Protein AF-A0A921LKV0-F1 (afdb_monomer)

Mean predicted aligned error: 13.17 Å

InterPro domains:
  IPR026001 Abortive infection protein-like, C-terminal domain [PF14355] (17-137)

Solvent-accessible surface area (backbone atoms only — not comparable to full-atom values): 28717 Å² total; per-residue (Å²): 115,84,58,76,59,75,82,60,55,67,68,88,62,35,45,71,36,48,51,31,45,50,53,22,44,54,26,50,74,70,68,36,24,57,58,22,40,48,26,29,49,46,30,38,51,36,43,24,48,43,58,29,36,68,75,43,75,94,60,87,87,80,71,57,68,70,56,36,50,54,48,25,35,54,66,65,71,51,62,56,92,83,30,71,60,57,47,46,54,52,51,35,52,49,44,54,56,52,48,45,65,72,34,75,92,62,47,86,93,65,83,66,95,57,64,57,28,68,67,55,26,31,49,55,27,33,54,31,50,49,49,36,28,46,51,52,54,57,50,42,72,73,54,90,66,53,72,24,45,73,20,40,31,85,58,94,85,44,62,62,49,81,45,75,52,97,84,30,48,31,40,34,33,52,51,92,46,20,22,49,32,38,38,34,50,41,77,57,80,66,55,71,72,54,46,59,59,71,43,42,66,58,50,47,61,34,43,42,90,78,39,53,70,87,70,46,42,72,40,94,92,42,97,48,34,32,35,37,63,24,76,67,38,54,40,62,32,43,38,37,59,41,84,48,100,58,17,35,38,39,40,38,37,58,82,61,74,80,60,74,80,56,55,61,56,79,44,42,81,80,58,46,55,67,66,66,45,57,72,62,96,71,20,64,62,56,35,50,54,53,56,50,45,55,53,32,49,77,68,67,39,60,70,60,44,37,56,49,49,53,48,45,50,46,51,50,54,46,48,56,21,62,76,68,76,43,79,75,71,70,78,56,63,63,52,30,50,51,63,53,56,67,72,41,60,92,67,45,45,52,62,68,56,51,44,59,31,53,49,45,52,43,51,60,58,64,42,93,80,65,78,68,88,50,76,62,47,45,50,49,53,52,48,56,52,48,48,54,47,45,47,55,53,50,52,52,54,51,45,58,50,60,52,66,53,77,49,66,66,16,63,70,9,40,59,51,67,88,85,36,80,72,51,41,81,64,58,98,46,26,33,37,28,75,58,93,52,39,37,42,39,41,33,43,55,98,56,21,22,48,32,41,38,39,38,34,68,44,89,60,55,99,82,36,65,69,55,55,54,60,55,54,72,36,47,56,97,46,70,45,85,42,95,52,96,46,92,52,39,45,35,30,38,32,65,69,73,75,42,37,34,38,41,36,58,49,75,56,96,79,24,33,31,41,34,42,35,64,45,133

Foldseek 3Di:
DFDPCLLLAQDLQAVQLLVLLVQLLVCLVVQVLLSNLVSLLSNLLVLLVLQLCLQPPPDDSDDDSLVSLVSNCVSLVNDPPPAPLSVLLSQLSVLSVVVSCLGPVNDPDDDPDFHFFSLNSLLSSLLSRLSSSLSLVSSLVVDDDAAAASHFADPPPDQWDWDQDPNWIKIFGDDSRGGFKMKIDDQAADDLVVVLVVCQVVNCVHYDVQWHSVPWDDDPVDPFWIWIADPSRRAIWIWGWDADPRHTMIMIGRDDPVSRPPRCCSSDPSPDLCVLQCLDPVSPVLSVLLVVLVVVLVVVPLVVNLVSLQVSLLVLLVSLCVVVVHDQDDDGSLRSLLVLLVVLPVNGRCSPSSNSSLNSLVCQSNPPDNDDPDSSSSVSNVSSSSSSSSSSSVSSVVVVVVLQDFDEQAAFGFDDVVVVVQWDDPDPQKIWHDDQFKIWMFGHDPRTTFKIKIKGNDQDDPPDPVVVVVNVVRAPPDWDWDDDPDPQWTKIQRSSNRWIWIWGWDDDPSIIMIMIGTDD

Organism: NCBI:txid1624

Structure (mmCIF, N/CA/C/O backbone):
data_AF-A0A921LKV0-F1
#
_entry.id   AF-A0A921LKV0-F1
#
loop_
_atom_site.group_PDB
_atom_site.id
_atom_site.type_symbol
_atom_site.label_atom_id
_atom_site.label_alt_id
_atom_site.label_comp_id
_atom_site.label_asym_id
_atom_site.label_entity_id
_atom_site.label_seq_id
_atom_site.pdbx_PDB_ins_code
_atom_site.Cartn_x
_atom_site.Cartn_y
_atom_site.Cartn_z
_atom_site.occupancy
_atom_site.B_iso_or_equiv
_atom_site.auth_seq_id
_atom_site.auth_comp_id
_atom_site.auth_asym_id
_atom_site.auth_atom_id
_atom_site.pdbx_PDB_model_num
ATOM 1 N N . MET A 1 1 ? -6.559 -19.997 0.067 1.00 54.72 1 MET A N 1
ATOM 2 C CA . MET A 1 1 ? -6.038 -19.486 1.352 1.00 54.72 1 MET A CA 1
ATOM 3 C C . MET A 1 1 ? -6.190 -17.983 1.302 1.00 54.72 1 MET A C 1
ATOM 5 O O . MET A 1 1 ? -5.661 -17.395 0.365 1.00 54.72 1 MET A O 1
ATOM 9 N N . ILE A 1 2 ? -6.971 -17.430 2.227 1.00 54.72 2 ILE A N 1
ATOM 10 C CA . ILE A 1 2 ? -7.200 -15.988 2.371 1.00 54.72 2 ILE A CA 1
ATOM 11 C C . ILE A 1 2 ? -5.865 -15.300 2.695 1.00 54.72 2 ILE A C 1
ATOM 13 O O . ILE A 1 2 ? -5.027 -15.878 3.398 1.00 54.72 2 ILE A O 1
ATOM 17 N N . ASP A 1 3 ? -5.622 -14.129 2.109 1.00 64.06 3 ASP A N 1
ATOM 18 C CA . ASP A 1 3 ? -4.431 -13.327 2.394 1.00 64.06 3 ASP A CA 1
ATOM 19 C C . ASP A 1 3 ? -4.519 -12.791 3.834 1.00 64.06 3 ASP A C 1
ATOM 21 O O . ASP A 1 3 ? -5.551 -12.252 4.226 1.00 64.06 3 ASP A O 1
ATOM 25 N N . PHE A 1 4 ? -3.456 -12.911 4.644 1.00 68.88 4 PHE A N 1
ATOM 26 C CA . PHE A 1 4 ? -3.480 -12.383 6.019 1.00 68.88 4 PHE A CA 1
ATOM 27 C C . PHE A 1 4 ? -3.744 -10.871 6.046 1.00 68.88 4 PHE A C 1
ATOM 29 O O . PHE A 1 4 ? -4.200 -10.350 7.066 1.00 68.88 4 PHE A O 1
ATOM 36 N N . ARG A 1 5 ? -3.456 -10.165 4.940 1.00 69.44 5 ARG A N 1
ATOM 37 C CA . ARG A 1 5 ? -3.709 -8.731 4.807 1.00 69.44 5 ARG A CA 1
ATOM 38 C C . ARG A 1 5 ? -5.192 -8.377 4.779 1.00 69.44 5 ARG A C 1
ATOM 40 O O . ARG A 1 5 ? -5.517 -7.242 5.114 1.00 69.44 5 ARG A O 1
ATOM 47 N N . GLU A 1 6 ? -6.088 -9.313 4.451 1.00 65.50 6 GLU A N 1
ATOM 48 C CA . GLU A 1 6 ? -7.539 -9.074 4.531 1.00 65.50 6 GLU A CA 1
ATOM 49 C C . GLU A 1 6 ? -7.975 -8.746 5.965 1.00 65.50 6 GLU A C 1
ATOM 51 O O . GLU A 1 6 ? -8.837 -7.900 6.158 1.00 65.50 6 GLU A O 1
ATOM 56 N N . ASN A 1 7 ? -7.306 -9.314 6.973 1.00 59.88 7 ASN A N 1
ATOM 57 C CA . ASN A 1 7 ? -7.551 -9.016 8.388 1.00 59.88 7 ASN A CA 1
ATOM 58 C C . ASN A 1 7 ? -6.672 -7.868 8.918 1.00 59.88 7 ASN A C 1
ATOM 60 O O . ASN A 1 7 ? -6.678 -7.562 10.113 1.00 59.88 7 ASN A O 1
ATOM 64 N N . PHE A 1 8 ? -5.871 -7.241 8.056 1.00 69.50 8 PHE A N 1
ATOM 65 C CA . PHE A 1 8 ? -4.957 -6.144 8.372 1.00 69.50 8 PHE A CA 1
ATOM 66 C C . PHE A 1 8 ? -5.330 -4.900 7.564 1.00 69.50 8 PHE A C 1
ATOM 68 O O . PHE A 1 8 ? -4.500 -4.315 6.874 1.00 69.50 8 PHE A O 1
ATOM 75 N N . GLN A 1 9 ? -6.600 -4.510 7.617 1.00 71.06 9 GLN A N 1
ATOM 76 C CA . GLN A 1 9 ? -7.114 -3.324 6.935 1.00 71.06 9 GLN A CA 1
ATOM 77 C C . GLN A 1 9 ? -7.021 -2.083 7.821 1.00 71.06 9 GLN A C 1
ATOM 79 O O . GLN A 1 9 ? -7.023 -2.191 9.048 1.00 71.06 9 GLN A O 1
ATOM 84 N N . LEU A 1 10 ? -6.909 -0.919 7.178 1.00 73.50 10 LEU A N 1
ATOM 85 C CA . LEU A 1 10 ? -6.907 0.367 7.861 1.00 73.50 10 LEU A CA 1
ATOM 86 C C . LEU A 1 10 ? -8.340 0.650 8.351 1.00 73.50 10 LEU A C 1
ATOM 88 O O . LEU A 1 10 ? -9.236 0.751 7.515 1.00 73.50 10 LEU A O 1
ATOM 92 N N . PRO A 1 11 ? -8.584 0.728 9.670 1.00 71.31 11 PRO A N 1
ATOM 93 C CA . PRO A 1 11 ? -9.923 0.960 10.193 1.00 71.31 11 PRO A CA 1
ATOM 94 C C . PRO A 1 11 ? -10.328 2.430 10.007 1.00 71.31 11 PRO A C 1
ATOM 96 O O . PRO A 1 11 ? -9.516 3.332 10.230 1.00 71.31 11 PRO A O 1
ATOM 99 N N . SER A 1 12 ? -11.595 2.669 9.661 1.00 75.25 12 SER A N 1
ATOM 100 C CA . SER A 1 12 ? -12.179 4.017 9.603 1.00 75.25 12 SER A CA 1
ATOM 101 C C . SER A 1 12 ? -12.479 4.512 11.022 1.00 75.25 12 SER A C 1
ATOM 103 O O . SER A 1 12 ? -13.564 4.311 11.571 1.00 75.25 12 SER A O 1
ATOM 105 N N . LEU A 1 13 ? -11.474 5.128 11.644 1.00 72.75 13 LEU A N 1
ATOM 106 C CA . LEU A 1 13 ? -11.558 5.643 13.016 1.00 72.75 13 LEU A CA 1
ATOM 107 C C . LEU A 1 13 ? -11.620 7.166 13.085 1.00 72.75 13 LEU A C 1
ATOM 109 O O . LEU A 1 13 ? -12.122 7.694 14.066 1.00 72.75 13 LEU A O 1
ATOM 113 N N . ASN A 1 14 ? -11.082 7.878 12.099 1.00 80.12 14 ASN A N 1
ATOM 114 C CA . ASN A 1 14 ? -10.868 9.318 12.183 1.00 80.12 14 ASN A CA 1
ATOM 115 C C . ASN A 1 14 ? -11.090 9.968 10.817 1.00 80.12 14 ASN A C 1
ATOM 117 O O . ASN A 1 14 ? -10.513 9.506 9.831 1.00 80.12 14 ASN A O 1
ATOM 121 N N . ASN A 1 15 ? -11.869 11.054 10.766 1.00 80.44 15 ASN A N 1
ATOM 122 C CA . ASN A 1 15 ? -12.210 11.700 9.494 1.00 80.44 15 ASN A CA 1
ATOM 123 C C . ASN A 1 15 ? -10.973 12.223 8.761 1.00 80.44 15 ASN A C 1
ATOM 125 O O . ASN A 1 15 ? -10.861 12.027 7.559 1.00 80.44 15 ASN A O 1
ATOM 129 N N . ALA A 1 16 ? -9.987 12.779 9.469 1.00 84.25 16 ALA A N 1
ATOM 130 C CA . ALA A 1 16 ? -8.751 13.240 8.838 1.00 84.25 16 ALA A CA 1
ATOM 131 C C . ALA A 1 16 ? -7.893 12.106 8.235 1.00 84.25 16 ALA A C 1
ATOM 133 O O . ALA A 1 16 ? -7.055 12.369 7.375 1.00 84.25 16 ALA A O 1
ATOM 134 N N . ILE A 1 17 ? -8.054 10.849 8.664 1.00 86.50 17 ILE A N 1
ATOM 135 C CA . ILE A 1 17 ? -7.431 9.692 7.995 1.00 86.50 17 ILE A CA 1
ATOM 136 C C . ILE A 1 17 ? -8.269 9.280 6.780 1.00 86.50 17 ILE A C 1
ATOM 138 O O . ILE A 1 17 ? -7.714 9.063 5.701 1.00 86.50 17 ILE A O 1
ATOM 142 N N . ASP A 1 18 ? -9.589 9.207 6.943 1.00 82.75 18 ASP A N 1
ATOM 143 C CA . ASP A 1 18 ? -10.517 8.771 5.896 1.00 82.75 18 ASP A CA 1
ATOM 144 C C . ASP A 1 18 ? -10.561 9.737 4.709 1.00 82.75 18 ASP A C 1
ATOM 146 O O . ASP A 1 18 ? -10.567 9.306 3.557 1.00 82.75 18 ASP A O 1
ATOM 150 N N . GLU A 1 19 ? -10.524 11.044 4.963 1.00 84.88 19 GLU A N 1
ATOM 151 C CA . GLU A 1 19 ? -10.448 12.067 3.923 1.00 84.88 19 GLU A CA 1
ATOM 152 C C . GLU A 1 19 ? -9.173 11.944 3.091 1.00 84.88 19 GLU A C 1
ATOM 154 O O . GLU A 1 19 ? -9.215 12.055 1.864 1.00 84.88 19 GLU A O 1
ATOM 159 N N . GLU A 1 20 ? -8.027 11.721 3.737 1.00 88.31 20 GLU A N 1
ATOM 160 C CA . GLU A 1 20 ? -6.761 11.552 3.024 1.00 88.31 20 GLU A CA 1
ATOM 161 C C . GLU A 1 20 ? -6.778 10.267 2.197 1.00 88.31 20 GLU A C 1
ATOM 163 O O . GLU A 1 20 ? -6.318 10.270 1.056 1.00 88.31 20 GLU A O 1
ATOM 168 N N . LEU A 1 21 ? -7.394 9.202 2.712 1.00 85.06 21 LEU A N 1
ATOM 169 C CA . LEU A 1 21 ? -7.611 7.960 1.978 1.00 85.06 21 LEU A CA 1
ATOM 170 C C . LEU A 1 21 ? -8.562 8.147 0.780 1.00 85.06 21 LEU A C 1
ATOM 172 O O . LEU A 1 21 ? -8.277 7.632 -0.301 1.00 85.06 21 LEU A O 1
ATOM 176 N N . HIS A 1 22 ? -9.630 8.940 0.926 1.00 83.56 22 HIS A N 1
ATOM 177 C CA . HIS A 1 22 ? -10.532 9.308 -0.173 1.00 83.56 22 HIS A CA 1
ATOM 178 C C . HIS A 1 22 ? -9.789 10.031 -1.296 1.00 83.56 22 HIS A C 1
ATOM 180 O O . HIS A 1 22 ? -9.883 9.683 -2.475 1.00 83.56 22 HIS A O 1
ATOM 186 N N . LYS A 1 23 ? -9.037 11.071 -0.921 1.00 86.75 23 LYS A N 1
ATOM 187 C CA . LYS A 1 23 ? -8.262 11.890 -1.856 1.00 86.75 23 LYS A CA 1
ATOM 188 C C . LYS A 1 23 ? -7.217 11.032 -2.562 1.00 86.75 23 LYS A C 1
ATOM 190 O O . LYS A 1 23 ? -6.960 11.243 -3.749 1.00 86.75 23 LYS A O 1
ATOM 195 N N . LEU A 1 24 ? -6.611 10.088 -1.839 1.00 88.19 24 LEU A N 1
ATOM 196 C CA . LEU A 1 24 ? -5.598 9.179 -2.361 1.00 88.19 24 LEU A CA 1
ATOM 197 C C . LEU A 1 24 ? -6.195 8.291 -3.457 1.00 88.19 24 LEU A C 1
ATOM 199 O O . LEU A 1 24 ? -5.643 8.243 -4.554 1.00 88.19 24 LEU A O 1
ATOM 203 N N . ASP A 1 25 ? -7.348 7.667 -3.209 1.00 84.50 25 ASP A N 1
ATOM 204 C CA . ASP A 1 25 ? -8.045 6.832 -4.198 1.00 84.50 25 ASP A CA 1
ATOM 205 C C . ASP A 1 25 ? -8.488 7.626 -5.439 1.00 84.50 25 ASP A C 1
ATOM 207 O O . ASP A 1 25 ? -8.285 7.201 -6.583 1.00 84.50 25 ASP A O 1
ATOM 211 N N . LYS A 1 26 ? -9.000 8.845 -5.230 1.00 85.75 26 LYS A N 1
ATOM 212 C CA . LYS A 1 26 ? -9.338 9.765 -6.322 1.00 85.75 26 LYS A CA 1
ATOM 213 C C . LYS A 1 26 ? -8.116 10.102 -7.181 1.00 85.75 26 LYS A C 1
ATOM 215 O O . LYS A 1 26 ? -8.209 10.043 -8.405 1.00 85.75 26 LYS A O 1
ATOM 220 N N . SER A 1 27 ? -6.984 10.419 -6.548 1.00 85.62 27 SER A N 1
ATOM 221 C CA . SER A 1 27 ? -5.729 10.760 -7.238 1.00 85.6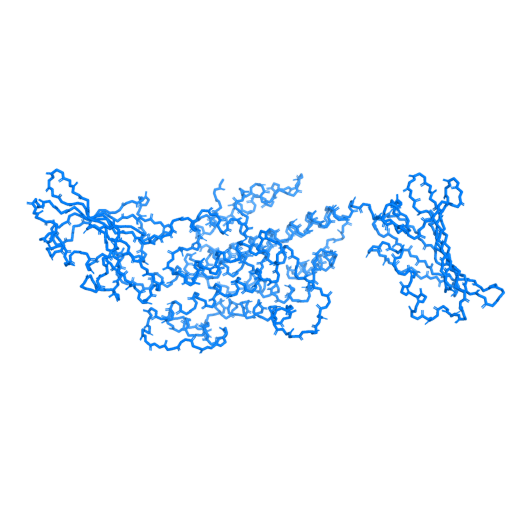2 27 SER A CA 1
ATOM 222 C C . SER A 1 27 ? -5.149 9.564 -7.991 1.00 85.62 27 SER A C 1
ATOM 224 O O . SER A 1 27 ? -4.656 9.708 -9.108 1.00 85.62 27 SER A O 1
ATOM 226 N N . TRP A 1 28 ? -5.257 8.368 -7.413 1.00 87.06 28 TRP A N 1
ATOM 227 C CA . TRP A 1 28 ? -4.855 7.122 -8.056 1.00 87.06 28 TRP A CA 1
ATOM 228 C C . TRP A 1 28 ? -5.682 6.833 -9.310 1.00 87.06 28 TRP A C 1
ATOM 230 O O . TRP A 1 28 ? -5.126 6.498 -10.356 1.00 87.06 28 TRP A O 1
ATOM 240 N N . THR A 1 29 ? -7.003 6.999 -9.219 1.00 84.62 29 THR A N 1
ATOM 241 C CA . THR A 1 29 ? -7.929 6.792 -10.342 1.00 84.62 29 THR A CA 1
ATOM 242 C C . THR A 1 29 ? -7.716 7.818 -11.455 1.00 84.62 29 THR A C 1
ATOM 244 O O . THR A 1 29 ? -7.859 7.483 -12.628 1.00 84.62 29 THR A O 1
ATOM 247 N N . SER A 1 30 ? -7.323 9.047 -11.112 1.00 83.44 30 SER A N 1
ATOM 248 C CA . SER A 1 30 ? -6.940 10.078 -12.084 1.00 83.44 30 SER A CA 1
ATOM 249 C C . SER A 1 30 ? -5.488 9.976 -12.570 1.00 83.44 30 SER A C 1
ATOM 251 O O . SER A 1 30 ? -5.025 10.887 -13.250 1.00 83.44 30 SER A O 1
ATOM 253 N N . GLU A 1 31 ? -4.766 8.912 -12.206 1.00 86.88 31 GLU A N 1
ATOM 254 C CA . GLU A 1 31 ? -3.362 8.664 -12.567 1.00 86.88 31 GLU A CA 1
ATOM 255 C C . GLU A 1 31 ? -2.365 9.746 -12.092 1.00 86.88 31 GLU A C 1
ATOM 257 O O . GLU A 1 31 ? -1.245 9.843 -12.599 1.00 86.88 31 GLU A O 1
ATOM 262 N N . ASP A 1 32 ? -2.727 10.528 -11.068 1.00 85.06 32 ASP A N 1
ATOM 263 C CA . ASP A 1 32 ? -1.826 11.480 -10.409 1.00 85.06 32 ASP A CA 1
ATOM 264 C C . ASP A 1 32 ? -1.030 10.768 -9.304 1.00 85.06 32 ASP A C 1
ATOM 266 O O . ASP A 1 32 ? -1.356 10.773 -8.109 1.00 85.06 32 ASP A O 1
ATOM 270 N N . TYR A 1 33 ? 0.028 10.083 -9.731 1.00 86.31 33 TYR A N 1
ATOM 271 C CA . TYR A 1 33 ? 0.866 9.258 -8.863 1.00 86.31 33 TYR A CA 1
ATOM 272 C C . TYR A 1 33 ? 1.750 10.075 -7.905 1.00 86.31 33 TYR A C 1
ATOM 274 O O . TYR A 1 33 ? 2.071 9.594 -6.815 1.00 86.31 33 TYR A O 1
ATOM 282 N N . ASP A 1 34 ? 2.091 11.319 -8.258 1.00 83.38 34 ASP A N 1
ATOM 283 C CA . ASP A 1 34 ? 2.808 12.238 -7.365 1.00 83.38 34 ASP A CA 1
ATOM 284 C C . ASP A 1 34 ? 1.891 12.697 -6.219 1.00 83.38 34 ASP A C 1
ATOM 286 O O . ASP A 1 34 ? 2.289 12.662 -5.047 1.00 83.38 34 ASP A O 1
ATOM 290 N N . ALA A 1 35 ? 0.644 13.079 -6.522 1.00 84.69 35 ALA A N 1
ATOM 291 C CA . ALA A 1 35 ? -0.355 13.387 -5.498 1.00 84.69 35 ALA A CA 1
ATOM 292 C C . ALA A 1 35 ? -0.684 12.157 -4.641 1.00 84.69 35 ALA A C 1
ATOM 294 O O . ALA A 1 35 ? -0.760 12.271 -3.417 1.00 84.69 35 ALA A O 1
ATOM 295 N N . THR A 1 36 ? -0.783 10.973 -5.252 1.00 88.94 36 THR A N 1
ATOM 296 C CA . THR A 1 36 ? -1.008 9.708 -4.532 1.00 88.94 36 THR A CA 1
ATOM 297 C C . THR A 1 36 ? 0.068 9.471 -3.465 1.00 88.94 36 THR A C 1
ATOM 299 O O . THR A 1 36 ? -0.258 9.216 -2.305 1.00 88.94 36 THR A O 1
ATOM 302 N N . LEU A 1 37 ? 1.354 9.622 -3.813 1.00 87.69 37 LEU A N 1
ATOM 303 C CA . LEU A 1 37 ? 2.461 9.500 -2.855 1.00 87.69 37 LEU A CA 1
ATOM 304 C C . LEU A 1 37 ? 2.360 10.532 -1.718 1.00 87.69 37 LEU A C 1
ATOM 306 O O . LEU A 1 37 ? 2.617 10.213 -0.554 1.00 87.69 37 LEU A O 1
ATOM 310 N N . ASN A 1 38 ? 1.978 11.769 -2.039 1.00 85.56 38 ASN A N 1
ATOM 311 C CA . ASN A 1 38 ? 1.800 12.821 -1.038 1.00 85.56 38 ASN A CA 1
ATOM 312 C C . ASN A 1 38 ? 0.703 12.472 -0.031 1.00 85.56 38 ASN A C 1
ATOM 314 O O . ASN A 1 38 ? 0.918 12.608 1.173 1.00 85.56 38 ASN A O 1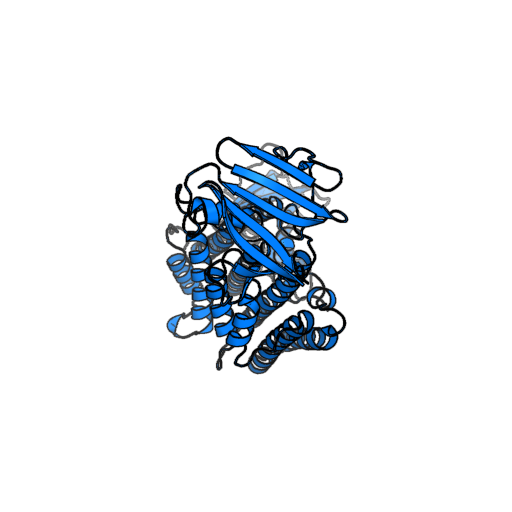
ATOM 318 N N . LEU A 1 39 ? -0.430 11.975 -0.515 1.00 89.06 39 LEU A N 1
ATOM 319 C CA . LEU A 1 39 ? -1.576 11.604 0.311 1.00 89.06 39 LEU A CA 1
ATOM 320 C C . LEU A 1 39 ? -1.286 10.349 1.144 1.00 89.06 39 LEU A C 1
ATOM 322 O O . LEU A 1 39 ? -1.651 10.293 2.316 1.00 89.06 39 LEU A O 1
ATOM 326 N N . ALA A 1 40 ? -0.522 9.388 0.611 1.00 89.31 40 ALA A N 1
ATOM 327 C CA . ALA A 1 40 ? -0.054 8.231 1.379 1.00 89.31 40 ALA A CA 1
ATOM 328 C C . ALA A 1 40 ? 0.757 8.654 2.616 1.00 89.31 40 ALA A C 1
ATOM 330 O O . ALA A 1 40 ? 0.593 8.105 3.707 1.00 89.31 40 ALA A O 1
ATOM 331 N N . LYS A 1 41 ? 1.605 9.678 2.470 1.00 88.31 41 LYS A N 1
ATOM 332 C CA . LYS A 1 41 ? 2.332 10.279 3.593 1.00 88.31 41 LYS A CA 1
ATOM 333 C C . LYS A 1 41 ? 1.391 11.027 4.541 1.00 88.31 41 LYS A C 1
ATOM 335 O O . LYS A 1 41 ? 1.550 10.885 5.753 1.00 88.31 41 LYS A O 1
ATOM 340 N N . SER A 1 42 ? 0.427 11.791 4.022 1.00 90.06 42 SER A N 1
ATOM 341 C CA . SER A 1 42 ? -0.573 12.481 4.849 1.00 90.06 42 SER A CA 1
ATOM 342 C C . SER A 1 42 ? -1.336 11.509 5.747 1.00 90.06 42 SER A C 1
ATOM 344 O O . SER A 1 42 ? -1.513 11.797 6.925 1.00 90.06 42 SER A O 1
ATOM 346 N N . ILE A 1 43 ? -1.683 10.313 5.257 1.00 90.81 43 ILE A N 1
ATOM 347 C CA . ILE A 1 43 ? -2.302 9.252 6.072 1.00 90.81 43 ILE A CA 1
ATOM 348 C C . ILE A 1 43 ? -1.408 8.872 7.262 1.00 90.81 43 ILE A C 1
ATOM 350 O O . ILE A 1 43 ? -1.898 8.730 8.387 1.00 90.81 43 ILE A O 1
ATOM 354 N N . VAL A 1 44 ? -0.092 8.741 7.057 1.00 92.75 44 VAL A N 1
ATOM 355 C CA . VAL A 1 44 ? 0.864 8.468 8.147 1.00 92.75 44 VAL A CA 1
ATOM 356 C C . VAL A 1 44 ? 0.922 9.632 9.136 1.00 92.75 44 VAL A C 1
ATOM 358 O O . VAL A 1 44 ? 0.922 9.409 10.349 1.00 92.75 44 VAL A O 1
ATOM 361 N N . GLU A 1 45 ? 0.946 10.872 8.644 1.00 90.94 45 GLU A N 1
ATOM 362 C CA . GLU A 1 45 ? 0.939 12.074 9.483 1.00 90.94 45 GLU A CA 1
ATOM 363 C C . GLU A 1 45 ? -0.345 12.160 10.325 1.00 90.94 45 GLU A C 1
ATOM 365 O O . GLU A 1 45 ? -0.251 12.303 11.547 1.00 90.94 45 GLU A O 1
ATOM 370 N N . SER A 1 46 ? -1.521 11.991 9.712 1.00 90.88 46 SER A N 1
ATOM 371 C CA . SER A 1 46 ? -2.825 11.945 10.389 1.00 90.88 46 SER A CA 1
ATOM 372 C C . SER A 1 46 ? -2.886 10.813 11.413 1.00 90.88 46 SER A C 1
ATOM 374 O O . SER A 1 46 ? -3.312 11.034 12.544 1.00 90.88 46 SER A O 1
ATOM 376 N N . THR A 1 47 ? -2.349 9.632 11.089 1.00 91.81 47 THR A N 1
ATOM 377 C CA . THR A 1 47 ? -2.256 8.506 12.037 1.00 91.81 47 THR A CA 1
ATOM 378 C C . THR A 1 47 ? -1.418 8.866 13.265 1.00 91.81 47 THR A C 1
ATOM 380 O O . THR A 1 47 ? -1.836 8.629 14.400 1.00 91.81 47 THR A O 1
ATOM 383 N N . CYS A 1 48 ? -0.243 9.474 13.063 1.00 91.62 48 CYS A N 1
ATOM 384 C CA . CYS A 1 48 ? 0.621 9.892 14.168 1.00 91.62 48 CYS A CA 1
ATOM 385 C C . CYS A 1 48 ? -0.064 10.939 15.053 1.00 91.62 48 CYS A C 1
ATOM 387 O O . CYS A 1 48 ? 0.021 10.854 16.282 1.00 91.62 48 CYS A O 1
ATOM 389 N N . LYS A 1 49 ? -0.740 11.914 14.431 1.00 89.06 49 LYS A N 1
ATOM 390 C CA . LYS A 1 49 ? -1.489 12.962 15.132 1.00 89.06 49 LYS A CA 1
ATOM 391 C C . LYS A 1 49 ? -2.623 12.366 15.958 1.00 89.06 49 LYS A C 1
ATOM 393 O O . LYS A 1 49 ? -2.688 12.635 17.152 1.00 89.06 49 LYS A O 1
ATOM 398 N N . PHE A 1 50 ? -3.438 11.502 15.357 1.00 87.88 50 PHE A N 1
ATOM 399 C CA . PHE A 1 50 ? -4.548 10.824 16.022 1.00 87.88 50 PHE A CA 1
ATOM 400 C C . PHE A 1 50 ? -4.086 10.050 17.266 1.00 87.88 50 PHE A C 1
ATOM 402 O O . PHE A 1 50 ? -4.566 10.299 18.373 1.00 87.88 50 PHE A O 1
ATOM 409 N N . VAL A 1 51 ? -3.092 9.166 17.121 1.00 88.12 51 VAL A N 1
ATOM 410 C CA . VAL A 1 51 ? -2.572 8.357 18.240 1.00 88.12 51 VAL A CA 1
ATOM 411 C C . VAL A 1 51 ? -2.007 9.236 19.359 1.00 88.12 51 VAL A C 1
ATOM 413 O O . VAL A 1 51 ? -2.210 8.947 20.541 1.00 88.12 51 VAL A O 1
ATOM 416 N N . TYR A 1 52 ? -1.292 10.306 19.005 1.00 86.81 52 TYR A N 1
ATOM 417 C CA . TYR A 1 52 ? -0.732 11.227 19.989 1.00 86.81 52 TYR A CA 1
ATOM 418 C C . TYR A 1 52 ? -1.815 12.016 20.728 1.00 86.81 52 TYR A C 1
ATOM 420 O O . TYR A 1 52 ? -1.779 12.082 21.960 1.00 86.81 52 TYR A O 1
ATOM 428 N N . TYR A 1 53 ? -2.780 12.575 19.991 1.00 84.00 53 TYR A N 1
ATOM 429 C CA . TYR A 1 53 ? -3.878 13.375 20.531 1.00 84.00 53 TYR A CA 1
ATOM 430 C C . TYR A 1 53 ? -4.706 12.575 21.537 1.00 84.00 53 TYR A C 1
ATOM 432 O O . TYR A 1 53 ? -4.979 13.041 22.639 1.00 84.00 53 TYR A O 1
ATOM 440 N N . GLN A 1 54 ? -5.004 11.316 21.219 1.00 80.62 54 GLN A N 1
ATOM 441 C CA . GLN A 1 54 ? -5.768 10.425 22.093 1.00 80.62 54 GLN A CA 1
ATOM 442 C C . GLN A 1 54 ? -5.100 10.131 23.448 1.00 80.62 54 GLN A C 1
ATOM 444 O O . GLN A 1 54 ? -5.769 9.701 24.388 1.00 80.62 54 GLN A O 1
ATOM 449 N N . LYS A 1 55 ? -3.778 10.308 23.565 1.00 77.81 55 LYS A N 1
ATOM 450 C CA . LYS A 1 55 ? -3.045 10.164 24.836 1.00 77.81 55 LYS A CA 1
ATOM 451 C C . LYS A 1 55 ? -2.719 11.510 25.492 1.00 77.81 55 LYS A C 1
ATOM 453 O O . LYS A 1 55 ? -2.391 11.520 26.673 1.00 77.81 55 LYS A O 1
ATOM 458 N N . ASN A 1 56 ? -2.787 12.615 24.747 1.00 78.25 56 ASN A N 1
ATOM 459 C CA . ASN A 1 56 ? -2.358 13.952 25.167 1.00 78.25 56 ASN A CA 1
ATOM 460 C C . ASN A 1 56 ? -3.344 15.013 24.639 1.00 78.25 56 ASN A C 1
ATOM 462 O O . ASN A 1 56 ? -2.980 15.868 23.830 1.00 78.25 56 ASN A O 1
ATOM 466 N N . SER A 1 57 ? -4.608 14.927 25.057 1.00 69.38 57 SER A N 1
ATOM 467 C CA . SER A 1 57 ? -5.678 15.827 24.609 1.00 69.38 57 SER A CA 1
ATOM 468 C C . SER A 1 57 ? -5.327 17.299 24.855 1.00 69.38 57 SER A C 1
ATOM 470 O O . SER A 1 57 ? -4.828 17.640 25.929 1.00 69.38 57 SER A O 1
ATOM 472 N N . GLY A 1 58 ? -5.618 18.171 23.884 1.00 64.56 58 GLY A N 1
ATOM 473 C CA . GLY A 1 58 ? -5.395 19.620 23.992 1.00 64.56 58 GLY A CA 1
ATOM 474 C C . GLY A 1 58 ? -3.990 20.113 23.616 1.00 64.56 58 GLY A C 1
ATOM 475 O O . GLY A 1 58 ? -3.700 21.294 23.790 1.00 64.56 58 GLY A O 1
ATOM 476 N N . VAL A 1 59 ? -3.113 19.246 23.095 1.00 71.88 59 VAL A N 1
ATOM 477 C CA . VAL A 1 59 ? -1.779 19.639 22.605 1.00 71.88 59 VAL A CA 1
ATOM 478 C C . VAL A 1 59 ? -1.818 19.936 21.104 1.00 71.88 59 VAL A C 1
ATOM 480 O O . VAL A 1 59 ? -2.257 19.095 20.321 1.00 71.88 59 VAL A O 1
ATOM 483 N N . ASP A 1 60 ? -1.300 21.102 20.698 1.00 65.94 60 ASP A N 1
ATOM 484 C CA . ASP A 1 60 ? -1.128 21.435 19.281 1.00 65.94 60 ASP A CA 1
ATOM 485 C C . ASP A 1 60 ? -0.085 20.520 18.618 1.00 65.94 60 ASP A C 1
ATOM 487 O O . ASP A 1 60 ? 1.046 20.342 19.088 1.00 65.94 60 ASP A O 1
ATOM 491 N N . LEU A 1 61 ? -0.482 19.926 17.499 1.00 68.31 61 LEU A N 1
ATOM 492 C CA . LEU A 1 61 ? 0.253 18.892 16.787 1.00 68.31 61 LEU A CA 1
ATOM 493 C C . LEU A 1 61 ? 0.905 19.455 15.525 1.00 68.31 61 LEU A C 1
ATOM 495 O O . LEU A 1 61 ? 0.673 18.998 14.403 1.00 68.31 61 LEU A O 1
ATOM 499 N N . THR A 1 62 ? 1.784 20.433 15.733 1.00 70.44 62 THR A N 1
ATOM 500 C CA . THR A 1 62 ? 2.622 21.023 14.688 1.00 70.44 62 THR A CA 1
ATOM 501 C C . THR A 1 62 ? 4.036 20.424 14.702 1.00 70.44 62 THR A C 1
ATOM 503 O O . THR A 1 62 ? 4.744 20.350 15.722 1.00 70.44 62 THR A O 1
ATOM 506 N N . GLY A 1 63 ? 4.477 19.933 13.542 1.00 72.75 63 GLY A N 1
ATOM 507 C CA . GLY A 1 63 ? 5.788 19.307 13.406 1.00 72.75 63 GLY A CA 1
ATOM 508 C C . GLY A 1 63 ? 6.008 18.593 12.081 1.00 72.75 63 GLY A C 1
ATOM 509 O O . GLY A 1 63 ? 5.063 18.219 11.395 1.00 72.75 63 GLY A O 1
ATOM 510 N N . ASN A 1 64 ? 7.280 18.375 11.746 1.00 83.81 64 ASN A N 1
ATOM 511 C CA . ASN A 1 64 ? 7.656 17.493 10.645 1.00 83.81 64 ASN A CA 1
ATOM 512 C C . ASN A 1 64 ? 7.389 16.014 11.000 1.00 83.81 64 ASN A C 1
ATOM 514 O O . ASN A 1 64 ? 7.212 15.656 12.168 1.00 83.81 64 ASN A O 1
ATOM 518 N N . LEU A 1 65 ? 7.400 15.146 9.985 1.00 86.50 65 LEU A N 1
ATOM 519 C CA . LEU A 1 65 ? 7.113 13.715 10.131 1.00 86.50 65 LEU A CA 1
ATOM 520 C C . LEU A 1 65 ? 8.004 13.017 11.179 1.00 86.50 65 LEU A C 1
ATOM 522 O O . LEU A 1 65 ? 7.506 12.206 11.953 1.00 86.50 65 LEU A O 1
ATOM 526 N N . ASP A 1 66 ? 9.293 13.365 11.277 1.00 87.06 66 ASP A N 1
ATOM 527 C CA . ASP A 1 66 ? 10.195 12.808 12.303 1.00 87.06 66 ASP A CA 1
ATOM 528 C C . ASP A 1 66 ? 9.713 13.115 13.731 1.00 87.06 66 ASP A C 1
ATOM 530 O O . ASP A 1 66 ? 9.691 12.225 14.588 1.00 87.06 66 ASP A O 1
ATOM 534 N N . LYS A 1 67 ? 9.287 14.358 13.987 1.00 87.19 67 LYS A N 1
ATOM 535 C CA . LYS A 1 67 ? 8.739 14.776 15.283 1.00 87.19 67 LYS A CA 1
ATOM 536 C C . LYS A 1 67 ? 7.419 14.062 15.582 1.00 87.19 67 LYS A C 1
ATOM 538 O O . LYS A 1 67 ? 7.250 13.565 16.694 1.00 87.19 67 LYS A O 1
ATOM 543 N N . LEU A 1 68 ? 6.521 13.957 14.599 1.00 90.50 68 LEU A N 1
ATOM 544 C CA . LEU A 1 68 ? 5.241 13.251 14.748 1.00 90.50 68 LEU A CA 1
ATOM 545 C C . LEU A 1 68 ? 5.445 11.765 15.084 1.00 90.50 68 LEU A C 1
ATOM 547 O O . LEU A 1 68 ? 4.842 11.264 16.031 1.00 90.50 68 LEU A O 1
ATOM 551 N N . LEU A 1 69 ? 6.361 11.087 14.386 1.00 90.31 69 LEU A N 1
ATOM 552 C CA . LEU A 1 69 ? 6.709 9.688 14.648 1.00 90.31 69 LEU A CA 1
ATOM 553 C C . LEU A 1 69 ? 7.268 9.490 16.062 1.00 90.31 69 LEU A C 1
ATOM 555 O O . LEU A 1 69 ? 6.835 8.583 16.773 1.00 90.31 69 LEU A O 1
ATOM 559 N N . LYS A 1 70 ? 8.198 10.351 16.501 1.00 88.00 70 LYS A N 1
ATOM 560 C CA . LYS A 1 70 ? 8.756 10.309 17.866 1.00 88.00 70 LYS A CA 1
ATOM 561 C C . LYS A 1 70 ? 7.666 10.480 18.925 1.00 88.00 70 LYS A C 1
ATOM 563 O O . LYS A 1 70 ? 7.636 9.734 19.902 1.00 88.00 70 LYS A O 1
ATOM 568 N N . ASN A 1 71 ? 6.768 11.438 18.717 1.00 88.75 71 ASN A N 1
ATOM 569 C CA . ASN A 1 71 ? 5.658 11.726 19.619 1.00 88.75 71 ASN A CA 1
ATOM 570 C C . ASN A 1 71 ? 4.679 10.546 19.717 1.00 88.75 71 ASN A C 1
ATOM 572 O O . ASN A 1 71 ? 4.325 10.128 20.825 1.00 88.75 71 ASN A O 1
ATOM 576 N N . MET A 1 72 ? 4.290 9.969 18.577 1.00 91.44 72 MET A N 1
ATOM 577 C CA . MET A 1 72 ? 3.439 8.778 18.520 1.00 91.44 72 MET A CA 1
ATOM 578 C C . MET A 1 72 ? 4.091 7.598 19.251 1.00 91.44 72 MET A C 1
ATOM 580 O O . MET A 1 72 ? 3.477 7.008 20.136 1.00 91.44 72 MET A O 1
ATOM 584 N N . MET A 1 73 ? 5.352 7.279 18.938 1.00 88.25 73 MET A N 1
ATOM 585 C CA . MET A 1 73 ? 6.073 6.163 19.564 1.00 88.25 73 MET A CA 1
ATOM 586 C C . MET A 1 73 ? 6.202 6.341 21.083 1.00 88.25 73 MET A C 1
ATOM 588 O O . MET A 1 73 ? 5.951 5.393 21.828 1.00 88.25 73 MET A O 1
ATOM 592 N N . LYS A 1 74 ? 6.493 7.563 21.554 1.00 86.38 74 LYS A N 1
ATOM 593 C CA . LYS A 1 74 ? 6.487 7.896 22.987 1.00 86.38 74 LYS A CA 1
ATOM 594 C C . LYS A 1 74 ? 5.120 7.631 23.627 1.00 86.38 74 LYS A C 1
ATOM 596 O O . LYS A 1 74 ? 5.061 7.030 24.692 1.00 86.38 74 LYS A O 1
ATOM 601 N N . SER A 1 75 ? 4.029 8.019 22.965 1.00 86.69 75 SER A N 1
ATOM 602 C CA . SER A 1 75 ? 2.655 7.807 23.463 1.00 86.69 75 SER A CA 1
ATOM 603 C C . SER A 1 75 ? 2.245 6.335 23.531 1.00 86.69 75 SER A C 1
ATOM 605 O O . SER A 1 75 ? 1.346 5.968 24.287 1.00 86.69 75 SER A O 1
ATOM 607 N N . LEU A 1 76 ? 2.917 5.484 22.759 1.00 86.31 76 LEU A N 1
ATOM 608 C CA . LEU A 1 76 ? 2.732 4.036 22.765 1.00 86.31 76 LEU A CA 1
ATOM 609 C C . LEU A 1 76 ? 3.687 3.309 23.718 1.00 86.31 76 LEU A C 1
ATOM 611 O O . LEU A 1 76 ? 3.690 2.079 23.738 1.00 86.31 76 LEU A O 1
ATOM 615 N N . ASN A 1 77 ? 4.487 4.045 24.500 1.00 84.06 77 ASN A N 1
ATOM 616 C CA . ASN A 1 77 ? 5.548 3.505 25.354 1.00 84.06 77 ASN A CA 1
ATOM 617 C C . ASN A 1 77 ? 6.532 2.608 24.580 1.00 84.06 77 ASN A C 1
ATOM 619 O O . ASN A 1 77 ? 7.023 1.607 25.101 1.00 84.06 77 ASN A O 1
ATOM 623 N N . ILE A 1 78 ? 6.802 2.948 23.317 1.00 83.19 78 ILE A N 1
ATOM 624 C CA . ILE A 1 78 ? 7.765 2.234 22.480 1.00 83.19 78 ILE A CA 1
ATOM 625 C C . ILE A 1 78 ? 9.147 2.842 22.707 1.00 83.19 78 ILE A C 1
ATOM 627 O O . ILE A 1 78 ? 9.400 3.994 22.347 1.00 83.19 78 ILE A O 1
ATOM 631 N N . ASP A 1 79 ? 10.058 2.049 23.268 1.00 73.00 79 ASP A N 1
ATOM 632 C CA . ASP A 1 79 ? 11.455 2.439 23.420 1.00 73.00 79 ASP A CA 1
ATOM 633 C C . ASP A 1 79 ? 12.232 2.218 22.115 1.00 73.00 79 ASP A C 1
ATOM 635 O O . ASP A 1 79 ? 12.669 1.114 21.777 1.00 73.00 79 ASP A O 1
ATOM 639 N N . ILE A 1 80 ? 12.405 3.310 21.374 1.00 68.69 80 ILE A N 1
ATOM 640 C CA . ILE A 1 80 ? 13.138 3.340 20.107 1.00 68.69 80 ILE A CA 1
ATOM 641 C C . ILE A 1 80 ? 14.624 3.004 20.318 1.00 68.69 80 ILE A C 1
ATOM 643 O O . ILE A 1 80 ? 15.233 2.383 19.450 1.00 68.69 80 ILE A O 1
ATOM 647 N N . GLY A 1 81 ? 15.220 3.389 21.453 1.00 66.25 81 GLY A N 1
ATOM 648 C CA . GLY A 1 81 ? 16.654 3.212 21.706 1.00 66.25 81 GLY A CA 1
ATOM 649 C C . GLY A 1 81 ? 17.067 1.747 21.850 1.00 66.25 81 GLY A C 1
ATOM 650 O O . GLY A 1 81 ? 18.201 1.393 21.538 1.00 66.25 81 GLY A O 1
ATOM 651 N N . ASN A 1 82 ? 16.127 0.892 22.257 1.00 66.94 82 ASN A N 1
ATOM 652 C CA . ASN A 1 82 ? 16.374 -0.516 22.559 1.00 66.94 82 ASN A CA 1
ATOM 653 C C . ASN A 1 82 ? 15.753 -1.495 21.550 1.00 66.94 82 ASN A C 1
ATOM 655 O O . ASN A 1 82 ? 15.973 -2.707 21.658 1.00 66.94 82 ASN A O 1
ATOM 659 N N . ASN A 1 83 ? 15.005 -1.005 20.554 1.00 71.88 83 ASN A N 1
ATOM 660 C CA . ASN A 1 83 ? 14.326 -1.857 19.583 1.00 71.88 83 ASN A CA 1
ATOM 661 C C . ASN A 1 83 ? 14.616 -1.460 18.122 1.00 71.88 83 ASN A C 1
ATOM 663 O O . ASN A 1 83 ? 14.004 -0.569 17.529 1.00 71.88 83 ASN A O 1
ATOM 667 N N . ASN A 1 84 ? 15.525 -2.227 17.514 1.00 75.81 84 ASN A N 1
ATOM 668 C CA . ASN A 1 84 ? 15.956 -2.078 16.124 1.00 75.81 84 ASN A CA 1
ATOM 669 C C . ASN A 1 84 ? 14.816 -2.171 15.092 1.00 75.81 84 ASN A C 1
ATOM 671 O O . ASN A 1 84 ? 14.944 -1.586 14.018 1.00 75.81 84 ASN A O 1
ATOM 675 N N . PHE A 1 85 ? 13.715 -2.875 15.390 1.00 80.94 85 PHE A N 1
ATOM 676 C CA . PHE A 1 85 ? 12.561 -2.961 14.488 1.00 80.94 85 PHE A CA 1
ATOM 677 C C . PHE A 1 85 ? 11.937 -1.576 14.289 1.00 80.94 85 PHE A C 1
ATOM 679 O O . PHE A 1 85 ? 11.832 -1.101 13.161 1.00 80.94 85 PHE A O 1
ATOM 686 N N . PHE A 1 86 ? 11.631 -0.869 15.381 1.00 80.81 86 PHE A N 1
ATOM 687 C CA . PHE A 1 86 ? 11.022 0.463 15.322 1.00 80.81 86 PHE A CA 1
ATOM 688 C C . PHE A 1 86 ? 11.957 1.526 14.741 1.00 80.81 86 PHE A C 1
ATOM 690 O O . PHE A 1 86 ? 11.499 2.394 13.997 1.00 80.81 86 PHE A O 1
ATOM 697 N N . LEU A 1 87 ? 13.265 1.435 15.012 1.00 83.06 87 LEU A N 1
ATOM 698 C CA . LEU A 1 87 ? 14.272 2.287 14.367 1.00 83.06 87 LEU A CA 1
ATOM 699 C C . LEU A 1 87 ? 14.233 2.154 12.841 1.00 83.06 87 LEU A C 1
ATOM 701 O O . LEU A 1 87 ? 14.244 3.160 12.128 1.00 83.06 87 LEU A O 1
ATOM 705 N N . LYS A 1 88 ? 14.145 0.920 12.336 1.00 86.50 88 LYS A N 1
ATOM 706 C CA . LYS A 1 88 ? 14.040 0.656 10.900 1.00 86.50 88 LYS A CA 1
ATOM 707 C C . LYS A 1 88 ? 12.695 1.085 10.323 1.00 86.50 88 LYS A C 1
ATOM 709 O O . LYS A 1 88 ? 12.696 1.738 9.285 1.00 86.50 88 LYS A O 1
ATOM 714 N N . LEU A 1 89 ? 11.575 0.829 11.006 1.00 86.75 89 LEU A N 1
ATOM 715 C CA . LEU A 1 89 ? 10.256 1.323 10.582 1.00 86.75 89 LEU A CA 1
ATOM 716 C C . LEU A 1 89 ? 10.248 2.844 10.412 1.00 86.75 89 LEU A C 1
ATOM 718 O O . LEU A 1 89 ? 9.807 3.363 9.389 1.00 86.75 89 LEU A O 1
ATOM 722 N N . LYS A 1 90 ? 10.799 3.559 11.394 1.00 89.06 90 LYS A N 1
ATOM 723 C CA . LYS A 1 90 ? 10.950 5.010 11.335 1.00 89.06 90 LYS A CA 1
ATOM 724 C C . LYS A 1 90 ? 11.799 5.441 10.135 1.00 89.06 90 LYS A C 1
ATOM 726 O O . LYS A 1 90 ? 11.424 6.376 9.434 1.00 89.06 90 LYS A O 1
ATOM 731 N N . SER A 1 91 ? 12.928 4.770 9.897 1.00 90.19 91 SER A N 1
ATOM 732 C CA . SER A 1 91 ? 13.815 5.083 8.771 1.00 90.19 91 SER A CA 1
ATOM 733 C C . SER A 1 91 ? 13.130 4.885 7.417 1.00 90.19 91 SER A C 1
ATOM 735 O O . SER A 1 91 ? 13.230 5.768 6.569 1.00 90.19 91 SER A O 1
ATOM 737 N N . ILE A 1 92 ? 12.381 3.790 7.240 1.00 91.44 92 ILE A N 1
ATOM 738 C CA . ILE A 1 92 ? 11.598 3.514 6.025 1.00 91.44 92 ILE A CA 1
ATOM 739 C C . ILE A 1 92 ? 10.639 4.677 5.741 1.00 91.44 92 ILE A C 1
ATOM 741 O O . ILE A 1 92 ? 10.670 5.251 4.656 1.00 91.44 92 ILE A O 1
ATOM 745 N N . ILE A 1 93 ? 9.838 5.076 6.733 1.00 91.44 93 ILE A N 1
ATOM 746 C CA . ILE A 1 93 ? 8.847 6.147 6.574 1.00 91.44 93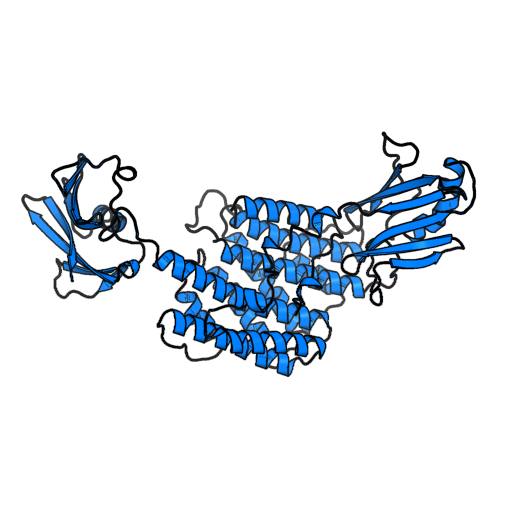 ILE A CA 1
ATOM 747 C C . ILE A 1 93 ? 9.492 7.512 6.316 1.00 91.44 93 ILE A C 1
ATOM 749 O O . ILE A 1 93 ? 8.989 8.276 5.492 1.00 91.44 93 ILE A O 1
ATOM 753 N N . ILE A 1 94 ? 10.615 7.825 6.968 1.00 88.94 94 ILE A N 1
ATOM 754 C CA . ILE A 1 94 ? 11.350 9.068 6.693 1.00 88.94 94 ILE A CA 1
ATOM 755 C C . ILE A 1 94 ? 11.829 9.097 5.241 1.00 88.94 94 ILE A C 1
ATOM 757 O O . ILE A 1 94 ? 11.620 10.105 4.572 1.00 88.94 94 ILE A O 1
ATOM 761 N N . LYS A 1 95 ? 12.380 7.994 4.724 1.00 89.12 95 LYS A N 1
ATOM 762 C CA . LYS A 1 95 ? 12.834 7.915 3.327 1.00 89.12 95 LYS A CA 1
ATOM 763 C C . LYS A 1 95 ? 11.694 8.016 2.315 1.00 89.12 95 LYS A C 1
ATOM 765 O O . LYS A 1 95 ? 11.856 8.666 1.287 1.00 89.12 95 LYS A O 1
ATOM 770 N N . ILE A 1 96 ? 10.523 7.447 2.613 1.00 87.25 96 ILE A N 1
ATOM 771 C CA . ILE A 1 96 ? 9.314 7.687 1.804 1.00 87.25 96 ILE A CA 1
ATOM 772 C C . ILE A 1 96 ? 8.941 9.181 1.853 1.00 87.25 96 ILE A C 1
ATOM 774 O O . ILE A 1 96 ? 8.630 9.791 0.831 1.00 87.25 96 ILE A O 1
ATOM 778 N N . GLY A 1 97 ? 9.046 9.808 3.028 1.00 79.44 97 GLY A N 1
ATOM 779 C CA . GLY A 1 97 ? 8.837 11.244 3.206 1.00 79.44 97 GLY A CA 1
ATOM 780 C C . GLY A 1 97 ? 9.826 12.127 2.433 1.00 79.44 97 GLY A C 1
ATOM 781 O O . GLY A 1 97 ? 9.437 13.206 1.987 1.00 79.44 97 GLY A O 1
ATOM 782 N N . GLU A 1 98 ? 11.071 11.682 2.254 1.00 77.62 98 GLU A N 1
ATOM 783 C CA . GLU A 1 98 ? 12.088 12.338 1.423 1.00 77.62 98 GLU A CA 1
ATOM 784 C C . GLU A 1 98 ? 11.782 12.191 -0.069 1.00 77.62 98 GLU A C 1
ATOM 786 O O . GLU A 1 98 ? 11.955 13.157 -0.813 1.00 77.62 98 GLU A O 1
ATOM 791 N N . ALA A 1 99 ? 11.266 11.037 -0.510 1.00 71.38 99 ALA A N 1
ATOM 792 C CA . ALA A 1 99 ? 10.846 10.839 -1.898 1.00 71.38 99 ALA A CA 1
ATOM 793 C C . ALA A 1 99 ? 9.787 11.874 -2.328 1.00 71.38 99 ALA A C 1
ATOM 795 O O . ALA A 1 99 ? 9.881 12.428 -3.423 1.00 71.38 99 ALA A O 1
ATOM 796 N N . ARG A 1 100 ? 8.864 12.245 -1.425 1.00 64.94 100 ARG A N 1
ATOM 797 C CA . ARG A 1 100 ? 7.913 13.356 -1.627 1.00 64.94 100 ARG A CA 1
ATOM 798 C C . ARG A 1 100 ? 8.595 14.697 -1.906 1.00 64.94 100 ARG A C 1
ATOM 800 O O . ARG A 1 100 ? 8.135 15.431 -2.776 1.00 64.94 100 ARG A O 1
ATOM 807 N N . ASN A 1 101 ? 9.644 15.055 -1.163 1.00 60.06 101 ASN A N 1
ATOM 808 C CA . ASN A 1 101 ? 10.272 16.380 -1.287 1.00 60.06 101 ASN A CA 1
ATOM 809 C C . ASN A 1 101 ? 10.885 16.607 -2.685 1.00 60.06 101 ASN A C 1
ATOM 811 O O . ASN A 1 101 ? 11.183 17.736 -3.051 1.00 60.06 101 ASN A O 1
ATOM 815 N N . HIS A 1 102 ? 11.024 15.540 -3.474 1.00 57.41 102 HIS A N 1
ATOM 816 C CA . HIS A 1 102 ? 11.519 15.549 -4.848 1.00 57.41 102 HIS A CA 1
ATOM 817 C C . HIS A 1 102 ? 10.393 15.469 -5.908 1.00 57.41 102 HIS A C 1
ATOM 819 O O . HIS A 1 102 ? 10.669 15.272 -7.098 1.00 57.41 102 HIS A O 1
ATOM 825 N N . THR A 1 103 ? 9.123 15.603 -5.496 1.00 57.94 103 THR A N 1
ATOM 826 C CA . THR A 1 103 ? 7.947 15.673 -6.387 1.00 57.94 103 THR A CA 1
ATOM 827 C C . THR A 1 103 ? 7.599 17.121 -6.748 1.00 57.94 103 THR A C 1
ATOM 829 O O . THR A 1 103 ? 7.910 18.058 -6.008 1.00 57.94 103 THR A O 1
ATOM 832 N N . ILE A 1 104 ? 6.932 17.315 -7.892 1.00 48.44 104 ILE A N 1
ATOM 833 C CA . ILE A 1 104 ? 6.613 18.635 -8.480 1.00 48.44 104 ILE A CA 1
ATOM 834 C C . ILE A 1 104 ? 5.797 19.521 -7.523 1.00 48.44 104 ILE A C 1
ATOM 836 O O . ILE A 1 104 ? 5.945 20.740 -7.521 1.00 48.44 104 ILE A O 1
ATOM 840 N N . LEU A 1 105 ? 4.977 18.912 -6.667 1.00 51.69 105 LEU A N 1
ATOM 841 C CA . LEU A 1 105 ? 4.112 19.610 -5.715 1.00 51.69 105 LEU A CA 1
ATOM 842 C C . LEU A 1 105 ? 4.871 20.210 -4.512 1.00 51.69 105 LEU A C 1
ATOM 844 O O . LEU A 1 105 ? 4.293 20.995 -3.764 1.00 51.69 105 LEU A O 1
ATOM 848 N N . ALA A 1 106 ? 6.149 19.864 -4.306 1.00 45.09 106 ALA A N 1
ATOM 849 C CA . ALA A 1 106 ? 6.939 20.316 -3.156 1.00 45.09 106 ALA A CA 1
ATOM 850 C C . ALA A 1 106 ? 7.773 21.588 -3.418 1.00 45.09 106 ALA A C 1
ATOM 852 O O . ALA A 1 106 ? 8.126 22.288 -2.466 1.00 45.09 106 ALA A O 1
ATOM 853 N N . HIS A 1 107 ? 8.072 21.923 -4.681 1.00 37.47 107 HIS A N 1
ATOM 854 C CA . HIS A 1 107 ? 8.931 23.057 -5.038 1.00 37.47 107 HIS A CA 1
ATOM 855 C C . HIS A 1 107 ? 8.429 23.787 -6.292 1.00 37.47 107 HIS A C 1
ATOM 857 O O . HIS A 1 107 ? 8.275 23.196 -7.357 1.00 37.47 107 HIS A O 1
ATOM 863 N N . GLY A 1 108 ? 8.210 25.102 -6.175 1.00 35.38 108 GLY A N 1
ATOM 864 C CA . GLY A 1 108 ? 7.777 25.954 -7.282 1.00 35.38 108 GLY A CA 1
ATOM 865 C C . GLY A 1 108 ? 8.698 25.878 -8.508 1.00 35.38 108 GLY A C 1
ATOM 866 O O . GLY A 1 108 ? 9.921 25.905 -8.384 1.00 35.38 108 GLY A O 1
ATOM 867 N N . HIS A 1 109 ? 8.074 25.800 -9.687 1.00 30.05 109 HIS A N 1
ATOM 868 C CA . HIS A 1 109 ? 8.577 26.005 -11.058 1.00 30.05 109 HIS A CA 1
ATOM 869 C C . HIS A 1 109 ? 9.876 25.322 -11.539 1.00 30.05 109 HIS A C 1
ATOM 871 O O . HIS A 1 109 ? 10.132 25.344 -12.745 1.00 30.05 109 HIS A O 1
ATOM 877 N N . ARG A 1 110 ? 10.675 24.649 -10.705 1.00 35.31 110 ARG A N 1
ATOM 878 C CA . ARG A 1 110 ? 11.822 23.848 -11.172 1.00 35.31 110 ARG A CA 1
ATOM 879 C C . ARG A 1 110 ? 11.409 22.394 -11.382 1.00 35.31 110 ARG A C 1
ATOM 881 O O . ARG A 1 110 ? 11.494 21.571 -10.478 1.00 35.31 110 ARG A O 1
ATOM 888 N N . LYS A 1 111 ? 10.984 22.087 -12.612 1.00 39.81 111 LYS A N 1
ATOM 889 C CA . LYS A 1 111 ? 10.781 20.720 -13.118 1.00 39.81 111 LYS A CA 1
ATOM 890 C C . LYS A 1 111 ? 12.046 19.878 -12.885 1.00 39.81 111 LYS A C 1
ATOM 892 O O . LYS A 1 111 ? 13.025 20.023 -13.608 1.00 39.81 111 LYS A O 1
ATOM 897 N N . GLN A 1 112 ? 12.028 18.978 -11.902 1.00 45.81 112 GLN A N 1
ATOM 898 C CA . GLN A 1 112 ? 12.939 17.830 -11.878 1.00 45.81 112 GLN A CA 1
ATOM 899 C C . GLN A 1 112 ? 12.321 16.687 -12.705 1.00 45.81 112 GLN A C 1
ATOM 901 O O . GLN A 1 112 ? 11.263 16.154 -12.379 1.00 45.81 112 GLN A O 1
ATOM 906 N N . ASN A 1 113 ? 13.022 16.305 -13.774 1.00 49.25 113 ASN A N 1
ATOM 907 C CA . ASN A 1 113 ? 12.548 15.731 -15.047 1.00 49.25 113 ASN A CA 1
ATOM 908 C C . ASN A 1 113 ? 11.870 14.333 -15.096 1.00 49.25 113 ASN A C 1
ATOM 910 O O . ASN A 1 113 ? 11.781 13.779 -16.188 1.00 49.25 113 ASN A O 1
ATOM 914 N N . ARG A 1 114 ? 11.377 13.719 -14.008 1.00 60.50 114 ARG A N 1
ATOM 915 C CA . ARG A 1 114 ? 10.689 12.399 -14.089 1.00 60.50 114 ARG A CA 1
ATOM 916 C C . ARG A 1 114 ? 9.579 12.246 -13.047 1.00 60.50 114 ARG A C 1
ATOM 918 O O . ARG A 1 114 ? 9.813 12.459 -11.867 1.00 60.50 114 ARG A O 1
ATOM 925 N N . LEU A 1 115 ? 8.387 11.879 -13.501 1.00 73.56 115 LEU A N 1
ATOM 926 C CA . LEU A 1 115 ? 7.217 11.635 -12.654 1.00 73.56 115 LEU A CA 1
ATOM 927 C C . LEU A 1 115 ? 7.319 10.263 -11.977 1.00 73.56 115 LEU A C 1
ATOM 929 O O . LEU A 1 115 ? 7.862 9.324 -12.576 1.00 73.56 115 LEU A O 1
ATOM 933 N N . ILE A 1 116 ? 6.769 10.140 -10.767 1.00 83.31 116 ILE A N 1
ATOM 934 C CA . ILE A 1 116 ? 6.571 8.841 -10.111 1.00 83.31 116 ILE A CA 1
ATOM 935 C C . ILE A 1 116 ? 5.652 7.975 -10.983 1.00 83.31 116 ILE A C 1
ATOM 937 O O . ILE A 1 116 ? 4.616 8.433 -11.461 1.00 83.31 116 ILE A O 1
ATOM 941 N N . GLN A 1 117 ? 6.034 6.718 -11.216 1.00 85.62 117 GLN A N 1
ATOM 942 C CA . GLN A 1 117 ? 5.232 5.776 -11.999 1.00 85.62 117 GLN A CA 1
ATOM 943 C C . GLN A 1 117 ? 4.226 5.025 -11.119 1.00 85.62 117 GLN A C 1
ATOM 945 O O . GLN A 1 117 ? 4.409 4.883 -9.909 1.00 85.62 117 GLN A O 1
ATOM 950 N N . LYS A 1 118 ? 3.189 4.465 -11.751 1.00 86.62 118 LYS A N 1
ATOM 951 C CA . LYS A 1 118 ? 2.101 3.725 -11.092 1.00 86.62 118 LYS A CA 1
ATOM 952 C C . LYS A 1 118 ? 2.577 2.708 -10.051 1.00 86.62 118 LYS A C 1
ATOM 954 O O . LYS A 1 118 ? 2.107 2.721 -8.918 1.00 86.62 118 LYS A O 1
ATOM 959 N N . GLU A 1 119 ? 3.513 1.829 -10.413 1.00 86.62 119 GLU A N 1
ATOM 960 C CA . GLU A 1 119 ? 3.981 0.777 -9.495 1.00 86.62 119 GLU A CA 1
ATOM 961 C C . GLU A 1 119 ? 4.859 1.317 -8.361 1.00 86.62 119 GLU A C 1
ATOM 963 O O . GLU A 1 119 ? 4.861 0.742 -7.275 1.00 86.62 119 GLU A O 1
ATOM 968 N N . GLU A 1 120 ? 5.569 2.430 -8.572 1.00 87.75 120 GLU A N 1
ATOM 969 C CA . GLU A 1 120 ? 6.306 3.109 -7.500 1.00 87.75 120 GLU A CA 1
ATOM 970 C C . GLU A 1 120 ? 5.326 3.717 -6.494 1.00 87.75 120 GLU A C 1
ATOM 972 O O . GLU A 1 120 ? 5.423 3.447 -5.296 1.00 87.75 120 GLU A O 1
ATOM 977 N N . ALA A 1 121 ? 4.333 4.475 -6.975 1.00 89.12 121 ALA A N 1
ATOM 978 C CA . ALA A 1 121 ? 3.287 5.039 -6.125 1.00 89.12 121 ALA A CA 1
ATOM 979 C C . ALA A 1 121 ? 2.524 3.950 -5.368 1.00 89.12 121 ALA A C 1
ATOM 981 O O . ALA A 1 121 ? 2.271 4.106 -4.172 1.00 89.12 121 ALA A O 1
ATOM 982 N N . ARG A 1 122 ? 2.220 2.822 -6.022 1.00 89.12 122 ARG A N 1
ATOM 983 C CA . ARG A 1 122 ? 1.595 1.665 -5.372 1.00 89.12 122 ARG A CA 1
ATOM 984 C C . ARG A 1 122 ? 2.451 1.117 -4.237 1.00 89.12 122 ARG A C 1
ATOM 986 O O . ARG A 1 122 ? 1.935 0.917 -3.142 1.00 89.12 122 ARG A O 1
ATOM 993 N N . PHE A 1 123 ? 3.741 0.898 -4.490 1.00 91.38 123 PHE A N 1
ATOM 994 C CA . PHE A 1 123 ? 4.684 0.368 -3.506 1.00 91.38 123 PHE A CA 1
ATOM 995 C C . PHE A 1 123 ? 4.801 1.279 -2.277 1.00 91.38 123 PHE A C 1
ATOM 997 O O . PHE A 1 123 ? 4.660 0.807 -1.148 1.00 91.38 123 PHE A O 1
ATOM 1004 N N . TYR A 1 124 ? 4.983 2.587 -2.481 1.00 91.44 124 TYR A N 1
ATOM 1005 C CA . TYR A 1 124 ? 5.039 3.543 -1.373 1.00 91.44 124 TYR A CA 1
ATOM 1006 C C . TYR A 1 124 ? 3.717 3.623 -0.605 1.00 91.44 124 TYR A C 1
ATOM 1008 O O . TYR A 1 124 ? 3.720 3.610 0.626 1.00 91.44 124 TYR A O 1
ATOM 1016 N N . SER A 1 125 ? 2.590 3.667 -1.321 1.00 90.94 125 SER A N 1
ATOM 1017 C CA . SER A 1 125 ? 1.263 3.762 -0.706 1.00 90.94 125 SER A CA 1
ATOM 1018 C C . SER A 1 125 ? 0.947 2.527 0.128 1.00 90.94 125 SER A C 1
ATOM 1020 O O . SER A 1 125 ? 0.507 2.661 1.267 1.00 90.94 125 SER A O 1
ATOM 1022 N N . ALA A 1 126 ? 1.244 1.329 -0.384 1.00 89.50 126 ALA A N 1
ATOM 1023 C CA . ALA A 1 126 ? 1.071 0.084 0.358 1.00 89.50 126 ALA A CA 1
ATOM 1024 C C . ALA A 1 126 ? 1.879 0.089 1.667 1.00 89.50 126 ALA A C 1
ATOM 1026 O O . ALA A 1 126 ? 1.307 -0.165 2.728 1.00 89.50 126 ALA A O 1
ATOM 1027 N N . ALA A 1 127 ? 3.155 0.490 1.616 1.00 91.56 127 ALA A N 1
ATOM 1028 C CA . ALA A 1 127 ? 4.009 0.572 2.800 1.00 91.56 127 ALA A CA 1
ATOM 1029 C C . ALA A 1 127 ? 3.496 1.591 3.839 1.00 91.56 127 ALA A C 1
ATOM 1031 O O . ALA A 1 127 ? 3.509 1.310 5.040 1.00 91.56 127 ALA A O 1
ATOM 1032 N N . CYS A 1 128 ? 3.012 2.757 3.397 1.00 92.12 128 CYS A N 1
ATOM 1033 C CA . CYS A 1 128 ? 2.406 3.769 4.268 1.00 92.12 128 CYS A CA 1
ATOM 1034 C C . CYS A 1 128 ? 1.116 3.271 4.933 1.00 92.12 128 CYS A C 1
ATOM 1036 O O . CYS A 1 128 ? 0.959 3.417 6.145 1.00 92.12 128 CYS A O 1
ATOM 1038 N N . ILE A 1 129 ? 0.215 2.639 4.175 1.00 88.88 129 ILE A N 1
ATOM 1039 C CA . ILE A 1 129 ? -1.042 2.101 4.715 1.00 88.88 129 ILE A CA 1
ATOM 1040 C C . ILE A 1 129 ? -0.746 0.940 5.681 1.00 88.88 129 ILE A C 1
ATOM 1042 O O . ILE A 1 129 ? -1.357 0.866 6.749 1.00 88.88 129 ILE A O 1
ATOM 1046 N N . ASP A 1 130 ? 0.212 0.057 5.364 1.00 88.69 130 ASP A N 1
ATOM 1047 C CA . ASP A 1 130 ? 0.677 -1.025 6.251 1.00 88.69 130 ASP A CA 1
ATOM 1048 C C . ASP A 1 130 ? 1.227 -0.484 7.570 1.00 88.69 130 ASP A C 1
ATOM 1050 O O . ASP A 1 130 ? 0.847 -0.961 8.644 1.00 88.69 130 ASP A O 1
ATOM 1054 N N . PHE A 1 131 ? 2.044 0.565 7.502 1.00 91.88 131 PHE A N 1
ATOM 1055 C CA . PHE A 1 131 ? 2.551 1.262 8.676 1.00 91.88 131 PHE A CA 1
ATOM 1056 C C . PHE A 1 131 ? 1.423 1.876 9.516 1.00 91.88 131 PHE A C 1
ATOM 1058 O O . PHE A 1 131 ? 1.361 1.644 10.725 1.00 91.88 131 PHE A O 1
ATOM 1065 N N . SER A 1 132 ? 0.505 2.625 8.901 1.00 90.75 132 SER A N 1
ATOM 1066 C CA . SER A 1 132 ? -0.610 3.254 9.619 1.00 90.75 132 SER A CA 1
ATOM 1067 C C . SER A 1 132 ? -1.526 2.222 10.270 1.00 90.75 132 SER A C 1
ATOM 1069 O O . SER A 1 132 ? -1.865 2.346 11.447 1.00 90.75 132 SER A O 1
ATOM 1071 N N . THR A 1 133 ? -1.847 1.149 9.546 1.00 86.50 133 THR A N 1
ATOM 1072 C CA . THR A 1 133 ? -2.658 0.040 10.067 1.00 86.50 133 THR A CA 1
ATOM 1073 C C . THR A 1 133 ? -1.996 -0.599 11.286 1.00 86.50 133 THR A C 1
ATOM 1075 O O . THR A 1 133 ? -2.652 -0.829 12.303 1.00 86.50 133 THR A O 1
ATOM 1078 N N . TYR A 1 134 ? -0.686 -0.856 11.210 1.00 88.38 134 TYR A N 1
ATOM 1079 C CA . TYR A 1 134 ? 0.081 -1.409 12.322 1.00 88.38 134 TYR A CA 1
ATOM 1080 C C . TYR A 1 134 ? -0.029 -0.535 13.577 1.00 88.38 134 TYR A C 1
ATOM 1082 O O . TYR A 1 134 ? -0.385 -1.031 14.647 1.00 88.38 134 TYR A O 1
ATOM 1090 N N . PHE A 1 135 ? 0.251 0.766 13.457 1.00 88.12 135 PHE A N 1
ATOM 1091 C CA . PHE A 1 135 ? 0.284 1.660 14.615 1.00 88.12 135 PHE A CA 1
ATOM 1092 C C . PHE A 1 135 ? -1.095 1.908 15.218 1.00 88.12 135 PHE A C 1
ATOM 1094 O O . PHE A 1 135 ? -1.193 1.975 16.445 1.00 88.12 135 PHE A O 1
ATOM 1101 N N . LEU A 1 136 ? -2.155 1.955 14.405 1.00 85.00 136 LEU A N 1
ATOM 1102 C CA . LEU A 1 136 ? -3.526 1.985 14.914 1.00 85.00 136 LEU A CA 1
ATOM 1103 C C . LEU A 1 136 ? -3.841 0.715 15.708 1.00 85.00 136 LEU A C 1
ATOM 1105 O O . LEU A 1 136 ? -4.279 0.819 16.849 1.00 85.00 136 LEU A O 1
ATOM 1109 N N . LYS A 1 137 ? -3.515 -0.479 15.197 1.00 81.50 137 LYS A N 1
ATOM 1110 C CA . LYS A 1 137 ? -3.733 -1.730 15.946 1.00 81.50 137 LYS A CA 1
ATOM 1111 C C . LYS A 1 137 ? -2.937 -1.790 17.249 1.00 81.50 137 LYS A C 1
ATOM 1113 O O . LYS A 1 137 ? -3.483 -2.167 18.288 1.00 81.50 137 LYS A O 1
ATOM 1118 N N . VAL A 1 138 ? -1.660 -1.397 17.225 1.00 83.69 138 VAL A N 1
ATOM 1119 C CA . VAL A 1 138 ? -0.826 -1.323 18.437 1.00 83.69 138 VAL A CA 1
ATOM 1120 C C . VAL A 1 138 ? -1.438 -0.358 19.446 1.00 83.69 138 VAL A C 1
ATOM 1122 O O . VAL A 1 138 ? -1.559 -0.710 20.619 1.00 83.69 138 VAL A O 1
ATOM 1125 N N . PHE A 1 139 ? -1.848 0.830 18.998 1.00 82.94 139 PHE A N 1
ATOM 1126 C CA . PHE A 1 139 ? -2.495 1.839 19.828 1.00 82.94 139 PHE A CA 1
ATOM 1127 C C . PHE A 1 139 ? -3.761 1.308 20.492 1.00 82.94 139 PHE A C 1
ATOM 1129 O O . PHE A 1 139 ? -3.914 1.424 21.710 1.00 82.94 139 PHE A O 1
ATOM 1136 N N . SER A 1 140 ? -4.635 0.674 19.723 1.00 76.50 140 SER A N 1
ATOM 1137 C CA . SER A 1 140 ? -5.917 0.168 20.202 1.00 76.50 140 SER A CA 1
ATOM 1138 C C . SER A 1 140 ? -5.751 -0.924 21.262 1.00 76.50 140 SER A C 1
ATOM 1140 O O . SER A 1 140 ? -6.474 -0.926 22.255 1.00 76.50 140 SER A O 1
ATOM 1142 N N . LYS A 1 141 ? -4.706 -1.757 21.165 1.00 75.38 141 LYS A N 1
ATOM 1143 C CA . LYS A 1 141 ? -4.344 -2.725 22.219 1.00 75.38 141 LYS A CA 1
ATOM 1144 C C . LYS A 1 141 ? -3.839 -2.092 23.521 1.00 75.38 141 LYS A C 1
ATOM 1146 O O . LYS A 1 141 ? -3.804 -2.771 24.543 1.00 75.38 141 LYS A O 1
ATOM 1151 N N . THR A 1 142 ? -3.455 -0.811 23.521 1.00 74.38 142 THR A N 1
ATOM 1152 C CA . THR A 1 142 ? -3.059 -0.098 24.754 1.00 74.38 142 THR A CA 1
ATOM 1153 C C . THR A 1 142 ? -4.244 0.423 25.570 1.00 74.38 142 THR A C 1
ATOM 1155 O O . THR A 1 142 ? -4.035 0.965 26.658 1.00 74.38 142 THR A O 1
ATOM 1158 N N . LYS A 1 143 ? -5.472 0.345 25.048 1.00 71.12 143 LYS A N 1
ATOM 1159 C CA . LYS A 1 143 ? -6.654 0.911 25.701 1.00 71.12 143 LYS A CA 1
ATOM 1160 C C . LYS A 1 143 ? -7.311 -0.103 26.645 1.00 71.12 143 LYS A C 1
ATOM 1162 O O . LYS A 1 143 ? -7.360 -1.298 26.372 1.00 71.12 143 LYS A O 1
ATOM 1167 N N . SER A 1 144 ? -7.787 0.390 27.791 1.00 61.94 144 SER A N 1
ATOM 1168 C CA . SER A 1 144 ? -8.362 -0.434 28.864 1.00 61.94 144 SER A CA 1
ATOM 1169 C C . SER A 1 144 ? -9.865 -0.700 28.722 1.00 61.94 144 SER A C 1
ATOM 1171 O O . SER A 1 144 ? -10.348 -1.681 29.278 1.00 61.94 144 SER A O 1
ATOM 1173 N N . ASN A 1 145 ? -10.601 0.125 27.968 1.00 63.69 145 ASN A N 1
ATOM 1174 C CA . ASN A 1 145 ? -12.036 -0.065 27.726 1.00 63.69 145 ASN A CA 1
ATOM 1175 C C . ASN A 1 145 ? -12.258 -0.637 26.327 1.00 63.69 145 ASN A C 1
ATOM 1177 O O . ASN A 1 145 ? -11.738 -0.082 25.368 1.00 63.69 145 ASN A O 1
ATOM 1181 N N . ARG A 1 146 ? -13.054 -1.708 26.220 1.00 66.56 146 ARG A N 1
ATOM 1182 C CA . ARG A 1 146 ? -13.236 -2.486 24.978 1.00 66.56 146 ARG A CA 1
ATOM 1183 C C . ARG A 1 146 ? -14.650 -2.427 24.379 1.00 66.56 146 ARG A C 1
ATOM 1185 O O . ARG A 1 146 ? -14.958 -3.179 23.468 1.00 66.56 146 ARG A O 1
ATOM 1192 N N . TYR A 1 147 ? -15.523 -1.575 24.921 1.00 76.50 147 TYR A N 1
ATOM 1193 C CA . TYR A 1 147 ? -16.971 -1.621 24.658 1.00 76.50 147 TYR A CA 1
ATOM 1194 C C . TYR A 1 147 ? -17.585 -0.247 24.354 1.00 76.50 147 TYR A C 1
ATOM 1196 O O . TYR A 1 147 ? -18.741 0.008 24.676 1.00 76.50 147 TYR A O 1
ATOM 1204 N N . ARG A 1 148 ? -16.790 0.662 23.784 1.00 85.69 148 ARG A N 1
ATOM 1205 C CA . ARG A 1 148 ? -17.243 1.975 23.306 1.00 85.69 148 ARG A CA 1
ATOM 1206 C C . ARG A 1 148 ? -17.015 2.073 21.814 1.00 85.69 148 ARG A C 1
ATOM 1208 O O . ARG A 1 148 ? -16.096 1.437 21.305 1.00 85.69 148 ARG A O 1
ATOM 1215 N N . ILE A 1 149 ? -17.800 2.892 21.134 1.00 83.19 149 ILE A N 1
ATOM 1216 C CA . ILE A 1 149 ? -17.600 3.148 19.709 1.00 83.19 149 ILE A CA 1
ATOM 1217 C C . ILE A 1 149 ? -16.197 3.735 19.483 1.00 83.19 149 ILE A C 1
ATOM 1219 O O . ILE A 1 149 ? -15.716 4.554 20.269 1.00 83.19 149 ILE A O 1
ATOM 1223 N N . GLY A 1 150 ? -15.513 3.243 18.447 1.00 76.31 150 GLY A N 1
ATOM 1224 C CA . GLY A 1 150 ? -14.122 3.570 18.120 1.00 76.31 150 GLY A CA 1
ATOM 1225 C C . GLY A 1 150 ? -13.072 2.764 18.898 1.00 76.31 150 GLY A C 1
ATOM 1226 O O . GLY A 1 150 ? -11.878 2.866 18.606 1.00 76.31 150 GLY A O 1
ATOM 1227 N N . GLU A 1 151 ? -13.481 1.942 19.869 1.00 78.50 151 GLU A N 1
ATOM 1228 C CA . GLU A 1 151 ? -12.572 1.114 20.668 1.00 78.50 151 GLU A CA 1
ATOM 1229 C C . GLU A 1 151 ? -12.367 -0.286 20.084 1.00 78.50 151 GLU A C 1
ATOM 1231 O O . GL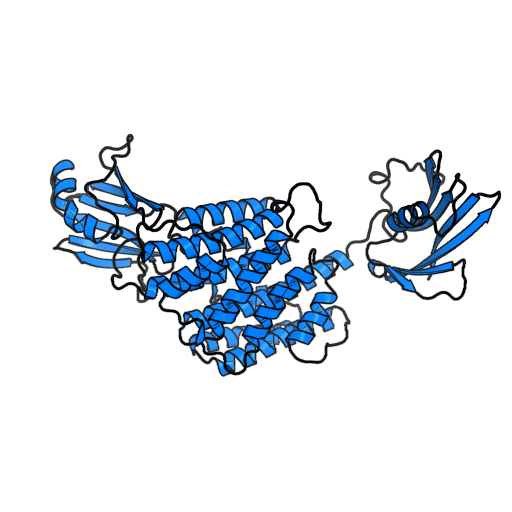U A 1 151 ? -13.235 -0.819 19.390 1.00 78.50 151 GLU A O 1
ATOM 1236 N N . LEU A 1 152 ? -11.205 -0.887 20.383 1.00 73.69 152 LEU A N 1
ATOM 1237 C CA . LEU A 1 152 ? -10.901 -2.251 19.949 1.00 73.69 152 LEU A CA 1
ATOM 1238 C C . LEU A 1 152 ? -11.864 -3.231 20.609 1.00 73.69 152 LEU A C 1
ATOM 1240 O O . LEU A 1 152 ? -11.967 -3.284 21.839 1.00 73.69 152 LEU A O 1
ATOM 1244 N N . ILE A 1 153 ? -12.463 -4.072 19.786 1.00 72.31 153 ILE A N 1
ATOM 1245 C CA . ILE A 1 153 ? -13.257 -5.204 20.212 1.00 72.31 153 ILE A CA 1
ATOM 1246 C C . ILE A 1 153 ? -12.756 -6.402 19.404 1.00 72.31 153 ILE A C 1
ATOM 1248 O O . ILE A 1 153 ? -12.765 -6.398 18.178 1.00 72.31 153 ILE A O 1
ATOM 1252 N N . GLU A 1 154 ? -12.198 -7.395 20.092 1.00 64.69 154 GLU A N 1
ATOM 1253 C CA . GLU A 1 154 ? -11.809 -8.667 19.477 1.00 64.69 154 GLU A CA 1
ATOM 1254 C C . GLU A 1 154 ? -12.940 -9.653 19.779 1.00 64.69 154 GLU A C 1
ATOM 1256 O O . GLU A 1 154 ? -12.877 -10.349 20.796 1.00 64.69 154 GLU A O 1
ATOM 1261 N N . PRO A 1 155 ? -14.030 -9.677 18.993 1.00 56.66 155 PRO A N 1
ATOM 1262 C CA . PRO A 1 155 ? -15.040 -10.686 19.204 1.00 56.66 155 PRO A CA 1
ATOM 1263 C C . PRO A 1 155 ? -14.436 -12.051 18.890 1.00 56.66 155 PRO A C 1
ATOM 1265 O O . PRO A 1 155 ? -13.677 -12.216 17.934 1.00 56.66 155 PRO A O 1
ATOM 1268 N N . GLU A 1 156 ? -14.801 -13.054 19.680 1.00 56.88 156 GLU A N 1
ATOM 1269 C CA . GLU A 1 156 ? -14.410 -14.450 19.475 1.00 56.88 156 GLU A CA 1
ATOM 1270 C C . GLU A 1 156 ? -15.135 -15.050 18.248 1.00 56.88 156 GLU A C 1
ATOM 1272 O O . GLU A 1 156 ? -15.921 -15.990 18.360 1.00 56.88 156 GLU A O 1
ATOM 1277 N N . GLY A 1 157 ? -14.922 -14.470 17.061 1.00 58.22 157 GLY A N 1
ATOM 1278 C CA . GLY A 1 157 ? -15.524 -14.894 15.795 1.00 58.22 157 GLY A CA 1
ATOM 1279 C C . GLY A 1 157 ? -16.993 -14.499 15.608 1.00 58.22 157 GLY A C 1
ATOM 1280 O O . GLY A 1 157 ? -17.717 -15.212 14.916 1.00 58.22 157 GLY A O 1
ATOM 1281 N N . ARG A 1 158 ? -17.458 -13.405 16.229 1.00 66.56 158 ARG A N 1
ATOM 1282 C CA . ARG A 1 158 ? -18.844 -12.912 16.109 1.00 66.56 158 ARG A CA 1
ATOM 1283 C C . ARG A 1 158 ? -18.875 -11.445 15.704 1.00 66.56 158 ARG A C 1
ATOM 1285 O O . ARG A 1 158 ? -18.237 -10.630 16.341 1.00 66.56 158 ARG A O 1
ATOM 1292 N N . GLU A 1 159 ? -19.693 -11.086 14.729 1.00 77.00 159 GLU A N 1
ATOM 1293 C CA . GLU A 1 159 ? -19.867 -9.679 14.339 1.00 77.00 159 GLU A CA 1
ATOM 1294 C C . GLU A 1 159 ? -20.494 -8.823 15.461 1.00 77.00 159 GLU A C 1
ATOM 1296 O O . GLU A 1 159 ? -20.280 -7.617 15.525 1.00 77.00 159 GLU A O 1
ATOM 1301 N N . TYR A 1 160 ? -21.228 -9.451 16.389 1.00 82.25 160 TYR A N 1
ATOM 1302 C CA . TYR A 1 160 ? -21.972 -8.763 17.442 1.00 82.25 160 TYR A CA 1
ATOM 1303 C C . TYR A 1 160 ? -21.589 -9.220 18.852 1.00 82.25 160 TYR A C 1
ATOM 1305 O O . TYR A 1 160 ? -21.411 -10.417 19.113 1.00 82.25 160 TYR A O 1
ATOM 1313 N N . ILE A 1 161 ? -21.546 -8.264 19.784 1.00 85.50 161 ILE A N 1
ATOM 1314 C CA . ILE A 1 161 ? -21.360 -8.492 21.222 1.00 85.50 161 ILE A CA 1
ATOM 1315 C C . ILE A 1 161 ? -22.537 -7.899 21.990 1.00 85.50 161 ILE A C 1
ATOM 1317 O O . ILE A 1 161 ? -22.818 -6.711 21.887 1.00 85.50 161 ILE A O 1
ATOM 1321 N N . ASN A 1 162 ? -23.192 -8.729 22.802 1.00 88.94 162 ASN A N 1
ATOM 1322 C CA . ASN A 1 162 ? -24.280 -8.303 23.677 1.00 88.94 162 ASN A CA 1
ATOM 1323 C C . ASN A 1 162 ? -23.743 -8.027 25.085 1.00 88.94 162 ASN A C 1
ATOM 1325 O O . ASN A 1 162 ? -23.033 -8.852 25.664 1.00 88.94 162 ASN A O 1
ATOM 1329 N N . LEU A 1 163 ? -24.119 -6.885 25.641 1.00 89.38 163 LEU A N 1
ATOM 1330 C CA . LEU A 1 163 ? -23.739 -6.385 26.953 1.00 89.38 163 LEU A CA 1
ATOM 1331 C C . LEU A 1 163 ? -24.995 -6.005 27.742 1.00 89.38 163 LEU A C 1
ATOM 1333 O O . LEU A 1 163 ? -26.050 -5.731 27.174 1.00 89.38 163 LEU A O 1
ATOM 1337 N N . SER A 1 164 ? -24.858 -5.953 29.064 1.00 88.94 164 SER A N 1
ATOM 1338 C CA . SER A 1 164 ? -25.853 -5.358 29.954 1.00 88.94 164 SER A CA 1
ATOM 1339 C C . SER A 1 164 ? -25.216 -4.162 30.646 1.00 88.94 164 SER A C 1
ATOM 1341 O O . SER A 1 164 ? -24.326 -4.333 31.482 1.00 88.94 164 SER A O 1
ATOM 1343 N N . ILE A 1 165 ? -25.655 -2.957 30.293 1.00 87.50 165 ILE A N 1
ATOM 1344 C CA . ILE A 1 165 ? -25.135 -1.701 30.837 1.00 87.50 165 ILE A CA 1
ATOM 1345 C C . ILE A 1 165 ? -26.254 -1.032 31.627 1.00 87.50 165 ILE A C 1
ATOM 1347 O O . ILE A 1 165 ? -27.258 -0.620 31.060 1.00 87.50 165 ILE A O 1
ATOM 1351 N N . GLN A 1 166 ? -26.088 -0.949 32.951 1.00 83.62 166 GLN A N 1
ATOM 1352 C CA . GLN A 1 166 ? -27.079 -0.350 33.860 1.00 83.62 166 GLN A CA 1
ATOM 1353 C C . GLN A 1 166 ? -28.501 -0.929 33.714 1.00 83.62 166 GLN A C 1
ATOM 1355 O O . GLN A 1 166 ? -29.484 -0.226 33.895 1.00 83.62 166 GLN A O 1
ATOM 1360 N N . GLY A 1 167 ? -28.611 -2.220 33.390 1.00 84.19 167 GLY A N 1
ATOM 1361 C CA . GLY A 1 167 ? -29.897 -2.897 33.187 1.00 84.19 167 GLY A CA 1
ATOM 1362 C C . GLY A 1 167 ? -30.449 -2.806 31.761 1.00 84.19 167 GLY A C 1
ATOM 1363 O O . GLY A 1 167 ? -31.373 -3.546 31.437 1.00 84.19 167 GLY A O 1
ATOM 1364 N N . HIS A 1 168 ? -29.852 -1.989 30.888 1.00 88.06 168 HIS A N 1
ATOM 1365 C CA . HIS A 1 168 ? -30.179 -1.950 29.464 1.00 88.06 168 HIS A CA 1
ATOM 1366 C C . HIS A 1 168 ? -29.391 -3.004 28.693 1.00 88.06 168 HIS A C 1
ATOM 1368 O O . HIS A 1 168 ? -28.189 -3.190 28.921 1.00 88.06 168 HIS A O 1
ATOM 1374 N N . LYS A 1 169 ? -30.048 -3.666 27.739 1.00 91.12 169 LYS A N 1
ATOM 1375 C CA . LYS A 1 169 ? -29.359 -4.535 26.783 1.00 91.12 169 LYS A CA 1
ATOM 1376 C C . LYS A 1 169 ? -28.719 -3.662 25.712 1.00 91.12 169 LYS A C 1
ATOM 1378 O O . LYS A 1 169 ? -29.388 -2.839 25.095 1.00 91.12 169 LYS A O 1
ATOM 1383 N N . VAL A 1 170 ? -27.424 -3.852 25.507 1.00 91.38 170 VAL A N 1
ATOM 1384 C CA . VAL A 1 170 ? -26.636 -3.118 24.519 1.00 91.38 170 VAL A CA 1
ATOM 1385 C C . VAL A 1 170 ? -25.986 -4.119 23.583 1.00 91.38 170 VAL A C 1
ATOM 1387 O O . VAL A 1 170 ? -25.232 -4.979 24.027 1.00 91.38 170 VAL A O 1
ATOM 1390 N N . GLN A 1 171 ? -26.254 -4.009 22.292 1.00 91.19 171 GLN A N 1
ATOM 1391 C CA . GLN A 1 171 ? -25.588 -4.778 21.255 1.00 91.19 171 GLN A CA 1
ATOM 1392 C C . GLN A 1 171 ? -24.571 -3.890 20.541 1.00 91.19 171 GLN A C 1
ATOM 1394 O O . GLN A 1 171 ? -24.909 -2.833 20.025 1.00 91.19 171 GLN A O 1
ATOM 1399 N N . LEU A 1 172 ? -23.318 -4.324 20.500 1.00 88.31 172 LEU A N 1
ATOM 1400 C CA . LEU A 1 172 ? -22.241 -3.674 19.764 1.00 88.31 172 LEU A CA 1
ATOM 1401 C C . LEU A 1 172 ? -21.958 -4.461 18.488 1.00 88.31 172 LEU A C 1
ATOM 1403 O O . LEU A 1 172 ? -21.924 -5.691 18.539 1.00 88.31 172 LEU A O 1
ATOM 1407 N N . ARG A 1 173 ? -21.711 -3.765 17.377 1.00 85.12 173 ARG A N 1
ATOM 1408 C CA . ARG A 1 173 ? -21.214 -4.358 16.130 1.00 85.12 173 ARG A CA 1
ATOM 1409 C C . ARG A 1 173 ? -19.724 -4.079 15.977 1.00 85.12 173 ARG A C 1
ATOM 1411 O O . ARG A 1 173 ? -19.265 -2.956 16.203 1.00 85.12 173 ARG A O 1
ATOM 1418 N N . GLU A 1 174 ? -18.987 -5.104 15.581 1.00 78.00 174 GLU A N 1
ATOM 1419 C CA . GLU A 1 174 ? -17.574 -5.041 15.242 1.00 78.00 174 GLU A CA 1
ATOM 1420 C C . GLU A 1 174 ? -17.361 -4.851 13.734 1.00 78.00 174 GLU A C 1
ATOM 1422 O O . GLU A 1 174 ? -18.053 -5.441 12.910 1.00 78.00 174 GLU A O 1
ATOM 1427 N N . CYS A 1 175 ? -16.372 -4.036 13.378 1.00 71.62 175 CYS A N 1
ATOM 1428 C CA . CYS A 1 175 ? -15.829 -3.933 12.032 1.00 71.62 175 CYS A CA 1
ATOM 1429 C C . CYS A 1 175 ? -14.307 -3.737 12.095 1.00 71.62 175 CYS A C 1
ATOM 1431 O O . CYS A 1 175 ? -13.813 -2.795 12.722 1.00 71.62 175 CYS A O 1
ATOM 1433 N N . LEU A 1 176 ? -13.556 -4.630 11.443 1.00 67.06 176 LEU A N 1
ATOM 1434 C CA . LEU A 1 176 ? -12.086 -4.626 11.366 1.00 67.06 176 LEU A CA 1
ATOM 1435 C C . LEU A 1 176 ? -11.360 -4.594 12.730 1.00 67.06 176 LEU A C 1
ATOM 1437 O O . LEU A 1 176 ? -10.223 -4.125 12.839 1.00 67.06 176 LEU A O 1
ATOM 1441 N N . GLY A 1 177 ? -11.996 -5.131 13.764 1.00 68.44 177 GLY A N 1
ATOM 1442 C CA . GLY A 1 177 ? -11.543 -5.196 15.149 1.00 68.44 177 GLY A CA 1
ATOM 1443 C C . GLY A 1 177 ? -12.010 -4.028 16.015 1.00 68.44 177 GLY A C 1
ATOM 1444 O O . GLY A 1 177 ? -11.485 -3.863 17.113 1.00 68.44 177 GLY A O 1
ATOM 1445 N N . TYR A 1 178 ? -12.947 -3.200 15.548 1.00 76.25 178 TYR A N 1
ATOM 1446 C CA . TYR A 1 178 ? -13.394 -1.988 16.239 1.00 76.25 178 TYR A CA 1
ATOM 1447 C C . TYR A 1 178 ? -14.908 -1.926 16.377 1.00 76.25 178 TYR A C 1
ATOM 1449 O O . TYR A 1 178 ? -15.631 -2.340 15.477 1.00 76.25 178 TYR A O 1
ATOM 1457 N N . VAL A 1 179 ? -15.401 -1.357 17.478 1.00 80.81 179 VAL A N 1
ATOM 1458 C CA . VAL A 1 179 ? -16.831 -1.057 17.614 1.00 80.81 179 VAL A CA 1
ATOM 1459 C C . VAL A 1 179 ? -17.176 0.084 16.664 1.00 80.81 179 VAL A C 1
ATOM 1461 O O . VAL A 1 179 ? -16.721 1.213 16.865 1.00 80.81 179 VAL A O 1
ATOM 1464 N N . ASN A 1 180 ? -17.979 -0.187 15.640 1.00 81.31 180 ASN A N 1
ATOM 1465 C CA . ASN A 1 180 ? -18.426 0.846 14.701 1.00 81.31 180 ASN A CA 1
ATOM 1466 C C . ASN A 1 180 ? -19.879 1.268 14.920 1.00 81.31 180 ASN A C 1
ATOM 1468 O O . ASN A 1 180 ? -20.271 2.326 14.449 1.00 81.31 180 ASN A O 1
ATOM 1472 N N . PHE A 1 181 ? -20.659 0.458 15.629 1.00 87.38 181 PHE A N 1
ATOM 1473 C CA . PHE A 1 181 ? -22.075 0.697 15.847 1.00 87.38 181 PHE A CA 1
ATOM 1474 C C . PHE A 1 181 ? -22.513 0.106 17.182 1.00 87.38 181 PHE A C 1
ATOM 1476 O O . PHE A 1 181 ? -21.971 -0.908 17.641 1.00 87.38 181 PHE A O 1
ATOM 1483 N N . ALA A 1 182 ? -23.509 0.735 17.790 1.00 90.88 182 ALA A N 1
ATOM 1484 C CA . ALA A 1 182 ? -24.151 0.245 18.991 1.00 90.88 182 ALA A CA 1
ATOM 1485 C C . ALA A 1 182 ? -25.667 0.412 18.917 1.00 90.88 182 ALA A C 1
ATOM 1487 O O . ALA A 1 182 ? -26.177 1.403 18.405 1.00 90.88 182 ALA A O 1
ATOM 1488 N N . CYS A 1 183 ? -26.377 -0.546 19.489 1.00 93.31 183 CYS A N 1
ATOM 1489 C CA . CYS A 1 183 ? -27.821 -0.563 19.599 1.00 93.31 183 CYS A CA 1
ATOM 1490 C C . CYS A 1 183 ? -28.202 -0.795 21.061 1.00 93.31 183 CYS A C 1
ATOM 1492 O O . CYS A 1 183 ? -27.682 -1.712 21.696 1.00 93.31 183 CYS A O 1
ATOM 1494 N N . ILE A 1 184 ? -29.069 0.045 21.615 1.00 93.38 184 ILE A N 1
ATOM 1495 C CA . ILE A 1 184 ? -29.492 -0.007 23.016 1.00 93.38 184 ILE A CA 1
ATOM 1496 C C . ILE A 1 184 ? -31.000 -0.258 23.044 1.00 93.38 184 ILE A C 1
ATOM 1498 O O . ILE A 1 184 ? -31.772 0.550 22.527 1.00 93.38 184 ILE A O 1
ATOM 1502 N N . GLU A 1 185 ? -31.420 -1.357 23.669 1.00 90.94 185 GLU A N 1
ATOM 1503 C CA . GLU A 1 185 ? -32.835 -1.625 23.938 1.00 90.94 185 GLU A CA 1
ATOM 1504 C C . GLU A 1 185 ? -33.265 -0.863 25.199 1.00 90.94 185 GLU A C 1
ATOM 1506 O O . GLU A 1 185 ? -32.822 -1.152 26.320 1.00 90.94 185 GLU A O 1
ATOM 1511 N N . PHE A 1 186 ? -34.157 0.106 25.018 1.00 87.50 186 PHE A N 1
ATOM 1512 C CA . PHE A 1 186 ? -34.779 0.877 26.085 1.00 87.50 186 PHE A CA 1
ATOM 1513 C C . PHE A 1 186 ? -36.253 0.462 26.215 1.00 87.50 186 PHE A C 1
ATOM 1515 O O . PHE A 1 186 ? -37.142 1.034 25.590 1.00 87.50 186 PHE A O 1
ATOM 1522 N N . GLY A 1 187 ? -36.506 -0.577 27.017 1.00 79.94 187 GLY A N 1
ATOM 1523 C CA . GLY A 1 187 ? -37.815 -1.234 27.166 1.00 79.94 187 GLY A CA 1
ATOM 1524 C C . GLY A 1 187 ? -38.854 -0.479 28.006 1.00 79.94 187 GLY A C 1
ATOM 1525 O O . GLY A 1 187 ? -39.653 -1.113 28.692 1.00 79.94 187 GLY A O 1
ATOM 1526 N N . GLU A 1 188 ? -38.823 0.855 28.012 1.00 81.62 188 GLU A N 1
ATOM 1527 C CA . GLU A 1 188 ? -39.843 1.679 28.664 1.00 81.62 188 GLU A CA 1
ATOM 1528 C C . GLU A 1 188 ? -40.589 2.517 27.623 1.00 81.62 188 GLU A C 1
ATOM 1530 O O . GLU A 1 188 ? -40.003 3.326 26.896 1.00 81.62 188 GLU A O 1
ATOM 1535 N N . LYS A 1 189 ? -41.915 2.355 27.573 1.00 86.88 189 LYS A N 1
ATOM 1536 C CA . LYS A 1 189 ? -42.781 3.123 26.677 1.00 86.88 189 LYS A CA 1
ATOM 1537 C C . LYS A 1 189 ? -43.081 4.500 27.264 1.00 86.88 189 LYS A C 1
ATOM 1539 O O . LYS A 1 189 ? -44.057 4.693 27.986 1.00 86.88 189 LYS A O 1
ATOM 1544 N N . VAL A 1 190 ? -42.213 5.452 26.945 1.00 90.88 190 VAL A N 1
ATOM 1545 C CA . VAL A 1 190 ? -42.277 6.854 27.385 1.00 90.88 190 VAL A CA 1
ATOM 1546 C C . VAL A 1 190 ? -42.228 7.804 26.187 1.00 90.88 190 VAL A C 1
ATOM 1548 O O . VAL A 1 190 ? -41.958 7.379 25.065 1.00 90.88 190 VAL A O 1
ATOM 1551 N N . SER A 1 191 ? -42.477 9.098 26.415 1.00 92.62 191 SER A N 1
ATOM 1552 C CA . SER A 1 191 ? -42.293 10.119 25.374 1.00 92.62 191 SER A CA 1
ATOM 1553 C C . SER A 1 191 ? -40.836 10.175 24.890 1.00 92.62 191 SER A C 1
ATOM 1555 O O . SER A 1 191 ? -39.924 9.844 25.649 1.00 92.62 191 SER A O 1
ATOM 1557 N N . LEU A 1 192 ? -40.600 10.640 23.658 1.00 90.94 192 LEU A N 1
ATOM 1558 C CA . LEU A 1 192 ? -39.246 10.794 23.107 1.00 90.94 192 LEU A CA 1
ATOM 1559 C C . LEU A 1 192 ? -38.354 11.672 24.000 1.00 90.94 192 LEU A C 1
ATOM 1561 O O . LEU A 1 192 ? -37.200 11.336 24.245 1.00 90.94 192 LEU A O 1
ATOM 1565 N N . GLU A 1 193 ? -38.894 12.770 24.532 1.00 90.88 193 GLU A N 1
ATOM 1566 C CA . GLU A 1 193 ? -38.170 13.667 25.439 1.00 90.88 193 GLU A CA 1
ATOM 1567 C C . GLU A 1 193 ? -37.714 12.936 26.711 1.00 90.88 193 GLU A C 1
ATOM 1569 O O . GLU A 1 193 ? -36.548 13.017 27.102 1.00 90.88 193 GLU A O 1
ATOM 1574 N N . SER A 1 194 ? -38.608 12.141 27.305 1.00 91.62 194 SER A N 1
ATOM 1575 C CA . SER A 1 194 ? -38.285 11.307 28.466 1.00 91.62 194 SER A CA 1
ATOM 1576 C C . SER A 1 194 ? -37.265 10.218 28.127 1.00 91.62 194 SER A C 1
ATOM 1578 O O . SER A 1 194 ? -36.349 9.984 28.912 1.00 91.62 194 SER A O 1
ATOM 1580 N N . ALA A 1 195 ? -37.376 9.577 26.959 1.00 91.44 195 ALA A N 1
ATOM 1581 C CA . ALA A 1 195 ? -36.422 8.564 26.508 1.00 91.44 195 ALA A CA 1
ATOM 1582 C C . ALA A 1 195 ? -35.014 9.154 26.340 1.00 91.44 195 ALA A C 1
ATOM 1584 O O . ALA A 1 195 ? -34.040 8.577 26.821 1.00 91.44 195 ALA A O 1
ATOM 1585 N N . ILE A 1 196 ? -34.905 10.340 25.731 1.00 91.06 196 ILE A N 1
ATOM 1586 C CA . ILE A 1 196 ? -33.640 11.071 25.564 1.00 91.06 196 ILE A CA 1
ATOM 1587 C C . ILE A 1 196 ? -32.995 11.374 26.917 1.00 91.06 196 ILE A C 1
ATOM 1589 O O . ILE A 1 196 ? -31.781 11.215 27.071 1.00 91.06 196 ILE A O 1
ATOM 1593 N N . GLN A 1 197 ? -33.791 11.813 27.894 1.00 89.75 197 GLN A N 1
ATOM 1594 C CA . GLN A 1 197 ? -33.295 12.141 29.226 1.00 89.75 197 GLN A CA 1
ATOM 1595 C C . GLN A 1 197 ? -32.846 10.881 29.978 1.00 89.75 197 GLN A C 1
ATOM 1597 O O . GLN A 1 197 ? -31.712 10.832 30.463 1.00 89.75 197 GLN A O 1
ATOM 1602 N N . ASN A 1 198 ? -33.686 9.845 30.006 1.00 89.81 198 ASN A N 1
ATOM 1603 C CA . ASN A 1 198 ? -33.442 8.610 30.753 1.00 89.81 198 ASN A CA 1
ATOM 1604 C C . ASN A 1 198 ? -32.283 7.787 30.171 1.00 89.81 198 ASN A C 1
ATOM 1606 O O . ASN A 1 198 ? -31.522 7.179 30.922 1.00 89.81 198 ASN A O 1
ATOM 1610 N N . ALA A 1 199 ? -32.085 7.810 28.851 1.00 90.56 199 ALA A N 1
ATOM 1611 C CA . ALA A 1 199 ? -31.010 7.069 28.195 1.00 90.56 199 ALA A CA 1
ATOM 1612 C C . ALA A 1 199 ? -29.628 7.746 28.284 1.00 90.56 199 ALA A C 1
ATOM 1614 O O . ALA A 1 199 ? -28.629 7.152 27.874 1.00 90.56 199 ALA A O 1
ATOM 1615 N N . THR A 1 200 ? -29.529 8.962 28.838 1.00 90.94 200 THR A N 1
ATOM 1616 C CA . THR A 1 200 ? -28.282 9.752 28.874 1.00 90.94 200 THR A CA 1
ATOM 1617 C C . THR A 1 200 ? -27.093 8.954 29.406 1.00 90.94 200 THR A C 1
ATOM 1619 O O . THR A 1 200 ? -26.013 8.958 28.815 1.00 90.94 200 THR A O 1
ATOM 1622 N N . THR A 1 201 ? -27.272 8.248 30.525 1.00 89.50 201 THR A N 1
ATOM 1623 C CA . THR A 1 201 ? -26.159 7.553 31.178 1.00 89.50 201 THR A CA 1
ATOM 1624 C C . THR A 1 201 ? -25.681 6.346 30.374 1.00 89.50 201 THR A C 1
ATOM 1626 O O . THR A 1 201 ? -24.470 6.156 30.257 1.00 89.50 201 THR A O 1
ATOM 1629 N N . VAL A 1 202 ? -26.590 5.567 29.775 1.00 91.56 202 VAL A N 1
ATOM 1630 C CA . VAL A 1 202 ? -26.211 4.419 28.935 1.00 91.56 202 VAL A CA 1
ATOM 1631 C C . VAL A 1 202 ? -25.583 4.875 27.614 1.00 91.56 202 VAL A C 1
ATOM 1633 O O . VAL A 1 202 ? -24.550 4.330 27.228 1.00 91.56 202 VAL A O 1
ATOM 1636 N N . ILE A 1 203 ? -26.099 5.937 26.983 1.00 93.12 203 ILE A N 1
ATOM 1637 C CA . ILE A 1 203 ? -25.511 6.529 25.769 1.00 93.12 203 ILE A CA 1
ATOM 1638 C C . ILE A 1 203 ? -24.071 7.001 26.040 1.00 93.12 203 ILE A C 1
ATOM 1640 O O . ILE A 1 203 ? -23.150 6.614 25.320 1.00 93.12 203 ILE A O 1
ATOM 1644 N N . ASN A 1 204 ? -23.832 7.736 27.133 1.00 92.12 204 ASN A N 1
ATOM 1645 C CA . ASN A 1 204 ? -22.490 8.208 27.516 1.00 92.12 204 ASN A CA 1
ATOM 1646 C C . ASN A 1 204 ? -21.498 7.074 27.855 1.00 92.12 204 ASN A C 1
ATOM 1648 O O . ASN A 1 204 ? -20.275 7.268 27.827 1.00 92.12 204 ASN A O 1
ATOM 1652 N N . GLN A 1 205 ? -21.989 5.878 28.191 1.00 90.00 205 GLN A N 1
ATOM 1653 C CA . GLN A 1 205 ? -21.133 4.709 28.403 1.00 90.00 205 GLN A CA 1
ATOM 1654 C C . GLN A 1 205 ? -20.704 4.023 27.107 1.00 90.00 205 GLN A C 1
ATOM 1656 O O . GLN A 1 205 ? -19.675 3.343 27.125 1.00 90.00 205 GLN A O 1
ATOM 1661 N N . VAL A 1 206 ? -21.450 4.230 26.023 1.00 90.88 206 VAL A N 1
ATOM 1662 C CA . VAL A 1 206 ? -21.224 3.630 24.703 1.00 90.88 206 VAL A CA 1
ATOM 1663 C C . VAL A 1 206 ? -20.477 4.582 23.767 1.00 90.88 206 VAL A C 1
ATOM 1665 O O . VAL A 1 206 ? -19.607 4.139 23.016 1.00 90.88 206 VAL A O 1
ATOM 1668 N N . LEU A 1 207 ? -20.756 5.884 23.837 1.00 90.75 207 LEU A N 1
ATOM 1669 C CA . LEU A 1 207 ? -20.058 6.906 23.059 1.00 90.75 207 LEU A CA 1
ATOM 1670 C C . LEU A 1 207 ? -18.548 7.000 23.402 1.00 90.75 207 LEU A C 1
ATOM 1672 O O . LEU A 1 207 ? -18.104 6.523 24.466 1.00 90.75 207 LEU A O 1
ATOM 1676 N N . PRO A 1 208 ? -17.731 7.628 22.527 1.00 87.38 208 PRO A N 1
ATOM 1677 C CA . PRO A 1 208 ? -16.331 7.926 22.822 1.00 87.38 208 PRO A CA 1
ATOM 1678 C C . PRO A 1 208 ? -16.140 8.638 24.168 1.00 87.38 208 PRO A C 1
ATOM 1680 O O . PRO A 1 208 ? -17.011 9.337 24.679 1.00 87.38 208 PRO A O 1
ATOM 1683 N N . ARG A 1 209 ? -14.979 8.443 24.800 1.00 84.88 209 ARG A N 1
ATOM 1684 C CA . ARG A 1 209 ? -14.738 8.961 26.163 1.00 84.88 209 ARG A CA 1
ATOM 1685 C C . ARG A 1 209 ? -14.736 10.486 26.260 1.00 84.88 209 ARG A C 1
ATOM 1687 O O . ARG A 1 209 ? -14.978 11.009 27.338 1.00 84.88 209 ARG A O 1
ATOM 1694 N N . ASP A 1 210 ? -14.392 11.158 25.176 1.00 84.00 210 ASP A N 1
ATOM 1695 C CA . ASP A 1 210 ? -14.267 12.610 25.066 1.00 84.00 210 ASP A CA 1
ATOM 1696 C C . ASP A 1 210 ? -15.569 13.296 24.625 1.00 84.00 210 ASP A C 1
ATOM 1698 O O . ASP A 1 210 ? -15.591 14.512 24.467 1.00 84.00 210 ASP A O 1
ATOM 1702 N N . THR A 1 211 ? -16.644 12.530 24.432 1.00 89.06 211 THR A N 1
ATOM 1703 C CA . THR A 1 211 ? -17.969 13.060 24.094 1.00 89.06 211 THR A CA 1
ATOM 1704 C C . THR A 1 211 ? -18.875 13.151 25.315 1.00 89.06 211 THR A C 1
ATOM 1706 O O . THR A 1 211 ? -18.725 12.384 26.269 1.00 89.06 211 THR A O 1
ATOM 1709 N N . ASP A 1 212 ? -19.864 14.040 25.239 1.00 89.44 212 ASP A N 1
ATOM 1710 C CA . ASP A 1 212 ? -20.967 14.117 26.193 1.00 89.44 212 ASP A CA 1
ATOM 1711 C C . ASP A 1 212 ? -22.294 14.287 25.444 1.00 89.44 212 ASP A C 1
ATOM 1713 O O . ASP A 1 212 ? -22.477 15.253 24.701 1.00 89.44 212 ASP A O 1
ATOM 1717 N N . TRP A 1 213 ? -23.231 13.362 25.659 1.00 92.19 213 TRP A N 1
ATOM 1718 C CA . TRP A 1 213 ? -24.593 13.382 25.115 1.00 92.19 213 TRP A CA 1
ATOM 1719 C C . TRP A 1 213 ? -25.364 14.667 25.443 1.00 92.19 213 TRP A C 1
ATOM 1721 O O . TRP A 1 213 ? -26.294 15.052 24.725 1.00 92.19 213 TRP A O 1
ATOM 1731 N N . GLN A 1 214 ? -24.995 15.363 26.519 1.00 88.94 214 GLN A N 1
ATOM 1732 C CA . GLN A 1 214 ? -25.597 16.656 26.835 1.00 88.94 214 GLN A CA 1
ATOM 1733 C C . GLN A 1 214 ? -25.276 17.727 25.786 1.00 88.94 214 GLN A C 1
ATOM 1735 O O . GLN A 1 214 ? -26.118 18.588 25.546 1.00 88.94 214 GLN A O 1
ATOM 1740 N N . ASN A 1 215 ? -24.135 17.616 25.102 1.00 89.94 215 ASN A N 1
ATOM 1741 C CA . ASN A 1 215 ? -23.696 18.533 24.047 1.00 89.94 215 ASN A CA 1
ATOM 1742 C C . ASN A 1 215 ? -24.194 18.124 22.651 1.00 89.94 215 ASN A C 1
ATOM 1744 O O . ASN A 1 215 ? -23.625 18.541 21.647 1.00 89.94 215 ASN A O 1
ATOM 1748 N N . ARG A 1 216 ? -25.218 17.268 22.573 1.00 91.62 216 ARG A N 1
ATOM 1749 C CA . ARG A 1 216 ? -25.781 16.828 21.296 1.00 91.62 216 ARG A CA 1
ATOM 1750 C C . ARG A 1 216 ? -26.412 17.982 20.521 1.00 91.62 216 ARG A C 1
ATOM 1752 O O . ARG A 1 216 ? -27.074 18.849 21.093 1.00 91.62 216 ARG A O 1
ATOM 1759 N N . GLU A 1 217 ? -26.325 17.897 19.207 1.00 90.25 217 GLU A N 1
ATOM 1760 C CA . GLU A 1 217 ? -27.010 18.785 18.277 1.00 90.25 217 GLU A CA 1
ATOM 1761 C C . GLU A 1 217 ? -28.169 18.037 17.619 1.00 90.25 217 GLU A C 1
ATOM 1763 O O . GLU A 1 217 ? -28.047 16.871 17.243 1.00 90.25 217 GLU A O 1
ATOM 1768 N N . LYS A 1 218 ? -29.329 18.684 17.496 1.00 87.50 218 LYS A N 1
ATOM 1769 C CA . LYS A 1 218 ? -30.476 18.099 16.794 1.00 87.50 218 LYS A CA 1
ATOM 1770 C C . LYS A 1 218 ? -30.263 18.238 15.287 1.00 87.50 218 LYS A C 1
ATOM 1772 O O . LYS A 1 218 ? -29.934 19.323 14.816 1.00 87.50 218 LYS A O 1
ATOM 1777 N N . ILE A 1 219 ? -30.492 17.171 14.523 1.00 82.00 219 ILE A N 1
ATOM 1778 C CA . ILE A 1 219 ? -30.432 17.247 13.058 1.00 82.00 219 ILE A CA 1
ATOM 1779 C C . ILE A 1 219 ? -31.712 17.930 12.563 1.00 82.00 219 ILE A C 1
ATOM 1781 O O . ILE A 1 219 ? -32.800 17.408 12.786 1.00 82.00 219 ILE A O 1
ATOM 1785 N N . GLU A 1 220 ? -31.590 19.074 11.878 1.00 72.12 220 GLU A N 1
ATOM 1786 C CA . GLU A 1 220 ? -32.716 19.962 11.514 1.00 72.12 220 GLU A CA 1
ATOM 1787 C C . GLU A 1 220 ? -33.896 19.256 10.819 1.00 72.12 220 GLU A C 1
ATOM 1789 O O . GLU A 1 220 ? -35.040 19.679 10.957 1.00 72.12 220 GLU A O 1
ATOM 1794 N N . ALA A 1 221 ? -33.638 18.157 10.107 1.00 75.25 221 ALA A N 1
ATOM 1795 C CA . ALA A 1 221 ? -34.644 17.395 9.370 1.00 75.25 221 ALA A CA 1
ATOM 1796 C C . ALA A 1 221 ? -35.356 16.285 10.179 1.00 75.25 221 ALA A C 1
ATOM 1798 O O . ALA A 1 221 ? -36.156 15.553 9.596 1.00 75.25 221 ALA A O 1
ATOM 1799 N N . SER A 1 222 ? -35.063 16.096 11.475 1.00 78.12 222 SER A N 1
ATOM 1800 C CA . SER A 1 222 ? -35.586 14.959 12.253 1.00 78.12 222 SER A CA 1
ATOM 1801 C C . SER A 1 222 ? -35.810 15.287 13.729 1.00 78.12 222 SER A C 1
ATOM 1803 O O . SER A 1 222 ? -34.944 15.849 14.396 1.00 78.12 222 SER A O 1
ATOM 1805 N N . ASP A 1 223 ? -36.933 14.837 14.290 1.00 83.56 223 ASP A N 1
ATOM 1806 C CA . ASP A 1 223 ? -37.211 15.000 15.725 1.00 83.56 223 ASP A CA 1
ATOM 1807 C C . ASP A 1 223 ? -36.464 14.002 16.618 1.00 83.56 223 ASP A C 1
ATOM 1809 O O . ASP A 1 223 ? -36.206 14.285 17.785 1.00 83.56 223 ASP A O 1
ATOM 1813 N N . ASN A 1 224 ? -36.066 12.865 16.053 1.00 89.56 224 ASN A N 1
ATOM 1814 C CA . ASN A 1 224 ? -35.500 11.709 16.746 1.00 89.56 224 ASN A CA 1
ATOM 1815 C C . ASN A 1 224 ? -34.032 11.411 16.386 1.00 89.56 224 ASN A C 1
ATOM 1817 O O . ASN A 1 224 ? -33.541 10.330 16.718 1.00 89.56 224 ASN A O 1
ATOM 1821 N N . LYS A 1 225 ? -33.342 12.325 15.688 1.00 91.69 225 LYS A N 1
ATOM 1822 C CA . LYS A 1 225 ? -31.932 12.163 15.301 1.00 91.69 225 LYS A CA 1
ATOM 1823 C C . LYS A 1 225 ? -31.073 13.288 15.848 1.00 91.69 225 LYS A C 1
ATOM 1825 O O . LYS A 1 225 ? -31.417 14.467 15.740 1.00 91.69 225 LYS A O 1
ATOM 1830 N N . PHE A 1 226 ? -29.927 12.901 16.380 1.00 92.75 226 PHE A N 1
ATOM 1831 C CA . PHE A 1 226 ? -28.991 13.791 17.041 1.00 92.75 226 PHE A CA 1
ATOM 1832 C C . PHE A 1 226 ? -27.571 13.486 16.592 1.00 92.75 226 PHE A C 1
ATOM 1834 O O . PHE A 1 226 ? -27.268 12.357 16.216 1.00 92.75 226 PHE A O 1
ATOM 1841 N N . LYS A 1 227 ? -26.704 14.486 16.689 1.00 91.94 227 LYS A N 1
ATOM 1842 C CA . LYS A 1 227 ? -25.268 14.370 16.465 1.00 91.94 227 LYS A CA 1
ATOM 1843 C C . LYS A 1 227 ? -24.508 14.666 17.735 1.00 91.94 227 LYS A C 1
ATOM 1845 O O . LYS A 1 227 ? -24.887 15.557 18.491 1.00 91.94 227 LYS A O 1
ATOM 1850 N N . VAL A 1 228 ? -23.421 13.941 17.951 1.00 92.06 228 VAL A N 1
ATOM 1851 C CA . VAL A 1 228 ? -22.439 14.259 18.987 1.00 92.06 228 VAL A CA 1
ATOM 1852 C C . VAL A 1 228 ? -21.055 14.243 18.367 1.00 92.06 228 VAL A C 1
ATOM 1854 O O . VAL A 1 228 ? -20.647 13.234 17.797 1.00 92.06 228 VAL A O 1
ATOM 1857 N N . TYR A 1 229 ? -20.322 15.341 18.510 1.00 90.06 229 TYR A N 1
ATOM 1858 C CA . TYR A 1 229 ? -18.967 15.456 17.989 1.00 90.06 229 TYR A CA 1
ATOM 1859 C C . TYR A 1 229 ? -17.929 14.952 18.999 1.00 90.06 229 TYR A C 1
ATOM 1861 O O . TYR A 1 229 ? -17.918 15.363 20.163 1.00 90.06 229 TYR A O 1
ATOM 1869 N N . SER A 1 230 ? -17.024 14.086 18.546 1.00 87.25 230 SER A N 1
ATOM 1870 C CA . SER A 1 230 ? -15.817 13.689 19.272 1.00 87.25 230 SER A CA 1
ATOM 1871 C C . SER A 1 230 ? -14.617 14.457 18.747 1.00 87.25 230 SER A C 1
ATOM 1873 O O . SER A 1 230 ? -14.196 14.266 17.607 1.00 87.25 230 SER A O 1
ATOM 1875 N N . GLN A 1 231 ? -13.986 15.246 19.612 1.00 84.94 231 GLN A N 1
ATOM 1876 C CA . GLN A 1 231 ? -12.746 15.939 19.273 1.00 84.94 231 GLN A CA 1
ATOM 1877 C C . GLN A 1 231 ? -11.565 14.969 19.121 1.00 84.94 231 GLN A C 1
ATOM 1879 O O . GLN A 1 231 ? -10.666 15.190 18.315 1.00 84.94 231 GLN A O 1
ATOM 1884 N N . GLY A 1 232 ? -11.549 13.888 19.900 1.00 79.44 232 GLY A N 1
ATOM 1885 C CA . GLY A 1 232 ? -10.525 12.850 19.858 1.00 79.44 232 GLY A CA 1
ATOM 1886 C C . GLY A 1 232 ? -10.507 12.073 18.554 1.00 79.44 232 GLY A C 1
ATOM 1887 O O . GLY A 1 232 ? -9.428 11.714 18.073 1.00 79.44 232 GLY A O 1
ATOM 1888 N N . TYR A 1 233 ? -11.685 11.783 18.015 1.00 81.38 233 TYR A N 1
ATOM 1889 C CA . TYR A 1 233 ? -11.839 11.072 16.753 1.00 81.38 233 TYR A CA 1
ATOM 1890 C C . TYR A 1 233 ? -12.080 12.016 15.569 1.00 81.38 233 TYR A C 1
ATOM 1892 O O . TYR A 1 233 ? -12.056 11.539 14.437 1.00 81.38 233 TYR A O 1
ATOM 1900 N N . ASP A 1 234 ? -12.207 13.328 15.811 1.00 83.88 234 ASP A N 1
ATOM 1901 C CA . ASP A 1 234 ? -12.520 14.362 14.812 1.00 83.88 234 ASP A CA 1
ATOM 1902 C C . ASP A 1 234 ? -13.714 13.934 13.954 1.00 83.88 234 ASP A C 1
ATOM 1904 O O . ASP A 1 234 ? -13.613 13.789 12.737 1.00 83.88 234 ASP A O 1
ATOM 1908 N N . ARG A 1 235 ? -14.808 13.549 14.621 1.00 84.88 235 ARG A N 1
ATOM 1909 C CA . ARG A 1 235 ? -15.932 12.879 13.966 1.00 84.88 235 ARG A CA 1
ATOM 1910 C C . ARG A 1 235 ? -17.251 13.057 14.708 1.00 84.88 235 ARG A C 1
ATOM 1912 O O . ARG A 1 235 ? -17.288 12.994 15.937 1.00 84.88 235 ARG A O 1
ATOM 1919 N N . ASP A 1 236 ? -18.319 13.193 13.927 1.00 87.00 236 ASP A N 1
ATOM 1920 C CA . ASP A 1 236 ? -19.704 13.147 14.389 1.00 87.00 236 ASP A CA 1
ATOM 1921 C C . ASP A 1 236 ? -20.223 11.712 14.523 1.00 87.00 236 ASP A C 1
ATOM 1923 O O . ASP A 1 236 ? -20.008 10.866 13.655 1.00 87.00 236 ASP A O 1
ATOM 1927 N N . TYR A 1 237 ? -20.971 11.473 15.592 1.00 88.00 237 TYR A N 1
ATOM 1928 C CA . TYR A 1 237 ? -21.694 10.234 15.844 1.00 88.00 237 TYR A CA 1
ATOM 1929 C C . TYR A 1 237 ? -23.186 10.517 15.757 1.00 88.00 237 TYR A C 1
ATOM 1931 O O . TYR A 1 237 ? -23.697 11.374 16.486 1.00 88.00 237 TYR A O 1
ATOM 1939 N N . ASP A 1 238 ? -23.874 9.786 14.887 1.00 90.12 238 ASP A N 1
ATOM 1940 C CA . ASP A 1 238 ? -25.319 9.893 14.729 1.00 90.12 238 ASP A CA 1
ATOM 1941 C C . ASP A 1 238 ? -26.004 9.006 15.773 1.00 90.12 238 ASP A C 1
ATOM 1943 O O . ASP A 1 238 ? -25.720 7.812 15.880 1.00 90.12 238 ASP A O 1
ATOM 1947 N N . VAL A 1 239 ? -26.926 9.587 16.539 1.00 92.81 239 VAL A N 1
ATOM 1948 C CA . VAL A 1 239 ? -27.764 8.895 17.522 1.00 92.81 239 VAL A 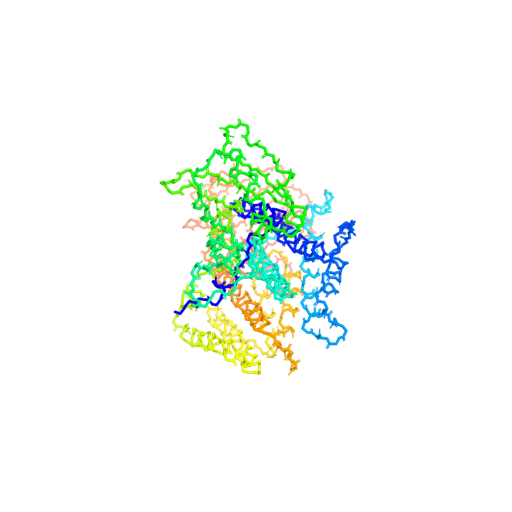CA 1
ATOM 1949 C C . VAL A 1 239 ? -29.219 8.999 17.084 1.00 92.81 239 VAL A C 1
ATOM 1951 O O . VAL A 1 239 ? -29.772 10.097 16.990 1.00 92.81 239 VAL A O 1
ATOM 1954 N N . VAL A 1 240 ? -29.847 7.856 16.832 1.00 93.38 240 VAL A N 1
ATOM 1955 C CA . VAL A 1 240 ? -31.216 7.743 16.322 1.00 93.38 240 VAL A CA 1
ATOM 1956 C C . VAL A 1 240 ? -32.084 7.004 17.331 1.00 93.38 240 VAL A C 1
ATOM 1958 O O . VAL A 1 240 ? -31.725 5.922 17.786 1.00 93.38 240 VAL A O 1
ATOM 1961 N N . PHE A 1 241 ? -33.237 7.583 17.659 1.00 93.94 241 PHE A N 1
ATOM 1962 C CA . PHE A 1 241 ? -34.267 6.957 18.485 1.00 93.94 241 PHE A CA 1
ATOM 1963 C C . PHE A 1 241 ? -35.369 6.395 17.586 1.00 93.94 241 PHE A C 1
ATOM 1965 O O . PHE A 1 241 ? -36.080 7.145 16.914 1.00 93.94 241 PHE A O 1
ATOM 1972 N N . GLU A 1 242 ? -35.530 5.079 17.581 1.00 93.31 242 GLU A N 1
ATOM 1973 C CA . GLU A 1 242 ? -36.570 4.376 16.833 1.00 93.31 242 GLU A CA 1
ATOM 1974 C C . GLU A 1 242 ? -37.617 3.836 17.808 1.00 93.31 242 GLU A C 1
ATOM 1976 O O . GLU A 1 242 ? -37.293 3.113 18.749 1.00 93.31 242 GLU A O 1
ATOM 1981 N N . GLU A 1 243 ? -38.882 4.211 17.619 1.00 91.19 243 GLU A N 1
ATOM 1982 C CA . GLU A 1 243 ? -39.967 3.688 18.447 1.00 91.19 243 GLU A CA 1
ATOM 1983 C C . GLU A 1 243 ? -40.233 2.222 18.080 1.00 91.19 243 GLU A C 1
ATOM 1985 O O . GLU A 1 243 ? -40.400 1.874 16.909 1.00 91.19 243 GLU A O 1
ATOM 1990 N N . VAL A 1 244 ? -40.290 1.357 19.090 1.00 91.00 244 VAL A N 1
ATOM 1991 C CA . VAL A 1 244 ? -40.603 -0.070 18.957 1.00 91.00 244 VAL A CA 1
ATOM 1992 C C . VAL A 1 244 ? -41.740 -0.443 19.909 1.00 91.00 244 VAL A C 1
ATOM 1994 O O . VAL A 1 244 ? -42.071 0.299 20.830 1.00 91.00 244 VAL A O 1
ATOM 1997 N N . ASN A 1 245 ? -42.358 -1.613 19.714 1.00 83.12 245 ASN A N 1
ATOM 1998 C CA . ASN A 1 245 ? -43.568 -2.014 20.451 1.00 83.12 245 ASN A CA 1
ATOM 1999 C C . ASN A 1 245 ? -43.454 -1.872 21.983 1.00 83.12 245 ASN A C 1
ATOM 2001 O O . ASN A 1 245 ? -44.428 -1.486 22.634 1.00 83.12 245 ASN A O 1
ATOM 2005 N N . GLU A 1 246 ? -42.275 -2.163 22.538 1.00 83.19 246 GLU A N 1
ATOM 2006 C CA . GLU A 1 246 ? -41.999 -2.175 23.980 1.00 83.19 246 GLU A CA 1
ATOM 2007 C C . GLU A 1 246 ? -41.221 -0.939 24.480 1.00 83.19 246 GLU A C 1
ATOM 2009 O O . GLU A 1 246 ? -40.820 -0.909 25.640 1.00 83.19 246 GLU A O 1
ATOM 2014 N N . GLY A 1 247 ? -41.017 0.096 23.654 1.00 90.94 247 GLY A N 1
ATOM 2015 C CA . GLY A 1 247 ? -40.285 1.303 24.052 1.00 90.94 247 GLY A CA 1
ATOM 2016 C C . GLY A 1 247 ? -39.478 1.914 22.912 1.00 90.94 247 GLY A C 1
ATOM 2017 O O . GLY A 1 247 ? -40.022 2.226 21.856 1.00 90.94 247 GLY A O 1
ATOM 2018 N N . TRP A 1 248 ? -38.177 2.086 23.129 1.00 92.62 248 TRP A N 1
ATOM 2019 C CA . TRP A 1 248 ? -37.271 2.730 22.182 1.00 92.62 248 TRP A CA 1
ATOM 2020 C C . TRP A 1 248 ? -36.063 1.848 21.876 1.00 92.62 248 TRP A C 1
ATOM 2022 O O . TRP A 1 248 ? -35.494 1.203 22.758 1.00 92.62 248 TRP A O 1
ATOM 2032 N N . LEU A 1 249 ? -35.645 1.860 20.618 1.00 93.50 249 LEU A N 1
ATOM 2033 C CA . LEU A 1 249 ? -34.370 1.338 20.163 1.00 93.50 249 LEU A CA 1
ATOM 2034 C C . LEU A 1 249 ? -33.462 2.527 19.854 1.00 93.50 249 LEU A C 1
ATOM 2036 O O . LEU A 1 249 ? -33.823 3.398 19.065 1.00 93.50 249 LEU A O 1
ATOM 2040 N N . ILE A 1 250 ? -32.304 2.594 20.503 1.00 94.38 250 ILE A N 1
ATOM 2041 C CA . ILE A 1 250 ? -31.366 3.705 20.323 1.00 94.38 250 ILE A CA 1
ATOM 2042 C C . ILE A 1 250 ? -30.174 3.189 19.534 1.00 94.38 250 ILE A C 1
ATOM 2044 O O . ILE A 1 250 ? -29.397 2.372 20.028 1.00 94.38 250 ILE A O 1
ATOM 2048 N N . CYS A 1 251 ? -30.040 3.671 18.308 1.00 93.06 251 CYS A N 1
ATOM 2049 C CA . CYS A 1 251 ? -28.981 3.300 17.385 1.00 93.06 251 CYS A CA 1
ATOM 2050 C C . CYS A 1 251 ? -27.927 4.404 17.369 1.00 93.06 251 CYS A C 1
ATOM 2052 O O . CYS A 1 251 ? -28.250 5.565 17.134 1.00 93.06 251 CYS A O 1
ATOM 2054 N N . ILE A 1 252 ? -26.675 4.043 17.623 1.00 91.69 252 ILE A N 1
ATOM 2055 C CA . ILE A 1 252 ? -25.534 4.949 17.559 1.00 91.69 252 ILE A CA 1
ATOM 2056 C C . ILE A 1 252 ? -24.603 4.444 16.466 1.00 91.69 252 ILE A C 1
ATOM 2058 O O . ILE A 1 252 ? -24.059 3.340 16.575 1.00 91.69 252 ILE A O 1
ATOM 2062 N N . ASP A 1 253 ? -24.415 5.252 15.431 1.00 84.19 253 ASP A N 1
ATOM 2063 C CA . ASP A 1 253 ? -23.547 4.937 14.303 1.00 84.19 253 ASP A CA 1
ATOM 2064 C C . ASP A 1 253 ? -22.419 5.961 14.173 1.00 84.19 253 ASP A C 1
ATOM 2066 O O . ASP A 1 253 ? -22.532 7.132 14.537 1.00 84.19 253 ASP A O 1
ATOM 2070 N N . ASN A 1 254 ? -21.304 5.485 13.646 1.00 71.94 254 ASN A N 1
ATOM 2071 C CA . ASN A 1 254 ? -20.057 6.208 13.475 1.00 71.94 254 ASN A CA 1
ATOM 2072 C C . ASN A 1 254 ? -19.862 6.647 12.009 1.00 71.94 254 ASN A C 1
ATOM 2074 O O . ASN A 1 254 ? -18.740 6.593 11.506 1.00 71.94 254 ASN A O 1
ATOM 2078 N N . VAL A 1 255 ? -20.970 6.944 11.310 1.00 58.06 255 VAL A N 1
ATOM 2079 C CA . VAL A 1 255 ? -21.152 6.891 9.845 1.00 58.06 255 VAL A CA 1
ATOM 2080 C C . VAL A 1 255 ? -19.883 7.201 9.043 1.00 58.06 255 VAL A C 1
ATOM 2082 O O . VAL A 1 255 ? -19.526 8.359 8.845 1.00 58.06 255 VAL A O 1
ATOM 2085 N N . ASN A 1 256 ? -19.253 6.134 8.525 1.00 53.84 256 ASN A N 1
ATOM 2086 C CA . ASN A 1 256 ? -18.714 6.063 7.162 1.00 53.84 256 ASN A CA 1
ATOM 2087 C C . ASN A 1 256 ? -18.306 4.623 6.777 1.00 53.84 256 ASN A C 1
ATOM 2089 O O . ASN A 1 256 ? -17.131 4.276 6.655 1.00 53.84 256 ASN A O 1
ATOM 2093 N N . THR A 1 257 ? -19.282 3.732 6.587 1.00 46.81 257 THR A N 1
ATOM 2094 C CA . THR A 1 257 ? -19.009 2.350 6.141 1.00 46.81 257 THR A CA 1
ATOM 2095 C C . THR A 1 257 ? -18.558 2.269 4.679 1.00 46.81 257 THR A C 1
ATOM 2097 O O . THR A 1 257 ? -17.904 1.295 4.307 1.00 46.81 257 THR A O 1
ATOM 2100 N N . GLU A 1 258 ? -18.817 3.302 3.866 1.00 45.94 258 GLU A N 1
ATOM 2101 C CA . GLU A 1 258 ? -18.405 3.377 2.451 1.00 45.94 258 GLU A CA 1
ATOM 2102 C C . GLU A 1 258 ? -16.877 3.301 2.258 1.00 45.94 258 GLU A C 1
ATOM 2104 O O . GLU A 1 258 ? -16.391 2.887 1.205 1.00 45.94 258 GLU A O 1
ATOM 2109 N N . PHE A 1 259 ? -16.100 3.621 3.297 1.00 49.34 259 PHE A N 1
ATOM 2110 C CA . PHE A 1 259 ? -14.638 3.679 3.244 1.00 49.34 259 PHE A CA 1
ATOM 2111 C C . PHE A 1 259 ? -13.939 2.328 3.381 1.00 49.34 259 PHE A C 1
ATOM 2113 O O . PHE A 1 259 ? -12.787 2.192 2.955 1.00 49.34 259 PHE A O 1
ATOM 2120 N N . THR A 1 260 ? -14.621 1.335 3.956 1.00 48.69 260 THR A N 1
ATOM 2121 C CA . THR A 1 260 ? -14.001 0.054 4.328 1.00 48.69 260 THR A CA 1
ATOM 2122 C C . THR A 1 260 ? -13.765 -0.879 3.143 1.00 48.69 260 THR A C 1
ATOM 2124 O O . THR A 1 260 ? -12.784 -1.619 3.145 1.00 48.69 260 THR A O 1
ATOM 2127 N N . ASP A 1 261 ? -14.585 -0.808 2.090 1.00 44.81 261 ASP A N 1
ATOM 2128 C CA . ASP A 1 261 ? -14.588 -1.861 1.069 1.00 44.81 261 ASP A CA 1
ATOM 2129 C C . ASP A 1 261 ? -13.853 -1.537 -0.243 1.00 44.81 261 ASP A C 1
ATOM 2131 O O . ASP A 1 261 ? -13.486 -2.465 -0.969 1.00 44.81 261 ASP A O 1
ATOM 2135 N N . TYR A 1 262 ? -13.579 -0.267 -0.560 1.00 44.09 262 TYR A N 1
ATOM 2136 C CA . TYR A 1 262 ? -13.039 0.111 -1.881 1.00 44.09 262 TYR A CA 1
ATOM 2137 C C . TYR A 1 262 ? -11.630 0.725 -1.853 1.00 44.09 262 TYR A C 1
ATOM 2139 O O . TYR A 1 262 ? -10.801 0.389 -2.698 1.00 44.09 262 TYR A O 1
ATOM 2147 N N . SER A 1 263 ? -11.306 1.540 -0.849 1.00 52.44 263 SER A N 1
ATOM 2148 C CA . SER A 1 263 ? -10.154 2.454 -0.902 1.00 52.44 263 SER A CA 1
ATOM 2149 C C . SER A 1 263 ? -8.774 1.791 -0.748 1.00 52.44 263 SER A C 1
ATOM 2151 O O . SER A 1 263 ? -7.801 2.219 -1.358 1.00 52.44 263 SER A O 1
ATOM 2153 N N . VAL A 1 264 ? -8.645 0.703 0.021 1.00 55.97 264 VAL A N 1
ATOM 2154 C CA . VAL A 1 264 ? -7.340 0.043 0.251 1.00 55.97 264 VAL A CA 1
ATOM 2155 C C . VAL A 1 264 ? -7.020 -1.016 -0.820 1.00 55.97 264 VAL A C 1
ATOM 2157 O O . VAL A 1 264 ? -5.850 -1.371 -1.017 1.00 55.97 264 VAL A O 1
ATOM 2160 N N . LYS A 1 265 ? -8.035 -1.509 -1.552 1.00 59.53 265 LYS A N 1
ATOM 2161 C CA . LYS A 1 265 ? -7.893 -2.601 -2.538 1.00 59.53 265 LYS A CA 1
ATOM 2162 C C . LYS A 1 265 ? -7.091 -2.213 -3.781 1.00 59.53 265 LYS A C 1
ATOM 2164 O O . LYS A 1 265 ? -6.477 -3.081 -4.400 1.00 59.53 265 LYS A O 1
ATOM 2169 N N . GLY A 1 266 ? -7.032 -0.925 -4.121 1.00 61.62 266 GLY A N 1
ATOM 2170 C CA . GLY A 1 266 ? -6.183 -0.432 -5.211 1.00 61.62 266 GLY A CA 1
ATOM 2171 C C . GLY A 1 266 ? -4.685 -0.564 -4.907 1.00 61.62 266 GLY A C 1
ATOM 2172 O O . GLY A 1 266 ? -3.894 -0.969 -5.763 1.00 61.62 266 GLY A O 1
ATOM 2173 N N . PHE A 1 267 ? -4.294 -0.295 -3.660 1.00 70.62 267 PHE A N 1
ATOM 2174 C CA . PHE A 1 267 ? -2.887 -0.201 -3.254 1.00 70.62 267 PHE A CA 1
ATOM 2175 C C . PHE A 1 267 ? -2.329 -1.544 -2.802 1.00 70.62 267 PHE A C 1
ATOM 2177 O O . PHE A 1 267 ? -1.226 -1.922 -3.199 1.00 70.62 267 PHE A O 1
ATOM 2184 N N . ARG A 1 268 ? -3.125 -2.314 -2.058 1.00 70.94 268 ARG A N 1
ATOM 2185 C CA . ARG A 1 268 ? -2.794 -3.682 -1.659 1.00 70.94 268 ARG A CA 1
ATOM 2186 C C . ARG A 1 268 ? -3.460 -4.647 -2.627 1.00 70.94 268 ARG A C 1
ATOM 2188 O O . ARG A 1 268 ? -4.677 -4.692 -2.725 1.00 70.94 268 ARG A O 1
ATOM 2195 N N . ASP A 1 269 ? -2.672 -5.423 -3.365 1.00 67.00 269 ASP A N 1
ATOM 2196 C CA . ASP A 1 269 ? -3.233 -6.487 -4.200 1.00 67.00 269 ASP A CA 1
ATOM 2197 C C . ASP A 1 269 ? -3.894 -7.543 -3.296 1.00 67.00 269 ASP A C 1
ATOM 2199 O O . ASP A 1 269 ? -3.189 -8.290 -2.625 1.00 67.00 269 ASP A O 1
ATOM 2203 N N . PHE A 1 270 ? -5.225 -7.604 -3.242 1.00 68.69 270 PHE A N 1
ATOM 2204 C CA . PHE A 1 270 ? -5.965 -8.633 -2.491 1.00 68.69 270 PHE A CA 1
ATOM 2205 C C . PHE A 1 270 ? -6.315 -9.855 -3.345 1.00 68.69 270 PHE A C 1
ATOM 2207 O O . PHE A 1 270 ? -7.142 -10.686 -2.970 1.00 68.69 270 PHE A O 1
ATOM 2214 N N . SER A 1 271 ? -5.686 -10.004 -4.512 1.00 73.00 271 SER A N 1
ATOM 2215 C CA . SER A 1 271 ? -5.778 -11.246 -5.265 1.00 73.00 271 SER A CA 1
ATOM 2216 C C . SER A 1 271 ? -5.293 -12.416 -4.410 1.00 73.00 271 SER A C 1
ATOM 2218 O O . SER A 1 271 ? -4.309 -12.311 -3.677 1.00 73.00 271 SER A O 1
ATOM 2220 N N . SER A 1 272 ? -5.942 -13.575 -4.564 1.00 75.62 272 SER A N 1
ATOM 2221 C CA . SER A 1 272 ? -5.494 -14.822 -3.934 1.00 75.62 272 SER A CA 1
ATOM 2222 C C . SER A 1 272 ? -3.994 -15.040 -4.156 1.00 75.62 272 SER A C 1
ATOM 2224 O O . SER A 1 272 ? -3.504 -14.745 -5.249 1.00 75.62 272 SER A O 1
ATOM 2226 N N . VAL A 1 273 ? -3.298 -15.641 -3.183 1.00 79.25 273 VAL A N 1
ATOM 2227 C CA . VAL A 1 273 ? -1.856 -15.951 -3.275 1.00 79.25 273 VAL A CA 1
ATOM 2228 C C . VAL A 1 273 ? -1.482 -16.574 -4.625 1.00 79.25 273 VAL A C 1
ATOM 2230 O O . VAL A 1 273 ? -0.481 -16.188 -5.218 1.00 79.25 273 VAL A O 1
ATOM 2233 N N . ASP A 1 274 ? -2.307 -17.491 -5.135 1.00 79.94 274 ASP A N 1
ATOM 2234 C CA . ASP A 1 274 ? -2.083 -18.160 -6.419 1.00 79.94 274 ASP A CA 1
ATOM 2235 C C . ASP A 1 274 ? -2.074 -17.183 -7.612 1.00 79.94 274 ASP A C 1
ATOM 2237 O O . ASP A 1 274 ? -1.215 -17.289 -8.480 1.00 79.94 274 ASP A O 1
ATOM 2241 N N . LYS A 1 275 ? -2.978 -16.196 -7.629 1.00 80.31 275 LYS A N 1
ATOM 2242 C CA . LYS A 1 275 ? -3.042 -15.143 -8.660 1.00 80.31 275 LYS A CA 1
ATOM 2243 C C . LYS A 1 275 ? -1.884 -14.151 -8.528 1.00 80.31 275 LYS A C 1
ATOM 2245 O O . LYS A 1 275 ? -1.185 -13.905 -9.505 1.00 80.31 275 LYS A O 1
ATOM 2250 N N . LYS A 1 276 ? -1.659 -13.634 -7.316 1.00 76.56 276 LYS A N 1
ATOM 2251 C CA . LYS A 1 276 ? -0.631 -12.627 -6.995 1.00 76.56 276 LYS A CA 1
ATOM 2252 C C . LYS A 1 276 ? 0.785 -13.100 -7.345 1.00 76.56 276 LYS A C 1
ATOM 2254 O O . LYS A 1 276 ? 1.607 -12.332 -7.829 1.00 76.56 276 LYS A O 1
ATOM 2259 N N . TYR A 1 277 ? 1.058 -14.383 -7.113 1.00 81.38 277 TYR A N 1
ATOM 2260 C CA . TYR A 1 277 ? 2.369 -14.998 -7.327 1.00 81.38 277 TYR A CA 1
ATOM 2261 C C . TYR A 1 277 ? 2.444 -15.855 -8.601 1.00 81.38 277 TYR A C 1
ATOM 2263 O O . TYR A 1 277 ? 3.373 -16.653 -8.758 1.00 81.38 277 TYR A O 1
ATOM 2271 N N . SER A 1 278 ? 1.487 -15.697 -9.520 1.00 78.44 278 SER A N 1
ATOM 2272 C CA . SER A 1 278 ? 1.500 -16.378 -10.814 1.00 78.44 278 SER A CA 1
ATOM 2273 C C . SER A 1 278 ? 2.503 -15.719 -11.767 1.00 78.44 278 SER A C 1
ATOM 2275 O O . SER A 1 278 ? 2.200 -14.768 -12.480 1.00 78.44 278 SER A O 1
ATOM 2277 N N . LEU A 1 279 ? 3.700 -16.291 -11.826 1.00 71.19 279 LEU A N 1
ATOM 2278 C CA . LEU A 1 279 ? 4.789 -16.014 -12.764 1.00 71.19 279 LEU A CA 1
ATOM 2279 C C . LEU A 1 279 ? 4.844 -17.053 -13.914 1.00 71.19 279 LEU A C 1
ATOM 2281 O O . LEU A 1 279 ? 5.903 -17.323 -14.473 1.00 71.19 279 LEU A O 1
ATOM 2285 N N . GLY A 1 280 ? 3.723 -17.685 -14.279 1.00 66.06 280 GLY A N 1
ATOM 2286 C CA . GLY A 1 280 ? 3.682 -18.737 -15.309 1.00 66.06 280 GLY A CA 1
ATOM 2287 C C . GLY A 1 280 ? 4.141 -20.116 -14.804 1.00 66.06 280 GLY A C 1
ATOM 2288 O O . GLY A 1 280 ? 3.913 -20.468 -13.646 1.00 66.06 280 GLY A O 1
ATOM 2289 N N . ASN A 1 281 ? 4.777 -20.927 -15.657 1.00 56.16 281 ASN A N 1
ATOM 2290 C CA . ASN A 1 281 ? 5.003 -22.365 -15.402 1.00 56.16 281 ASN A CA 1
ATOM 2291 C C . ASN A 1 281 ? 5.894 -22.694 -14.180 1.00 56.16 281 ASN A C 1
ATOM 2293 O O . ASN A 1 281 ? 5.845 -23.815 -13.679 1.00 56.16 281 ASN A O 1
ATOM 2297 N N . SER A 1 282 ? 6.670 -21.738 -13.656 1.00 60.34 282 SER A N 1
ATOM 2298 C CA . SER A 1 282 ? 7.551 -21.940 -12.489 1.00 60.34 282 SER A CA 1
ATOM 2299 C C . SER A 1 282 ? 6.930 -21.548 -11.139 1.00 60.34 282 SER A C 1
ATOM 2301 O O . SER A 1 282 ? 7.597 -21.631 -10.106 1.00 60.34 282 SER A O 1
ATOM 2303 N N . SER A 1 283 ? 5.672 -21.097 -11.116 1.00 74.12 283 SER A N 1
ATOM 2304 C CA . SER A 1 283 ? 5.070 -20.411 -9.954 1.00 74.12 283 SER A CA 1
ATOM 2305 C C . SER A 1 283 ? 4.822 -21.303 -8.738 1.00 74.12 283 SER A C 1
ATOM 2307 O O . SER A 1 283 ? 4.681 -20.807 -7.622 1.00 74.12 283 SER A O 1
ATOM 2309 N N . LEU A 1 284 ? 4.781 -22.625 -8.922 1.00 80.31 284 LEU A N 1
ATOM 2310 C CA . LEU A 1 284 ? 4.358 -23.567 -7.881 1.00 80.31 284 LEU A CA 1
ATOM 2311 C C . LEU A 1 284 ? 5.246 -23.518 -6.628 1.00 80.31 284 LEU A C 1
ATOM 2313 O O . LEU A 1 284 ? 4.740 -23.601 -5.509 1.00 80.31 284 LEU A O 1
ATOM 2317 N N . SER A 1 285 ? 6.563 -23.356 -6.789 1.00 82.50 285 SER A N 1
ATOM 2318 C CA . SER A 1 285 ? 7.499 -23.305 -5.656 1.00 82.50 285 SER A CA 1
ATOM 2319 C C . SER A 1 285 ? 7.394 -21.990 -4.874 1.00 82.50 285 SER A C 1
ATOM 2321 O O . SER A 1 285 ? 7.404 -22.009 -3.641 1.00 82.50 285 SER A O 1
ATOM 2323 N N . VAL A 1 286 ? 7.228 -20.867 -5.578 1.00 87.38 286 VAL A N 1
ATOM 2324 C CA . VAL A 1 286 ? 7.030 -19.525 -5.009 1.00 87.38 286 VAL A CA 1
ATOM 2325 C C . VAL A 1 286 ? 5.710 -19.473 -4.240 1.00 87.38 286 VAL A C 1
ATOM 2327 O O . VAL A 1 286 ? 5.697 -19.121 -3.061 1.00 87.38 286 VAL A O 1
ATOM 2330 N N . ILE A 1 287 ? 4.622 -19.937 -4.860 1.00 87.25 287 ILE A N 1
ATOM 2331 C CA . ILE A 1 287 ? 3.295 -20.050 -4.242 1.00 87.25 287 ILE A CA 1
ATOM 2332 C C . ILE A 1 287 ? 3.350 -20.940 -2.993 1.00 87.25 287 ILE A C 1
ATOM 2334 O O . ILE A 1 287 ? 2.805 -20.575 -1.949 1.00 87.25 287 ILE A O 1
ATOM 2338 N N . LYS A 1 288 ? 4.036 -22.090 -3.058 1.00 88.06 288 LYS A N 1
ATOM 2339 C CA . LYS A 1 288 ? 4.205 -22.988 -1.906 1.00 88.06 288 LYS A CA 1
ATOM 2340 C C . LYS A 1 288 ? 4.957 -22.308 -0.760 1.00 88.06 288 LYS A C 1
ATOM 2342 O O . LYS A 1 288 ? 4.484 -22.348 0.373 1.00 88.06 288 LYS A O 1
ATOM 2347 N N . ASN A 1 289 ? 6.096 -21.670 -1.043 1.00 88.75 289 ASN A N 1
ATOM 2348 C CA . ASN A 1 289 ? 6.857 -20.922 -0.038 1.00 88.75 289 ASN A CA 1
ATOM 2349 C C . ASN A 1 289 ? 5.994 -19.809 0.584 1.00 88.75 289 ASN A C 1
ATOM 2351 O O . ASN A 1 289 ? 6.037 -19.597 1.792 1.00 88.75 289 ASN A O 1
ATOM 2355 N N . ARG A 1 290 ? 5.173 -19.120 -0.215 1.00 88.62 290 ARG A N 1
ATOM 2356 C CA . ARG A 1 290 ? 4.301 -18.052 0.278 1.00 88.62 290 ARG A CA 1
ATOM 2357 C C . ARG A 1 290 ? 3.166 -18.566 1.169 1.00 88.62 290 ARG A C 1
ATOM 2359 O O . ARG A 1 290 ? 2.885 -17.947 2.196 1.00 88.62 290 ARG A O 1
ATOM 2366 N N . LYS A 1 291 ? 2.541 -19.693 0.817 1.00 88.81 291 LYS A N 1
ATOM 2367 C CA . LYS A 1 291 ? 1.529 -20.367 1.654 1.00 88.81 291 LYS A CA 1
ATOM 2368 C C . LYS A 1 291 ? 2.126 -20.845 2.983 1.00 88.81 291 LYS A C 1
ATOM 2370 O O . LYS A 1 291 ? 1.492 -20.695 4.021 1.00 88.81 291 LYS A O 1
ATOM 2375 N N . GLU A 1 292 ? 3.361 -21.341 2.971 1.00 89.50 292 GLU A N 1
ATOM 2376 C CA . GLU A 1 292 ? 4.079 -21.699 4.202 1.00 89.50 292 GLU A CA 1
ATOM 2377 C C . GLU A 1 292 ? 4.403 -20.468 5.066 1.00 89.50 292 GLU A C 1
ATOM 2379 O O . GLU A 1 292 ? 4.324 -20.538 6.290 1.00 89.50 292 GLU A O 1
ATOM 2384 N N . LEU A 1 293 ? 4.691 -19.313 4.455 1.00 88.44 293 LEU A N 1
ATOM 2385 C CA . LEU A 1 293 ? 4.893 -18.064 5.196 1.00 88.44 293 LEU A CA 1
ATOM 2386 C C . LEU A 1 293 ? 3.637 -17.662 5.988 1.00 88.44 293 LEU A C 1
ATOM 2388 O O . LEU A 1 293 ? 3.773 -17.292 7.149 1.00 88.44 293 LEU A O 1
ATOM 2392 N N . ASN A 1 294 ? 2.431 -17.816 5.417 1.00 85.38 294 ASN A N 1
ATOM 2393 C CA . ASN A 1 294 ? 1.166 -17.601 6.144 1.00 85.38 294 ASN A CA 1
ATOM 2394 C C . ASN A 1 294 ? 1.074 -18.472 7.397 1.00 85.38 294 ASN A C 1
ATOM 2396 O O . ASN A 1 294 ? 0.766 -17.970 8.474 1.00 85.38 294 ASN A O 1
ATOM 2400 N N . ARG A 1 295 ? 1.394 -19.762 7.261 1.00 86.38 295 ARG A N 1
ATOM 2401 C CA . ARG A 1 295 ? 1.381 -20.711 8.378 1.00 86.38 295 ARG A CA 1
ATOM 2402 C C . ARG A 1 295 ? 2.354 -20.287 9.482 1.00 86.38 295 ARG A C 1
ATOM 2404 O O . ARG A 1 295 ? 1.991 -20.248 10.650 1.00 86.38 295 ARG A O 1
ATOM 2411 N N . LEU A 1 296 ? 3.577 -19.905 9.109 1.00 86.69 296 LEU A N 1
ATOM 2412 C CA . LEU A 1 296 ? 4.603 -19.500 10.072 1.00 86.69 296 LEU A CA 1
ATOM 2413 C C . LEU A 1 296 ? 4.280 -18.190 10.804 1.00 86.69 296 LEU A C 1
ATOM 2415 O O . LEU A 1 296 ? 4.684 -18.045 11.958 1.00 86.69 296 LEU A O 1
ATOM 2419 N N . ILE A 1 297 ? 3.578 -17.252 10.155 1.00 84.19 297 ILE A N 1
ATOM 2420 C CA . ILE A 1 297 ? 3.085 -16.015 10.786 1.00 84.19 297 ILE A CA 1
ATOM 2421 C C . ILE A 1 297 ? 2.110 -16.358 11.913 1.00 84.19 297 ILE A C 1
ATOM 2423 O O . ILE A 1 297 ? 2.250 -15.828 13.015 1.00 84.19 297 ILE A O 1
ATOM 2427 N N . SER A 1 298 ? 1.177 -17.284 11.671 1.00 81.62 298 SER A N 1
ATOM 2428 C CA . SER A 1 298 ? 0.257 -17.785 12.700 1.00 81.62 298 SER A CA 1
ATOM 2429 C C . SER A 1 298 ? 1.000 -18.461 13.858 1.00 81.62 298 SER A C 1
ATOM 2431 O O . SER A 1 298 ? 0.668 -18.222 15.017 1.00 81.62 298 SER A O 1
ATOM 2433 N N . ASP A 1 299 ? 2.059 -19.217 13.554 1.00 82.69 299 ASP A N 1
ATOM 2434 C CA . ASP A 1 299 ? 2.908 -19.898 14.544 1.00 82.69 299 ASP A CA 1
ATOM 2435 C C . ASP A 1 299 ? 3.892 -18.956 15.280 1.00 82.69 299 ASP A C 1
ATOM 2437 O O . ASP A 1 299 ? 4.626 -19.402 16.164 1.00 82.69 299 ASP A O 1
ATOM 2441 N N . LYS A 1 300 ? 3.959 -17.664 14.914 1.00 82.06 300 LYS A N 1
ATOM 2442 C CA . LYS A 1 300 ? 4.849 -16.640 15.507 1.00 82.06 300 LYS A CA 1
ATOM 2443 C C . LYS A 1 300 ? 6.334 -17.051 15.550 1.00 82.06 300 LYS A C 1
ATOM 2445 O O . LYS A 1 300 ? 7.054 -16.765 16.506 1.00 82.06 300 LYS A O 1
ATOM 2450 N N . ASN A 1 301 ? 6.834 -17.711 14.500 1.00 81.19 301 ASN A N 1
ATOM 2451 C CA . ASN A 1 301 ? 8.223 -18.191 14.438 1.00 81.19 301 ASN A CA 1
ATOM 2452 C C . ASN A 1 301 ? 9.145 -17.248 13.639 1.00 81.19 301 ASN A C 1
ATOM 2454 O O . ASN A 1 301 ? 9.403 -17.461 12.450 1.00 81.19 301 ASN A O 1
ATOM 2458 N N . ALA A 1 302 ? 9.696 -16.223 14.299 1.00 80.31 302 ALA A N 1
ATOM 2459 C CA . ALA A 1 302 ? 10.474 -15.156 13.648 1.00 80.31 302 ALA A CA 1
ATOM 2460 C C . ALA A 1 302 ? 11.675 -15.657 12.821 1.00 80.31 302 ALA A C 1
ATOM 2462 O O . ALA A 1 302 ? 11.932 -15.162 11.721 1.00 80.31 302 ALA A O 1
ATOM 2463 N N . THR A 1 303 ? 12.408 -16.662 13.312 1.00 84.12 303 THR A N 1
ATOM 2464 C CA . THR A 1 303 ? 13.598 -17.181 12.611 1.00 84.12 303 THR A CA 1
ATOM 2465 C C . THR A 1 303 ? 13.222 -17.867 11.300 1.00 84.12 303 THR A C 1
ATOM 2467 O O . THR A 1 303 ? 13.880 -17.649 10.276 1.00 84.12 303 THR A O 1
ATOM 2470 N N . ASN A 1 304 ? 12.169 -18.687 11.314 1.00 86.31 304 ASN A N 1
ATOM 2471 C CA . ASN A 1 304 ? 11.713 -19.393 10.120 1.00 86.31 304 ASN A CA 1
ATOM 2472 C C . ASN A 1 304 ? 11.053 -18.435 9.125 1.00 86.31 304 ASN A C 1
ATOM 2474 O O . ASN A 1 304 ? 11.352 -18.520 7.933 1.00 86.31 304 ASN A O 1
ATOM 2478 N N . ILE A 1 305 ? 10.264 -17.471 9.611 1.00 88.44 305 ILE A N 1
ATOM 2479 C CA . ILE A 1 305 ? 9.682 -16.391 8.799 1.00 88.44 305 ILE A CA 1
ATOM 2480 C C . ILE A 1 305 ? 10.778 -15.640 8.050 1.00 88.44 305 ILE A C 1
ATOM 2482 O O . ILE A 1 305 ? 10.695 -15.493 6.830 1.00 88.44 305 ILE A O 1
ATOM 2486 N N . ARG A 1 306 ? 11.855 -15.245 8.739 1.00 91.06 306 ARG A N 1
ATOM 2487 C CA . ARG A 1 306 ? 12.979 -14.550 8.103 1.00 91.06 306 ARG A CA 1
ATOM 2488 C C . ARG A 1 306 ? 13.639 -15.389 7.014 1.00 91.06 306 ARG A C 1
ATOM 2490 O O . ARG A 1 306 ? 13.827 -14.922 5.891 1.00 91.06 306 ARG A O 1
ATOM 2497 N N . LYS A 1 307 ? 14.016 -16.631 7.341 1.00 91.25 307 LYS A N 1
ATOM 2498 C CA . LYS A 1 307 ? 14.677 -17.542 6.389 1.00 91.25 307 LYS A CA 1
ATOM 2499 C C . LYS A 1 307 ? 13.818 -17.751 5.143 1.00 91.25 307 LYS A C 1
ATOM 2501 O O . LYS A 1 307 ? 14.340 -17.694 4.028 1.00 91.25 307 LYS A O 1
ATOM 2506 N N . LEU A 1 308 ? 12.518 -17.966 5.331 1.00 92.19 308 LEU A N 1
ATOM 2507 C CA . LEU A 1 308 ? 11.585 -18.200 4.240 1.00 92.19 308 LEU A CA 1
ATOM 2508 C C . LEU A 1 308 ? 11.333 -16.938 3.410 1.00 92.19 308 LEU A C 1
ATOM 2510 O O . LEU A 1 308 ? 11.293 -17.038 2.190 1.00 92.19 308 LEU A O 1
ATOM 2514 N N . SER A 1 309 ? 11.257 -15.764 4.036 1.00 93.75 309 SER A N 1
ATOM 2515 C CA . SER A 1 309 ? 11.087 -14.478 3.344 1.00 93.75 309 SER A CA 1
ATOM 2516 C C . SER A 1 309 ? 12.285 -14.150 2.452 1.00 93.75 309 SER A C 1
ATOM 2518 O O . SER A 1 309 ? 12.121 -13.836 1.276 1.00 93.75 309 SER A O 1
ATOM 2520 N N . ILE A 1 310 ? 13.509 -14.330 2.964 1.00 94.44 310 ILE A N 1
ATOM 2521 C CA . ILE A 1 310 ? 14.739 -14.174 2.169 1.00 94.44 310 ILE A CA 1
ATOM 2522 C C . ILE A 1 310 ? 14.750 -15.157 0.994 1.00 94.44 310 ILE A C 1
ATOM 2524 O O . ILE A 1 310 ? 15.114 -14.786 -0.123 1.00 94.44 310 ILE A O 1
ATOM 2528 N N . LYS A 1 311 ? 14.366 -16.417 1.233 1.00 93.44 311 LYS A N 1
ATOM 2529 C CA . LYS A 1 311 ? 14.277 -17.436 0.181 1.00 93.44 311 LYS A CA 1
ATOM 2530 C C . LYS A 1 311 ? 13.247 -17.045 -0.882 1.00 93.44 311 LYS A C 1
ATOM 2532 O O . LYS A 1 311 ? 13.568 -17.117 -2.062 1.00 93.44 311 LYS A O 1
ATOM 2537 N N . LEU A 1 312 ? 12.059 -16.605 -0.469 1.00 93.25 312 LEU A N 1
ATOM 2538 C CA . LEU A 1 312 ? 10.964 -16.206 -1.350 1.00 93.25 312 LEU A CA 1
ATOM 2539 C C . LEU A 1 312 ? 11.392 -15.078 -2.296 1.00 93.25 312 LEU A C 1
ATOM 2541 O O . LEU A 1 312 ? 11.291 -15.242 -3.509 1.00 93.25 312 LEU A O 1
ATOM 2545 N N . ILE A 1 313 ? 11.958 -13.992 -1.761 1.00 95.06 313 ILE A N 1
ATOM 2546 C CA . ILE A 1 313 ? 12.431 -12.857 -2.571 1.00 95.06 313 ILE A CA 1
ATOM 2547 C C . ILE A 1 313 ? 13.520 -13.310 -3.555 1.00 95.06 313 ILE A C 1
ATOM 2549 O O . ILE A 1 313 ? 13.482 -12.960 -4.734 1.00 95.06 313 ILE A O 1
ATOM 2553 N N . LYS A 1 314 ? 14.472 -14.143 -3.108 1.00 93.56 314 LYS A N 1
ATOM 2554 C CA . LYS A 1 314 ? 15.510 -14.700 -3.994 1.00 93.56 314 LYS A CA 1
ATOM 2555 C C . LYS A 1 314 ? 14.930 -15.585 -5.095 1.00 93.56 314 LYS A C 1
ATOM 2557 O O . LYS A 1 314 ? 15.454 -15.584 -6.205 1.00 93.56 314 LYS A O 1
ATOM 2562 N N . ASP A 1 315 ? 13.903 -16.374 -4.801 1.00 91.94 315 ASP A N 1
ATOM 2563 C CA . ASP A 1 315 ? 13.268 -17.245 -5.790 1.00 91.94 315 ASP A CA 1
ATOM 2564 C C . ASP A 1 315 ? 12.499 -16.424 -6.841 1.00 91.94 315 ASP A C 1
ATOM 2566 O O . ASP A 1 315 ? 12.595 -16.739 -8.026 1.00 91.94 315 ASP A O 1
ATOM 2570 N N . ILE A 1 316 ? 11.860 -15.315 -6.451 1.00 92.69 316 ILE A N 1
ATOM 2571 C CA . ILE A 1 316 ? 11.249 -14.356 -7.392 1.00 92.69 316 ILE A CA 1
ATOM 2572 C C . ILE A 1 316 ? 12.307 -13.706 -8.275 1.00 92.69 316 ILE A C 1
ATOM 2574 O O . ILE A 1 316 ? 12.158 -13.698 -9.491 1.00 92.69 316 ILE A O 1
ATOM 2578 N N . VAL A 1 317 ? 13.405 -13.217 -7.692 1.00 93.31 317 VAL A N 1
ATOM 2579 C CA . VAL A 1 317 ? 14.523 -12.637 -8.454 1.00 93.31 317 VAL A CA 1
ATOM 2580 C C . VAL A 1 317 ? 15.059 -13.628 -9.491 1.00 93.31 317 VAL A C 1
ATOM 2582 O O . VAL A 1 317 ? 15.230 -13.268 -10.655 1.00 93.31 317 VAL A O 1
ATOM 2585 N N . LYS A 1 318 ? 15.278 -14.892 -9.108 1.00 91.19 318 LYS A N 1
ATOM 2586 C CA . LYS A 1 318 ? 15.714 -15.936 -10.051 1.00 91.19 318 LYS A CA 1
ATOM 2587 C C . LYS A 1 318 ? 14.710 -16.143 -11.178 1.00 91.19 318 LYS A C 1
ATOM 2589 O O . LYS A 1 318 ? 15.121 -16.309 -12.322 1.00 91.19 318 LYS A O 1
ATOM 2594 N N . GLU A 1 319 ? 13.424 -16.168 -10.851 1.00 89.69 319 GLU A N 1
ATOM 2595 C CA . GLU A 1 319 ? 12.369 -16.392 -11.831 1.00 89.69 319 GLU A CA 1
ATOM 2596 C C . GLU A 1 319 ? 12.245 -15.218 -12.805 1.00 89.69 319 GLU A C 1
ATOM 2598 O O . GLU A 1 319 ? 12.169 -15.446 -14.010 1.00 89.69 319 GLU A O 1
ATOM 2603 N N . VAL A 1 320 ? 12.328 -13.978 -12.314 1.00 90.88 320 VAL A N 1
ATOM 2604 C CA . VAL A 1 320 ? 12.409 -12.769 -13.145 1.00 90.88 320 VAL A CA 1
ATOM 2605 C C . VAL A 1 320 ? 13.617 -12.840 -14.0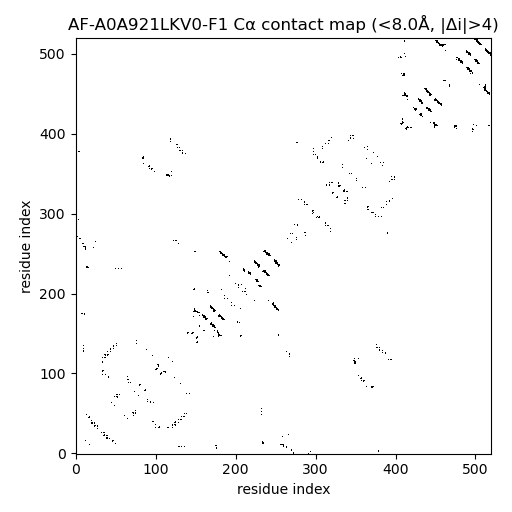80 1.00 90.88 320 VAL A C 1
ATOM 2607 O O . VAL A 1 320 ? 13.469 -12.625 -15.279 1.00 90.88 320 VAL A O 1
ATOM 2610 N N . CYS A 1 321 ? 14.801 -13.207 -13.583 1.00 90.38 321 CYS A N 1
ATOM 2611 C CA . CYS A 1 321 ? 15.972 -13.368 -14.446 1.00 90.38 321 CYS A CA 1
ATOM 2612 C C . CYS A 1 321 ? 15.759 -14.443 -15.519 1.00 90.38 321 CYS A C 1
ATOM 2614 O O . CYS A 1 321 ? 15.972 -14.179 -16.700 1.00 90.38 321 CYS A O 1
ATOM 2616 N N . ARG A 1 322 ? 15.273 -15.630 -15.130 1.00 88.25 322 ARG A N 1
ATOM 2617 C CA . ARG A 1 322 ? 14.986 -16.745 -16.050 1.00 88.25 322 ARG A CA 1
ATOM 2618 C C . ARG A 1 322 ? 14.031 -16.322 -17.163 1.00 88.25 322 ARG A C 1
ATOM 2620 O O . ARG A 1 322 ? 14.216 -16.681 -18.320 1.00 88.25 322 ARG A O 1
ATOM 2627 N N . GLN A 1 323 ? 13.009 -15.560 -16.802 1.00 85.88 323 GLN A N 1
ATOM 2628 C CA . GLN A 1 323 ? 11.966 -15.091 -17.698 1.00 85.88 323 GLN A CA 1
ATOM 2629 C C . GLN A 1 323 ? 12.415 -14.080 -18.749 1.00 85.88 323 GLN A C 1
ATOM 2631 O O . GLN A 1 323 ? 11.712 -13.955 -19.752 1.00 85.88 323 GLN A O 1
ATOM 2636 N N . ASN A 1 324 ? 13.513 -13.370 -18.500 1.00 85.81 324 ASN A N 1
ATOM 2637 C CA . ASN A 1 324 ? 14.078 -12.358 -19.393 1.00 85.81 324 ASN A CA 1
ATOM 2638 C C . ASN A 1 324 ? 15.446 -12.783 -19.956 1.00 85.81 324 ASN A C 1
ATOM 2640 O O . ASN A 1 324 ? 16.169 -11.961 -20.502 1.00 85.81 324 ASN A O 1
ATOM 2644 N N . GLY A 1 325 ? 15.850 -14.048 -19.774 1.00 86.94 325 GLY A N 1
ATOM 2645 C CA . GLY A 1 325 ? 17.156 -14.536 -20.234 1.00 86.94 325 GLY A CA 1
ATOM 2646 C C . GLY A 1 325 ? 18.355 -13.874 -19.544 1.00 86.94 325 GLY A C 1
ATOM 2647 O O . GLY A 1 325 ? 19.455 -13.866 -20.086 1.00 86.94 325 GLY A O 1
ATOM 2648 N N . TRP A 1 326 ? 18.167 -13.295 -18.358 1.00 90.06 326 TRP A N 1
ATOM 2649 C CA . TRP A 1 326 ? 19.228 -12.614 -17.626 1.00 90.06 326 TRP A CA 1
ATOM 2650 C C . TRP A 1 326 ? 20.057 -13.579 -16.790 1.00 90.0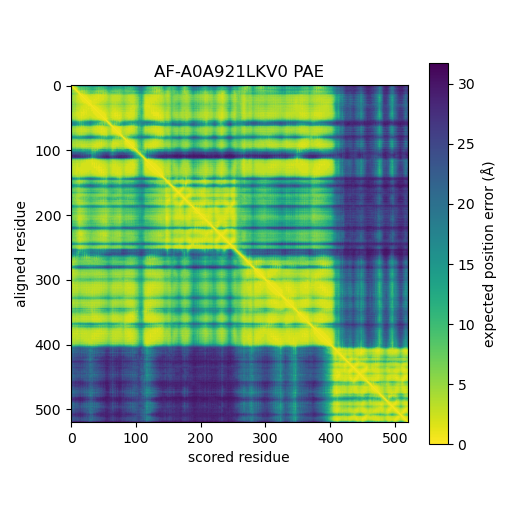6 326 TRP A C 1
ATOM 2652 O O . TRP A 1 326 ? 19.533 -14.520 -16.189 1.00 90.06 326 TRP A O 1
ATOM 2662 N N . GLU A 1 327 ? 21.344 -13.265 -16.651 1.00 89.81 327 GLU A N 1
ATOM 2663 C CA . GLU A 1 327 ? 22.192 -13.938 -15.677 1.00 89.81 327 GLU A CA 1
ATOM 2664 C C . GLU A 1 327 ? 21.620 -13.821 -14.262 1.00 89.81 327 GLU A C 1
ATOM 2666 O O . GLU A 1 327 ? 21.068 -12.794 -13.842 1.00 89.81 327 GLU A O 1
ATOM 2671 N N . LYS A 1 328 ? 21.755 -14.914 -13.513 1.00 87.88 328 LYS A N 1
ATOM 2672 C CA . LYS A 1 328 ? 21.306 -14.974 -12.130 1.00 87.88 328 LYS A CA 1
ATOM 2673 C C . LYS A 1 328 ? 22.244 -14.131 -11.260 1.00 87.88 328 LYS A C 1
ATOM 2675 O O . LYS A 1 328 ? 23.435 -14.436 -11.200 1.00 87.88 328 LYS A O 1
ATOM 2680 N N . PRO A 1 329 ? 21.725 -13.149 -10.508 1.00 88.25 329 PRO A N 1
ATOM 2681 C CA . PRO A 1 329 ? 22.566 -12.307 -9.678 1.00 88.25 329 PRO A CA 1
ATOM 2682 C C . PRO A 1 329 ? 23.162 -13.092 -8.501 1.00 88.25 329 PRO A C 1
ATOM 2684 O O . PRO A 1 329 ? 22.520 -13.965 -7.902 1.00 88.25 329 PRO A O 1
ATOM 2687 N N . ILE A 1 330 ? 24.404 -12.752 -8.159 1.00 89.25 330 ILE A N 1
ATOM 2688 C CA . ILE A 1 330 ? 25.175 -13.331 -7.052 1.00 89.25 330 ILE A CA 1
ATOM 2689 C C . ILE A 1 330 ? 25.099 -12.389 -5.841 1.00 89.25 330 ILE A C 1
ATOM 2691 O O . ILE A 1 330 ? 24.950 -11.180 -5.989 1.00 89.25 330 ILE A O 1
ATOM 2695 N N . GLY A 1 331 ? 25.190 -12.946 -4.630 1.00 90.88 331 GLY A N 1
ATOM 2696 C CA . GLY A 1 331 ? 25.260 -12.177 -3.385 1.00 90.88 331 GLY A CA 1
ATOM 2697 C C . GLY A 1 331 ? 24.079 -12.394 -2.441 1.00 90.88 331 GLY A C 1
ATOM 2698 O O . GLY A 1 331 ? 23.324 -13.373 -2.540 1.00 90.88 331 GLY A O 1
ATOM 2699 N N . ASP A 1 332 ? 23.942 -11.490 -1.475 1.00 92.38 332 ASP A N 1
ATOM 2700 C CA . ASP A 1 332 ? 22.803 -11.459 -0.562 1.00 92.38 332 ASP A CA 1
ATOM 2701 C C . ASP A 1 332 ? 21.512 -11.003 -1.268 1.00 92.38 332 ASP A C 1
ATOM 2703 O O . ASP A 1 332 ? 21.510 -10.651 -2.446 1.00 92.38 332 ASP A O 1
ATOM 2707 N N . VAL A 1 333 ? 20.369 -11.084 -0.575 1.00 93.25 333 VAL A N 1
ATOM 2708 C CA . VAL A 1 333 ? 19.079 -10.730 -1.194 1.00 93.25 333 VAL A CA 1
ATOM 2709 C C . VAL A 1 333 ? 19.032 -9.254 -1.596 1.00 93.25 333 VAL A C 1
ATOM 2711 O O . VAL A 1 333 ? 18.508 -8.943 -2.659 1.00 93.25 333 VAL A O 1
ATOM 2714 N N . LYS A 1 334 ? 19.659 -8.365 -0.818 1.00 94.19 334 LYS A N 1
ATOM 2715 C CA . LYS A 1 334 ? 19.770 -6.939 -1.127 1.00 94.19 334 LYS A CA 1
ATOM 2716 C C . LYS A 1 334 ? 20.496 -6.696 -2.449 1.00 94.19 334 LYS A C 1
ATOM 2718 O O . LYS A 1 334 ? 19.962 -6.016 -3.322 1.00 94.19 334 LYS A O 1
ATOM 2723 N N . THR A 1 335 ? 21.666 -7.299 -2.628 1.00 92.62 335 THR A N 1
ATOM 2724 C CA . THR A 1 335 ? 22.456 -7.207 -3.863 1.00 92.62 335 THR A CA 1
ATOM 2725 C C . THR A 1 335 ? 21.666 -7.749 -5.047 1.00 92.62 335 THR A C 1
ATOM 2727 O O . THR A 1 335 ? 21.542 -7.075 -6.064 1.00 92.62 335 THR A O 1
ATOM 2730 N N . GLN A 1 336 ? 21.050 -8.924 -4.886 1.00 94.69 336 GLN A N 1
ATOM 2731 C CA . GLN A 1 336 ? 20.268 -9.553 -5.948 1.00 94.69 336 GLN A CA 1
ATOM 2732 C C . GLN A 1 336 ? 19.077 -8.699 -6.395 1.00 94.69 336 GLN A C 1
ATOM 2734 O O . GLN A 1 336 ? 18.866 -8.528 -7.595 1.00 94.69 336 GLN A O 1
ATOM 2739 N N . VAL A 1 337 ? 18.324 -8.129 -5.448 1.00 94.31 337 VAL A N 1
ATOM 2740 C CA . VAL A 1 337 ? 17.195 -7.245 -5.762 1.00 94.31 337 VAL A CA 1
ATOM 2741 C C . VAL A 1 337 ? 17.682 -5.964 -6.435 1.00 94.31 337 VAL A C 1
ATOM 2743 O O . VAL A 1 337 ? 17.083 -5.563 -7.428 1.00 94.31 337 VAL A O 1
ATOM 2746 N N . ARG A 1 338 ? 18.790 -5.361 -5.979 1.00 91.00 338 ARG A N 1
ATOM 2747 C CA . ARG A 1 338 ? 19.367 -4.167 -6.621 1.00 91.00 338 ARG A CA 1
ATOM 2748 C C . ARG A 1 338 ? 19.721 -4.418 -8.083 1.00 91.00 338 ARG A C 1
ATOM 2750 O O . ARG A 1 338 ? 19.393 -3.599 -8.935 1.00 91.00 338 ARG A O 1
ATOM 2757 N N . THR A 1 339 ? 20.382 -5.542 -8.360 1.00 89.62 339 THR A N 1
ATOM 2758 C CA . THR A 1 339 ? 20.800 -5.929 -9.714 1.00 89.62 339 THR A CA 1
ATOM 2759 C C . THR A 1 339 ? 19.611 -6.156 -10.642 1.00 89.62 339 THR A C 1
ATOM 2761 O O . THR A 1 339 ? 19.694 -5.831 -11.820 1.00 89.62 339 THR A O 1
ATOM 2764 N N . VAL A 1 340 ? 18.507 -6.712 -10.140 1.00 90.88 340 VAL A N 1
ATOM 2765 C CA . VAL A 1 340 ? 17.287 -6.878 -10.944 1.00 90.88 340 VAL A CA 1
ATOM 2766 C C . VAL A 1 340 ? 16.553 -5.551 -11.114 1.00 90.88 340 VAL A C 1
ATOM 2768 O O . VAL A 1 340 ? 16.197 -5.196 -12.233 1.00 90.88 340 VAL A O 1
ATOM 2771 N N . ALA A 1 341 ? 16.368 -4.785 -10.037 1.00 88.31 341 ALA A N 1
ATOM 2772 C CA . ALA A 1 341 ? 15.685 -3.494 -10.077 1.00 88.31 341 ALA A CA 1
ATOM 2773 C C . ALA A 1 341 ? 16.371 -2.503 -11.032 1.00 88.31 341 ALA A C 1
ATOM 2775 O O . ALA A 1 341 ? 15.690 -1.780 -11.755 1.00 88.31 341 ALA A O 1
ATOM 2776 N N . SER A 1 342 ? 17.707 -2.517 -11.119 1.00 85.88 342 SER A N 1
ATOM 2777 C CA . SER A 1 342 ? 18.452 -1.655 -12.045 1.00 85.88 342 SER A CA 1
ATOM 2778 C C . SER A 1 342 ? 18.219 -1.971 -13.527 1.00 85.88 342 SER A C 1
ATOM 2780 O O . SER A 1 342 ? 18.530 -1.127 -14.367 1.00 85.88 342 SER A O 1
ATOM 2782 N N . LYS A 1 343 ? 17.664 -3.143 -13.863 1.00 86.56 343 LYS A N 1
ATOM 2783 C CA . LYS A 1 343 ? 17.252 -3.492 -15.233 1.00 86.56 343 LYS A CA 1
ATOM 2784 C C . LYS A 1 343 ? 15.870 -2.946 -15.599 1.00 86.56 343 LYS A C 1
ATOM 2786 O O . LYS A 1 343 ? 15.537 -2.873 -16.775 1.00 86.56 343 LYS A O 1
ATOM 2791 N N . PHE A 1 344 ? 15.095 -2.484 -14.618 1.00 85.94 344 PHE A N 1
ATOM 2792 C CA . PHE A 1 344 ? 13.757 -1.917 -14.812 1.00 85.94 344 PHE A CA 1
ATOM 2793 C C . PHE A 1 344 ? 13.743 -0.384 -14.933 1.00 85.94 344 PHE A C 1
ATOM 2795 O O . PHE A 1 344 ? 12.701 0.241 -14.756 1.00 85.94 344 PHE A O 1
ATOM 2802 N N . LYS A 1 345 ? 14.872 0.248 -15.284 1.00 77.38 345 LYS A N 1
ATOM 2803 C CA . LYS A 1 345 ? 14.997 1.716 -15.420 1.00 77.38 345 LYS A CA 1
ATOM 2804 C C . LYS A 1 345 ? 14.033 2.360 -16.424 1.00 77.38 345 LYS A C 1
ATOM 2806 O O . LYS A 1 345 ? 13.795 3.556 -16.348 1.00 77.38 345 LYS A O 1
ATOM 2811 N N . THR A 1 346 ? 13.491 1.591 -17.365 1.00 70.06 346 THR A N 1
ATOM 2812 C CA . THR A 1 346 ? 12.496 2.052 -18.354 1.00 70.06 346 THR A CA 1
ATOM 2813 C C . THR A 1 346 ? 11.054 2.000 -17.832 1.00 70.06 346 THR A C 1
ATOM 2815 O O . THR A 1 346 ? 10.121 2.518 -18.454 1.00 70.06 346 THR A O 1
ATOM 2818 N N . VAL A 1 347 ? 10.858 1.358 -16.681 1.00 78.88 347 VAL A N 1
ATOM 2819 C CA . VAL A 1 347 ? 9.572 1.199 -15.991 1.00 78.88 347 VAL A CA 1
ATOM 2820 C C . VAL A 1 347 ? 9.529 2.029 -14.707 1.00 78.88 347 VAL A C 1
ATOM 2822 O O . VAL A 1 347 ? 8.449 2.397 -14.263 1.00 78.88 347 VAL A O 1
ATOM 2825 N N . ILE A 1 348 ? 10.692 2.344 -14.135 1.00 81.62 348 ILE A N 1
ATOM 2826 C CA . ILE A 1 348 ? 10.849 3.122 -12.906 1.00 81.62 348 ILE A CA 1
ATOM 2827 C C . ILE A 1 348 ? 11.152 4.583 -13.259 1.00 81.62 348 ILE A C 1
ATOM 2829 O O . ILE A 1 348 ? 12.082 4.868 -14.013 1.00 81.62 348 ILE A O 1
ATOM 2833 N N . GLY A 1 349 ? 10.390 5.512 -12.691 1.00 73.50 349 GLY A N 1
ATOM 2834 C CA . GLY A 1 349 ? 10.590 6.949 -12.848 1.00 73.50 349 GLY A CA 1
ATOM 2835 C C . GLY A 1 349 ? 11.762 7.480 -12.023 1.00 73.50 349 GLY A C 1
ATOM 2836 O O . GLY A 1 349 ? 12.573 8.250 -12.551 1.00 73.50 349 GLY A O 1
ATOM 2837 N N . ARG A 1 350 ? 11.874 7.065 -10.752 1.00 77.44 350 ARG A N 1
ATOM 2838 C CA . ARG A 1 350 ? 12.868 7.554 -9.775 1.00 77.44 350 ARG A CA 1
ATOM 2839 C C . ARG A 1 350 ? 13.606 6.389 -9.098 1.00 77.44 350 ARG A C 1
ATOM 2841 O O . ARG A 1 350 ? 13.283 5.978 -7.982 1.00 77.44 350 ARG A O 1
ATOM 2848 N N . ASP A 1 351 ? 14.606 5.837 -9.783 1.00 79.62 351 ASP A N 1
ATOM 2849 C CA . ASP A 1 351 ? 15.319 4.628 -9.349 1.00 79.62 351 ASP A CA 1
ATOM 2850 C C . ASP A 1 351 ? 16.131 4.812 -8.060 1.00 79.62 351 ASP A C 1
ATOM 2852 O O . ASP A 1 351 ? 16.186 3.906 -7.224 1.00 79.62 351 ASP A O 1
ATOM 2856 N N . ASP A 1 352 ? 16.718 5.986 -7.871 1.00 78.62 352 ASP A N 1
ATOM 2857 C CA . ASP A 1 352 ? 17.465 6.385 -6.682 1.00 78.62 352 ASP A CA 1
ATOM 2858 C C . ASP A 1 352 ? 16.586 6.439 -5.421 1.00 78.62 352 ASP A C 1
ATOM 2860 O O . ASP A 1 352 ? 16.911 5.815 -4.403 1.00 78.62 352 ASP A O 1
ATOM 2864 N N . LEU A 1 353 ? 15.443 7.124 -5.497 1.00 80.06 353 LEU A N 1
ATOM 2865 C CA . LEU A 1 353 ? 14.495 7.258 -4.387 1.00 80.06 353 LEU A CA 1
ATOM 2866 C C . LEU A 1 353 ? 13.852 5.915 -4.036 1.00 80.06 353 LEU A C 1
ATOM 2868 O O . LEU A 1 353 ? 13.785 5.540 -2.861 1.00 80.06 353 LEU A O 1
ATOM 2872 N N . LEU A 1 354 ? 13.459 5.152 -5.056 1.00 86.25 354 LEU A N 1
ATOM 2873 C CA . LEU A 1 354 ? 12.914 3.810 -4.883 1.00 86.25 354 LEU A CA 1
ATOM 2874 C C . LEU A 1 354 ? 13.915 2.892 -4.191 1.00 86.25 354 LEU A C 1
ATOM 2876 O O . LEU A 1 354 ? 13.566 2.195 -3.232 1.00 86.25 354 LEU A O 1
ATOM 2880 N N . TRP A 1 355 ? 15.170 2.902 -4.646 1.00 89.25 355 TRP A N 1
ATOM 2881 C CA . TRP A 1 355 ? 16.202 2.071 -4.047 1.00 89.25 355 TRP A CA 1
ATOM 2882 C C . TRP A 1 355 ? 16.459 2.446 -2.586 1.00 89.25 355 TRP A C 1
ATOM 2884 O O . TRP A 1 355 ? 16.666 1.554 -1.766 1.00 89.25 355 TRP A O 1
ATOM 2894 N N . ASN A 1 356 ? 16.388 3.728 -2.222 1.00 88.69 356 ASN A N 1
ATOM 2895 C CA . ASN A 1 356 ? 16.574 4.171 -0.839 1.00 88.69 356 ASN A CA 1
ATOM 2896 C C . ASN A 1 356 ? 15.565 3.536 0.130 1.00 88.69 356 ASN A C 1
ATOM 2898 O O . ASN A 1 356 ? 15.966 3.119 1.225 1.00 88.69 356 ASN A O 1
ATOM 2902 N N . VAL A 1 357 ? 14.295 3.435 -0.274 1.00 91.25 357 VAL A N 1
ATOM 2903 C CA . VAL A 1 357 ? 13.218 2.810 0.514 1.00 91.25 357 VAL A CA 1
ATOM 2904 C C . VAL A 1 357 ? 13.330 1.287 0.482 1.00 91.25 357 VAL A C 1
ATOM 2906 O O . VAL A 1 357 ? 13.364 0.647 1.536 1.00 91.25 357 VAL A O 1
ATOM 2909 N N . LEU A 1 358 ? 13.471 0.703 -0.712 1.00 92.81 358 LEU A N 1
ATOM 2910 C CA . LEU A 1 358 ? 13.595 -0.744 -0.902 1.00 92.81 358 LEU A CA 1
ATOM 2911 C C . LEU A 1 358 ? 14.789 -1.317 -0.124 1.00 92.81 358 LEU A C 1
ATOM 2913 O O . LEU A 1 358 ? 14.693 -2.385 0.482 1.00 92.81 358 LEU A O 1
ATOM 2917 N N . ASN A 1 359 ? 15.895 -0.575 -0.076 1.00 92.62 359 ASN A N 1
ATOM 2918 C CA . ASN A 1 359 ? 17.074 -0.922 0.702 1.00 92.62 359 ASN A CA 1
ATOM 2919 C C . ASN A 1 359 ? 16.777 -1.054 2.202 1.00 92.62 359 ASN A C 1
ATOM 2921 O O . ASN A 1 359 ? 17.201 -2.032 2.814 1.00 92.62 359 ASN A O 1
ATOM 2925 N N . GLU A 1 360 ? 16.058 -0.100 2.801 1.00 92.12 360 GLU A N 1
ATOM 2926 C CA . GLU A 1 360 ? 15.731 -0.166 4.233 1.00 92.12 360 GLU A CA 1
ATOM 2927 C C . GLU A 1 360 ? 14.793 -1.325 4.555 1.00 92.12 360 GLU A C 1
ATOM 2929 O O . GLU A 1 360 ? 14.992 -2.021 5.553 1.00 92.12 360 GLU A O 1
ATOM 2934 N N . MET A 1 361 ? 13.803 -1.579 3.696 1.00 94.06 361 MET A N 1
ATOM 2935 C CA . MET A 1 361 ? 12.901 -2.718 3.870 1.00 94.06 361 MET A CA 1
ATOM 2936 C C . MET A 1 361 ? 13.657 -4.049 3.761 1.00 94.06 361 MET A C 1
ATOM 2938 O O . MET A 1 361 ? 13.437 -4.955 4.565 1.00 94.06 361 MET A O 1
ATOM 2942 N N . LEU A 1 362 ? 14.605 -4.169 2.826 1.00 94.50 362 LEU A N 1
ATOM 2943 C CA . LEU A 1 362 ? 15.455 -5.357 2.706 1.00 94.50 362 LEU A CA 1
ATOM 2944 C C . LEU A 1 362 ? 16.384 -5.525 3.914 1.00 94.50 362 LEU A C 1
ATOM 2946 O O . LEU A 1 362 ? 16.556 -6.645 4.393 1.00 94.50 362 LEU A O 1
ATOM 2950 N N . GLU A 1 363 ? 16.944 -4.441 4.450 1.00 92.25 363 GLU A N 1
ATOM 2951 C CA . GLU A 1 363 ? 17.756 -4.489 5.671 1.00 92.25 363 GLU A CA 1
ATOM 2952 C C . GLU A 1 363 ? 16.945 -4.935 6.892 1.00 92.25 363 GLU A C 1
ATOM 2954 O O . GLU A 1 363 ? 17.424 -5.766 7.670 1.00 92.25 363 GLU A O 1
ATOM 2959 N N . LEU A 1 364 ? 15.703 -4.458 7.025 1.00 91.31 364 LEU A N 1
ATOM 2960 C CA . LEU A 1 364 ? 14.757 -4.934 8.036 1.00 91.31 364 LEU A CA 1
ATOM 2961 C C . LEU A 1 364 ? 14.494 -6.440 7.884 1.00 91.31 364 LEU A C 1
ATOM 2963 O O . LEU A 1 364 ? 14.588 -7.198 8.853 1.00 91.31 364 LEU A O 1
ATOM 2967 N N . ILE A 1 365 ? 14.230 -6.895 6.656 1.00 91.50 365 ILE A N 1
ATOM 2968 C CA . ILE A 1 365 ? 13.975 -8.307 6.341 1.00 91.50 365 ILE A CA 1
ATOM 2969 C C . ILE A 1 365 ? 15.186 -9.183 6.653 1.00 91.50 365 ILE A C 1
ATOM 2971 O O . ILE A 1 365 ? 15.026 -10.301 7.143 1.00 91.50 365 ILE A O 1
ATOM 2975 N N . MET A 1 366 ? 16.396 -8.696 6.401 1.00 90.44 366 MET A N 1
ATOM 2976 C CA . MET A 1 366 ? 17.636 -9.451 6.579 1.00 90.44 366 MET A CA 1
ATOM 2977 C C . MET A 1 366 ? 18.144 -9.500 8.024 1.00 90.44 366 MET A C 1
ATOM 2979 O O . MET A 1 366 ? 19.092 -10.240 8.301 1.00 90.44 366 MET A O 1
ATOM 2983 N N . GLN A 1 367 ? 17.541 -8.759 8.953 1.00 86.44 367 GLN A N 1
ATOM 2984 C CA . GLN A 1 367 ? 18.098 -8.553 10.287 1.00 86.44 367 GLN A CA 1
ATOM 2985 C C . GLN A 1 367 ? 18.353 -9.882 11.055 1.00 86.44 367 GLN A C 1
ATOM 2987 O O . GLN A 1 367 ? 17.418 -10.643 11.341 1.00 86.44 367 GLN A O 1
ATOM 2992 N N . PRO A 1 368 ? 19.611 -10.179 11.463 1.00 74.88 368 PRO A N 1
ATOM 2993 C CA . PRO A 1 368 ? 19.987 -11.443 12.115 1.00 74.88 368 PRO A CA 1
ATOM 2994 C C . PRO A 1 368 ? 19.323 -11.699 13.477 1.00 74.88 368 PRO A C 1
ATOM 2996 O O . PRO A 1 368 ? 19.139 -12.852 13.870 1.00 74.88 368 PRO A O 1
ATOM 2999 N N . ARG A 1 369 ? 18.949 -10.633 14.187 1.00 71.12 369 ARG A N 1
ATOM 3000 C CA . ARG A 1 369 ? 18.263 -10.664 15.487 1.00 71.12 369 ARG A CA 1
ATOM 3001 C C . ARG A 1 369 ? 17.027 -9.774 15.429 1.00 71.12 369 ARG A C 1
ATOM 3003 O O . ARG A 1 369 ? 16.933 -8.774 16.137 1.00 71.12 369 ARG A O 1
ATOM 3010 N N . LEU A 1 370 ? 16.137 -10.080 14.492 1.00 70.06 370 LEU A N 1
ATOM 3011 C CA . LEU A 1 370 ? 14.839 -9.428 14.414 1.00 70.06 370 LEU A CA 1
ATOM 3012 C C . LEU A 1 370 ? 14.019 -9.847 15.642 1.00 70.06 370 LEU A C 1
ATOM 3014 O O . LEU A 1 370 ? 13.757 -11.036 15.827 1.00 70.06 370 LEU A O 1
ATOM 3018 N N . ARG A 1 371 ? 13.669 -8.883 16.496 1.00 72.25 371 ARG A N 1
ATOM 3019 C CA . ARG A 1 371 ? 12.790 -9.103 17.647 1.00 72.25 371 ARG A CA 1
ATOM 3020 C C . ARG A 1 371 ? 11.376 -8.707 17.239 1.00 72.25 371 ARG A C 1
ATOM 3022 O O . ARG A 1 371 ? 11.081 -7.523 17.153 1.00 72.25 371 ARG A O 1
ATOM 3029 N N . LEU A 1 372 ? 10.561 -9.713 16.929 1.00 79.25 372 LEU A N 1
ATOM 3030 C CA . LEU A 1 372 ? 9.121 -9.575 16.727 1.00 79.25 372 LEU A CA 1
ATOM 3031 C C . LEU A 1 372 ? 8.454 -10.098 17.998 1.00 79.25 372 LEU A C 1
ATOM 3033 O O . LEU A 1 372 ? 8.593 -11.278 18.330 1.00 79.25 372 LEU A O 1
ATOM 3037 N N . GLU A 1 373 ? 7.804 -9.218 18.743 1.00 73.50 373 GLU A N 1
ATOM 3038 C CA . GLU A 1 373 ? 7.286 -9.519 20.081 1.00 73.50 373 GLU A CA 1
ATOM 3039 C C . GLU A 1 373 ? 5.777 -9.762 20.042 1.00 73.50 373 GL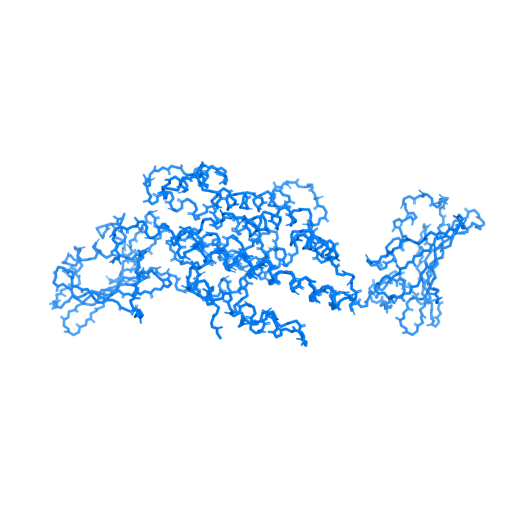U A C 1
ATOM 3041 O O . GLU A 1 373 ? 5.259 -10.624 20.754 1.00 73.50 373 GLU A O 1
ATOM 3046 N N . LYS A 1 374 ? 5.071 -9.041 19.168 1.00 76.81 374 LYS A N 1
ATOM 3047 C CA . LYS A 1 374 ? 3.609 -9.052 19.065 1.00 76.81 374 LYS A CA 1
ATOM 3048 C C . LYS A 1 374 ? 3.154 -9.644 17.738 1.00 76.81 374 LYS A C 1
ATOM 3050 O O . LYS A 1 374 ? 3.885 -9.602 16.754 1.00 76.81 374 LYS A O 1
ATOM 3055 N N . SER A 1 375 ? 1.924 -10.165 17.688 1.00 76.81 375 SER A N 1
ATOM 3056 C CA . SER A 1 375 ? 1.310 -10.687 16.452 1.00 76.81 375 SER A CA 1
ATOM 3057 C C . SER A 1 375 ? 1.349 -9.673 15.309 1.00 76.81 375 SER A C 1
ATOM 3059 O O . SER A 1 375 ? 1.587 -10.044 14.164 1.00 76.81 375 SER A O 1
ATOM 3061 N N . GLU A 1 376 ? 1.176 -8.393 15.627 1.00 81.19 376 GLU A N 1
ATOM 3062 C CA . GLU A 1 376 ? 1.162 -7.294 14.662 1.00 81.19 376 GLU A CA 1
ATOM 3063 C C . GLU A 1 376 ? 2.531 -7.103 14.003 1.00 81.19 376 GLU A C 1
ATOM 3065 O O . GLU A 1 376 ? 2.592 -6.765 12.823 1.00 81.19 376 GLU A O 1
ATOM 3070 N N . ASP A 1 377 ? 3.623 -7.375 14.727 1.00 86.44 377 ASP A N 1
ATOM 3071 C CA . ASP A 1 377 ? 4.986 -7.241 14.203 1.00 86.44 377 ASP A CA 1
ATOM 3072 C C . ASP A 1 377 ? 5.226 -8.265 13.084 1.00 86.44 377 ASP A C 1
ATOM 3074 O O . ASP A 1 377 ? 5.806 -7.944 12.047 1.00 86.44 377 ASP A O 1
ATOM 3078 N N . TYR A 1 378 ? 4.728 -9.495 13.267 1.00 85.81 378 TYR A N 1
ATOM 3079 C CA . TYR A 1 378 ? 4.789 -10.559 12.261 1.00 85.81 378 TYR A CA 1
ATOM 3080 C C . TYR A 1 378 ? 3.965 -10.227 11.019 1.00 85.81 378 TYR A C 1
ATOM 3082 O O . TYR A 1 378 ? 4.409 -10.493 9.901 1.00 85.81 378 TYR A O 1
ATOM 3090 N N . ILE A 1 379 ? 2.786 -9.635 11.214 1.00 84.56 379 ILE A N 1
ATOM 3091 C CA . ILE A 1 379 ? 1.893 -9.244 10.122 1.00 84.56 379 ILE A CA 1
ATOM 3092 C C . ILE A 1 379 ? 2.515 -8.108 9.305 1.00 84.56 379 ILE A C 1
ATOM 3094 O O . ILE A 1 379 ? 2.614 -8.238 8.087 1.00 84.56 379 ILE A O 1
ATOM 3098 N N . LEU A 1 380 ? 3.002 -7.042 9.953 1.00 89.12 380 LEU A N 1
ATOM 3099 C CA . LEU A 1 380 ? 3.664 -5.929 9.263 1.00 89.12 380 LEU A CA 1
ATOM 3100 C C . LEU A 1 380 ? 4.925 -6.396 8.526 1.00 89.12 380 LEU A C 1
ATOM 3102 O O . LEU A 1 380 ? 5.136 -6.040 7.368 1.00 89.12 380 LEU A O 1
ATOM 3106 N N . TYR A 1 381 ? 5.744 -7.233 9.170 1.00 89.88 381 TYR A N 1
ATOM 3107 C CA . TYR A 1 381 ? 6.930 -7.810 8.539 1.00 89.88 381 TYR A CA 1
ATOM 3108 C C . TYR A 1 381 ? 6.573 -8.560 7.253 1.00 89.88 381 TYR A C 1
ATOM 3110 O O . TYR A 1 381 ? 7.190 -8.353 6.208 1.00 89.88 381 TYR A O 1
ATOM 3118 N N . ALA A 1 382 ? 5.570 -9.432 7.320 1.00 88.00 382 ALA A N 1
ATOM 3119 C CA . ALA A 1 382 ? 5.131 -10.195 6.166 1.00 88.00 382 ALA A CA 1
ATOM 3120 C C . ALA A 1 382 ? 4.489 -9.311 5.092 1.00 88.00 382 ALA A C 1
ATOM 3122 O O . ALA A 1 382 ? 4.621 -9.608 3.905 1.00 88.00 382 ALA A O 1
ATOM 3123 N N . ALA A 1 383 ? 3.824 -8.225 5.492 1.00 89.06 383 ALA A N 1
ATOM 3124 C CA . ALA A 1 383 ? 3.269 -7.255 4.566 1.00 89.06 383 ALA A CA 1
ATOM 3125 C C . ALA A 1 383 ? 4.400 -6.625 3.737 1.00 89.06 383 ALA A C 1
ATOM 3127 O O . ALA A 1 383 ? 4.419 -6.780 2.522 1.00 89.06 383 ALA A O 1
ATOM 3128 N N . PHE A 1 384 ? 5.460 -6.126 4.366 1.00 92.00 384 PHE A N 1
ATOM 3129 C CA . PHE A 1 384 ? 6.617 -5.606 3.630 1.00 92.00 384 PHE A CA 1
ATOM 3130 C C . PHE A 1 384 ? 7.299 -6.626 2.712 1.00 92.00 384 PHE A C 1
ATOM 3132 O O . PHE A 1 384 ? 7.760 -6.268 1.628 1.00 92.00 384 PHE A O 1
ATOM 3139 N N . VAL A 1 385 ? 7.344 -7.904 3.100 1.00 92.12 385 VAL A N 1
ATOM 3140 C CA . VAL A 1 385 ? 7.832 -8.972 2.210 1.00 92.12 385 VAL A CA 1
ATOM 3141 C C . VAL A 1 385 ? 6.952 -9.079 0.964 1.00 92.12 385 VAL A C 1
ATOM 3143 O O . VAL A 1 385 ? 7.482 -9.128 -0.146 1.00 92.12 385 VAL A O 1
ATOM 3146 N N . ASP A 1 386 ? 5.629 -9.084 1.130 1.00 89.12 386 ASP A N 1
ATOM 3147 C CA . ASP A 1 386 ? 4.679 -9.117 0.016 1.00 89.12 386 ASP A CA 1
ATOM 3148 C C . ASP A 1 386 ? 4.788 -7.876 -0.881 1.00 89.12 386 ASP A C 1
ATOM 3150 O O . ASP A 1 386 ? 4.763 -8.036 -2.098 1.00 89.12 386 ASP A O 1
ATOM 3154 N N . ASP A 1 387 ? 4.966 -6.673 -0.321 1.00 90.94 387 ASP A N 1
ATOM 3155 C CA . ASP A 1 387 ? 5.084 -5.441 -1.117 1.00 90.94 387 ASP A CA 1
ATOM 3156 C C . ASP A 1 387 ? 6.286 -5.518 -2.056 1.00 90.94 387 ASP A C 1
ATOM 3158 O O . ASP A 1 387 ? 6.160 -5.243 -3.245 1.00 90.94 387 ASP A O 1
ATOM 3162 N N . ILE A 1 388 ? 7.436 -5.976 -1.551 1.00 93.50 388 ILE A N 1
ATOM 3163 C CA . ILE A 1 388 ? 8.647 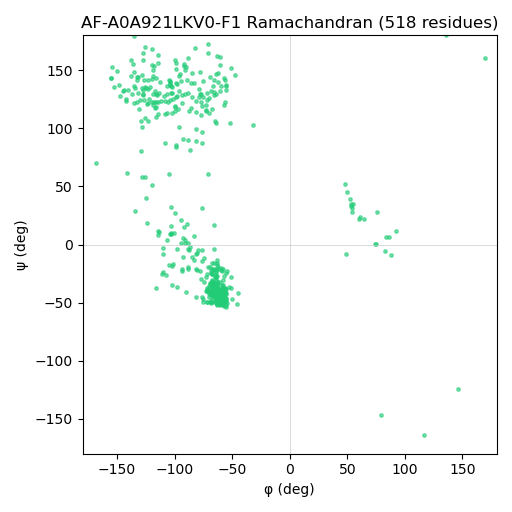-6.173 -2.360 1.00 93.50 388 ILE A CA 1
ATOM 3164 C C . ILE A 1 388 ? 8.413 -7.226 -3.443 1.00 93.50 388 ILE A C 1
ATOM 3166 O O . ILE A 1 388 ? 8.799 -7.038 -4.597 1.00 93.50 388 ILE A O 1
ATOM 3170 N N . CYS A 1 389 ? 7.811 -8.356 -3.073 1.00 91.94 389 CYS A N 1
ATOM 3171 C CA . CYS A 1 389 ? 7.588 -9.466 -3.990 1.00 91.94 389 CYS A CA 1
ATOM 3172 C C . CYS A 1 389 ? 6.655 -9.069 -5.140 1.00 91.94 389 CYS A C 1
ATOM 3174 O O . CYS A 1 389 ? 7.005 -9.261 -6.305 1.00 91.94 389 CYS A O 1
ATOM 3176 N N . VAL A 1 390 ? 5.497 -8.491 -4.817 1.00 88.31 390 VAL A N 1
ATOM 3177 C CA . VAL A 1 390 ? 4.500 -8.035 -5.796 1.00 88.31 390 VAL A CA 1
ATOM 3178 C C . VAL A 1 390 ? 5.068 -6.924 -6.663 1.00 88.31 390 VAL A C 1
ATOM 3180 O O . VAL A 1 390 ? 4.909 -6.967 -7.879 1.00 88.31 390 VAL A O 1
ATOM 3183 N N . PHE A 1 391 ? 5.799 -5.982 -6.068 1.00 91.75 391 PHE A N 1
ATOM 3184 C CA . PHE A 1 391 ? 6.457 -4.920 -6.815 1.00 91.75 391 PHE A CA 1
ATOM 3185 C C . PHE A 1 391 ? 7.400 -5.475 -7.894 1.00 91.75 391 PHE A C 1
ATOM 3187 O O . PHE A 1 391 ? 7.291 -5.097 -9.059 1.00 91.75 391 PHE A O 1
ATOM 3194 N N . LEU A 1 392 ? 8.262 -6.443 -7.560 1.00 92.12 392 LEU A N 1
ATOM 3195 C CA . LEU A 1 392 ? 9.163 -7.074 -8.538 1.00 92.12 392 LEU A CA 1
ATOM 3196 C C . LEU A 1 392 ? 8.411 -7.838 -9.642 1.00 92.12 392 LEU A C 1
ATOM 3198 O O . LEU A 1 392 ? 8.822 -7.805 -10.804 1.00 92.12 392 LEU A O 1
ATOM 3202 N N . ILE A 1 393 ? 7.316 -8.518 -9.295 1.00 89.75 393 ILE A N 1
ATOM 3203 C CA . ILE A 1 393 ? 6.464 -9.239 -10.254 1.00 89.75 393 ILE A CA 1
ATOM 3204 C C . ILE A 1 393 ? 5.794 -8.258 -11.226 1.00 89.75 393 ILE A C 1
ATOM 3206 O O . ILE A 1 393 ? 5.797 -8.487 -12.443 1.00 89.75 393 ILE A O 1
ATOM 3210 N N . ASN A 1 394 ? 5.259 -7.152 -10.711 1.00 88.06 394 ASN A N 1
ATOM 3211 C CA . ASN A 1 394 ? 4.592 -6.134 -11.516 1.00 88.06 394 ASN A CA 1
ATOM 3212 C C . ASN A 1 394 ? 5.582 -5.402 -12.420 1.00 88.06 394 ASN A C 1
ATOM 3214 O O . ASN A 1 394 ? 5.311 -5.262 -13.613 1.00 88.06 394 ASN A O 1
ATOM 3218 N N . LEU A 1 395 ? 6.758 -5.024 -11.904 1.00 88.88 395 LEU A N 1
ATOM 3219 C CA . LEU A 1 395 ? 7.821 -4.430 -12.717 1.00 88.88 395 LEU A CA 1
ATOM 3220 C C . LEU A 1 395 ? 8.208 -5.338 -13.884 1.00 88.88 395 LEU A C 1
ATOM 3222 O O . LEU A 1 395 ? 8.258 -4.875 -15.019 1.00 88.88 395 LEU A O 1
ATOM 3226 N N . ASN A 1 396 ? 8.410 -6.634 -13.631 1.00 89.88 396 ASN A N 1
ATOM 3227 C CA . ASN A 1 396 ? 8.698 -7.611 -14.680 1.00 89.88 396 ASN A CA 1
ATOM 3228 C C . ASN A 1 396 ? 7.567 -7.700 -15.717 1.00 89.88 396 ASN A C 1
ATOM 3230 O O . ASN A 1 396 ? 7.816 -7.754 -16.920 1.00 89.88 396 ASN A O 1
ATOM 3234 N N . THR A 1 397 ? 6.316 -7.689 -15.259 1.00 85.12 397 THR A N 1
ATOM 3235 C CA . THR A 1 397 ? 5.144 -7.748 -16.142 1.00 85.12 397 THR A CA 1
ATOM 3236 C C . THR A 1 397 ? 5.070 -6.525 -17.052 1.00 85.12 397 THR A C 1
ATOM 3238 O O . THR A 1 397 ? 4.864 -6.672 -18.256 1.00 85.12 397 THR A O 1
ATOM 3241 N N . ILE A 1 398 ? 5.258 -5.325 -16.502 1.00 83.06 398 ILE A N 1
ATOM 3242 C CA . ILE A 1 398 ? 5.230 -4.077 -17.274 1.00 83.06 398 ILE A CA 1
ATOM 3243 C C . ILE A 1 398 ? 6.438 -3.990 -18.199 1.00 83.06 398 ILE A C 1
ATOM 3245 O O . ILE A 1 398 ? 6.278 -3.628 -19.360 1.00 83.06 398 ILE A O 1
ATOM 3249 N N . TYR A 1 399 ? 7.622 -4.372 -17.723 1.00 84.25 399 TYR A N 1
ATOM 3250 C CA . TYR A 1 399 ? 8.835 -4.419 -18.532 1.00 84.25 399 TYR A CA 1
ATOM 3251 C C . TYR A 1 399 ? 8.628 -5.267 -19.786 1.00 84.25 399 TYR A C 1
ATOM 3253 O O . TYR A 1 399 ? 8.808 -4.772 -20.892 1.00 84.25 399 TYR A O 1
ATOM 3261 N N . LYS A 1 400 ? 8.111 -6.490 -19.630 1.00 80.12 400 LYS A N 1
ATOM 3262 C CA . LYS A 1 400 ? 7.795 -7.381 -20.754 1.00 80.12 400 LYS A CA 1
ATOM 3263 C C . LYS A 1 400 ? 6.702 -6.862 -21.681 1.00 80.12 400 LYS A C 1
ATOM 3265 O O . LYS A 1 400 ? 6.653 -7.268 -22.837 1.00 80.12 400 LYS A O 1
ATOM 3270 N N . ARG A 1 401 ? 5.772 -6.040 -21.182 1.00 76.25 401 ARG A N 1
ATOM 3271 C CA . ARG A 1 401 ? 4.772 -5.374 -22.031 1.00 76.25 401 ARG A CA 1
ATOM 3272 C C . ARG A 1 401 ? 5.429 -4.273 -22.858 1.00 76.25 401 ARG A C 1
ATOM 3274 O O . ARG A 1 401 ? 5.290 -4.301 -24.072 1.00 76.25 401 ARG A O 1
ATOM 3281 N N . LYS A 1 402 ? 6.215 -3.396 -22.227 1.00 71.69 402 LYS A N 1
ATOM 3282 C CA . LYS A 1 402 ? 6.964 -2.322 -22.902 1.00 71.69 402 LYS A CA 1
ATOM 3283 C C . LYS A 1 402 ? 8.025 -2.836 -23.877 1.00 71.69 402 LYS A C 1
ATOM 3285 O O . LYS A 1 402 ? 8.307 -2.186 -24.872 1.00 71.69 402 LYS A O 1
ATOM 3290 N N . GLU A 1 403 ? 8.623 -3.992 -23.607 1.00 66.25 403 GLU A N 1
ATOM 3291 C CA . GLU A 1 403 ? 9.558 -4.656 -24.526 1.00 66.25 403 GLU A CA 1
ATOM 3292 C C . GLU A 1 403 ? 8.849 -5.169 -25.794 1.00 66.25 403 GLU A C 1
ATOM 3294 O O . GLU A 1 403 ? 9.465 -5.280 -26.845 1.00 66.25 403 GLU A O 1
ATOM 3299 N N . LYS A 1 404 ? 7.541 -5.449 -25.709 1.00 64.50 404 LYS A N 1
ATOM 3300 C CA . LYS A 1 404 ? 6.711 -5.900 -26.836 1.00 64.50 404 LYS A CA 1
ATOM 3301 C C . LYS A 1 404 ? 6.003 -4.766 -27.579 1.00 64.50 404 LYS A C 1
ATOM 3303 O O . LYS A 1 404 ? 5.414 -5.026 -28.626 1.00 64.50 404 LYS A O 1
ATOM 3308 N N . GLU A 1 405 ? 6.008 -3.545 -27.045 1.00 66.12 405 GLU A N 1
ATOM 3309 C CA . GLU A 1 405 ? 5.483 -2.373 -27.746 1.00 66.12 405 GLU A CA 1
ATOM 3310 C C . GLU A 1 405 ? 6.454 -1.997 -28.863 1.00 66.12 405 GLU A C 1
ATOM 3312 O O . GLU A 1 405 ? 7.603 -1.632 -28.613 1.00 66.12 405 GLU A O 1
ATOM 3317 N N . ILE A 1 406 ? 5.996 -2.115 -30.110 1.00 66.81 406 ILE A N 1
ATOM 3318 C CA . ILE A 1 406 ? 6.799 -1.716 -31.260 1.00 66.81 406 ILE A CA 1
ATOM 3319 C C . ILE A 1 406 ? 6.826 -0.182 -31.279 1.00 66.81 406 ILE A C 1
ATOM 3321 O O . ILE A 1 406 ? 5.758 0.430 -31.359 1.00 66.81 406 ILE A O 1
ATOM 3325 N N . PRO A 1 407 ? 8.005 0.456 -31.191 1.00 75.00 407 PRO A N 1
ATOM 3326 C CA . PRO A 1 407 ? 8.099 1.907 -31.186 1.00 75.00 407 PRO A CA 1
ATOM 3327 C C . PRO A 1 407 ? 7.570 2.475 -32.509 1.00 75.00 407 PRO A C 1
ATOM 3329 O O . PRO A 1 407 ? 7.684 1.836 -33.555 1.00 75.00 407 PRO A O 1
ATOM 3332 N N . VAL A 1 408 ? 6.973 3.664 -32.465 1.00 82.50 408 VAL A N 1
ATOM 3333 C CA . VAL A 1 408 ? 6.369 4.321 -33.633 1.00 82.50 408 VAL A CA 1
ATOM 3334 C C . VAL A 1 408 ? 7.294 5.439 -34.101 1.00 82.50 408 VAL A C 1
ATOM 3336 O O . VAL A 1 408 ? 7.872 6.141 -33.276 1.00 82.50 408 VAL A O 1
ATOM 3339 N N . ASN A 1 409 ? 7.430 5.615 -35.415 1.00 86.31 409 ASN A N 1
ATOM 3340 C CA . ASN A 1 409 ? 8.067 6.777 -36.035 1.00 86.31 409 ASN A CA 1
ATOM 3341 C C . ASN A 1 409 ? 9.552 7.015 -35.694 1.00 86.31 409 ASN A C 1
ATOM 3343 O O . ASN A 1 409 ? 10.081 8.109 -35.871 1.00 86.31 409 ASN A O 1
ATOM 3347 N N . VAL A 1 410 ? 10.253 5.956 -35.296 1.00 89.44 410 VAL A N 1
ATOM 3348 C CA . VAL A 1 410 ? 11.708 5.920 -35.074 1.00 89.44 410 VAL A CA 1
ATOM 3349 C C . VAL A 1 410 ? 12.361 4.898 -36.003 1.00 89.44 410 VAL A C 1
ATOM 3351 O O . VAL A 1 410 ? 11.671 4.069 -36.599 1.00 89.44 410 VAL A O 1
ATOM 3354 N N . ILE A 1 411 ? 13.691 4.906 -36.115 1.00 91.06 411 ILE A N 1
ATOM 3355 C CA . ILE A 1 411 ? 14.425 3.900 -36.892 1.00 91.06 411 ILE A CA 1
ATOM 3356 C C . ILE A 1 411 ? 14.087 2.475 -36.404 1.00 91.06 411 ILE A C 1
ATOM 3358 O O . ILE A 1 411 ? 14.220 2.143 -35.227 1.00 91.06 411 ILE A O 1
ATOM 3362 N N . GLY A 1 412 ? 13.595 1.648 -37.327 1.00 85.50 412 GLY A N 1
ATOM 3363 C CA . GLY A 1 412 ? 13.078 0.291 -37.128 1.00 85.50 412 GLY A CA 1
ATOM 3364 C C . GLY A 1 412 ? 11.708 0.172 -36.454 1.00 85.50 412 GLY A C 1
ATOM 3365 O O . GLY A 1 412 ? 11.212 -0.941 -36.293 1.00 85.50 412 GLY A O 1
ATOM 3366 N N . GLY A 1 413 ? 11.078 1.292 -36.103 1.00 85.62 413 GLY A N 1
ATOM 3367 C CA . GLY A 1 413 ? 9.712 1.351 -35.592 1.00 85.62 413 GLY A CA 1
ATOM 3368 C C . GLY A 1 413 ? 8.638 1.330 -36.684 1.00 85.62 413 GLY A C 1
ATOM 3369 O O . GLY A 1 413 ? 8.944 1.492 -37.869 1.00 85.62 413 GLY A O 1
ATOM 3370 N N . VAL A 1 414 ? 7.373 1.150 -36.281 1.00 87.06 414 VAL A N 1
ATOM 3371 C CA . VAL A 1 414 ? 6.204 1.261 -37.174 1.00 87.06 414 VAL A CA 1
ATOM 3372 C C . VAL A 1 414 ? 6.081 2.700 -37.654 1.00 87.06 414 VAL A C 1
ATOM 3374 O O . VAL A 1 414 ? 6.106 3.628 -36.851 1.00 87.06 414 VAL A O 1
ATOM 3377 N N . PHE A 1 415 ? 5.923 2.898 -38.954 1.00 87.06 415 PHE A N 1
ATOM 3378 C CA . PHE A 1 415 ? 5.649 4.210 -39.518 1.00 87.06 415 PHE A CA 1
ATOM 3379 C C . PHE A 1 415 ? 4.156 4.544 -39.402 1.00 87.06 415 PHE A C 1
ATOM 3381 O O . PHE A 1 415 ? 3.315 3.806 -39.916 1.00 87.06 415 PHE A O 1
ATOM 3388 N N . ASN A 1 416 ? 3.838 5.670 -38.764 1.00 85.62 416 ASN A N 1
ATOM 3389 C CA . ASN A 1 416 ? 2.494 6.231 -38.692 1.00 85.62 416 ASN A CA 1
ATOM 3390 C C . ASN A 1 416 ? 2.505 7.682 -39.190 1.00 85.62 416 ASN A C 1
ATOM 3392 O O . ASN A 1 416 ? 3.019 8.574 -38.516 1.00 85.62 416 ASN A O 1
ATOM 3396 N N . LEU A 1 417 ? 1.918 7.921 -40.364 1.00 83.38 417 LEU A N 1
ATOM 3397 C CA . LEU A 1 417 ? 1.899 9.249 -40.976 1.00 83.38 417 LEU A CA 1
ATOM 3398 C C . LEU A 1 417 ? 1.050 10.253 -40.178 1.00 83.38 417 LEU A C 1
ATOM 3400 O O . LEU A 1 417 ? 1.394 11.433 -40.152 1.00 83.38 417 LEU A O 1
ATOM 3404 N N . ASP A 1 418 ? -0.002 9.795 -39.492 1.00 79.25 418 ASP A N 1
ATOM 3405 C CA . ASP A 1 418 ? -0.917 10.670 -38.742 1.00 79.25 418 ASP A CA 1
ATOM 3406 C C . ASP A 1 418 ? -0.208 11.389 -37.580 1.00 79.25 418 ASP A C 1
ATOM 3408 O O . ASP A 1 418 ? -0.517 12.537 -37.263 1.00 79.25 418 ASP A O 1
ATOM 3412 N N . ASP A 1 419 ? 0.818 10.751 -37.010 1.00 76.81 419 ASP A N 1
ATOM 3413 C CA . ASP A 1 419 ? 1.652 11.302 -35.935 1.00 76.81 419 ASP A CA 1
ATOM 3414 C C . ASP A 1 419 ? 2.827 12.157 -36.470 1.00 76.81 419 ASP A C 1
ATOM 3416 O O . ASP A 1 419 ? 3.608 12.714 -35.696 1.00 76.81 419 ASP A O 1
ATOM 3420 N N . MET A 1 420 ? 2.981 12.272 -37.796 1.00 78.19 420 MET A N 1
ATOM 3421 C CA . MET A 1 420 ? 4.086 12.956 -38.482 1.00 78.19 420 MET A CA 1
ATOM 3422 C C . MET A 1 420 ? 3.579 14.010 -39.476 1.00 78.19 420 MET A C 1
ATOM 3424 O O . MET A 1 420 ? 3.935 14.014 -40.652 1.00 78.19 420 MET A O 1
ATOM 3428 N N . LEU A 1 421 ? 2.806 14.978 -38.975 1.00 77.38 421 LEU A N 1
ATOM 3429 C CA . LEU A 1 421 ? 2.134 16.023 -39.771 1.00 77.38 421 LEU A CA 1
ATOM 3430 C C . LEU A 1 421 ? 3.052 16.850 -40.696 1.00 77.38 421 LEU A C 1
ATOM 3432 O O . LEU A 1 421 ? 2.585 17.428 -41.672 1.00 77.38 421 LEU A O 1
ATOM 3436 N N . ASN A 1 422 ? 4.354 16.914 -40.402 1.00 84.69 422 ASN A N 1
ATOM 3437 C CA . ASN A 1 422 ? 5.336 17.649 -41.209 1.00 84.69 422 ASN A CA 1
ATOM 3438 C C . ASN A 1 422 ? 5.927 16.820 -42.362 1.00 84.69 422 ASN A C 1
ATOM 3440 O O . ASN A 1 422 ? 6.740 17.338 -43.128 1.00 84.69 422 ASN A O 1
ATOM 3444 N N . PHE A 1 423 ? 5.579 15.537 -42.464 1.00 88.81 423 PHE A N 1
ATOM 3445 C CA . PHE A 1 423 ? 6.047 14.656 -43.523 1.00 88.81 423 PHE A CA 1
ATOM 3446 C C . PHE A 1 423 ? 5.011 14.551 -44.635 1.00 88.81 423 PHE A C 1
ATOM 3448 O O . PHE A 1 423 ? 3.813 14.408 -44.412 1.00 88.81 423 PHE A O 1
ATOM 3455 N N . SER A 1 424 ? 5.507 14.583 -45.863 1.00 90.00 424 SER A N 1
ATOM 3456 C CA . SER A 1 424 ? 4.728 14.344 -47.071 1.00 90.00 424 SER A CA 1
ATOM 3457 C C . SER A 1 424 ? 5.299 13.145 -47.815 1.00 90.00 424 SER A C 1
ATOM 3459 O O . SER A 1 424 ? 6.469 12.790 -47.653 1.00 90.00 424 SER A O 1
ATOM 3461 N N . ARG A 1 425 ? 4.463 12.479 -48.610 1.00 90.50 425 ARG A N 1
ATOM 3462 C CA . ARG A 1 425 ? 4.889 11.328 -49.405 1.00 90.50 425 ARG A CA 1
ATOM 3463 C C . ARG A 1 425 ? 5.808 11.797 -50.541 1.00 90.50 425 ARG A C 1
ATOM 3465 O O . ARG A 1 425 ? 5.425 12.655 -51.327 1.00 90.50 425 ARG A O 1
ATOM 3472 N N . ASP A 1 426 ? 6.997 11.211 -50.622 1.00 87.12 426 ASP A N 1
ATOM 3473 C CA . ASP A 1 426 ? 8.083 11.523 -51.569 1.00 87.12 426 ASP A CA 1
ATOM 3474 C C . ASP A 1 426 ? 8.487 10.249 -52.338 1.00 87.12 426 ASP A C 1
ATOM 3476 O O . ASP A 1 426 ? 9.667 9.933 -52.494 1.00 87.12 426 ASP A O 1
ATOM 3480 N N . GLY A 1 427 ? 7.496 9.432 -52.713 1.00 85.50 427 GLY A N 1
ATOM 3481 C CA . GLY A 1 427 ? 7.652 8.129 -53.372 1.00 85.50 427 GLY A CA 1
ATOM 3482 C C . GLY A 1 427 ? 6.745 7.040 -52.791 1.00 85.50 427 GLY A C 1
ATOM 3483 O O . GLY A 1 427 ? 5.977 7.282 -51.858 1.00 85.50 427 GLY A O 1
ATOM 3484 N N . ASP A 1 428 ? 6.827 5.825 -53.338 1.00 81.94 428 ASP A N 1
ATOM 3485 C CA . ASP A 1 428 ? 5.991 4.705 -52.878 1.00 81.94 428 ASP A CA 1
ATOM 3486 C C . ASP A 1 428 ? 6.294 4.327 -51.422 1.00 81.94 428 ASP A C 1
ATOM 3488 O O . ASP A 1 428 ? 5.361 4.179 -50.635 1.00 81.94 428 ASP A O 1
ATOM 3492 N N . ASP A 1 429 ? 7.582 4.311 -51.074 1.00 90.50 429 ASP A N 1
ATOM 3493 C CA . ASP A 1 429 ? 8.145 3.863 -49.793 1.00 90.50 429 ASP A CA 1
ATOM 3494 C C . ASP A 1 429 ? 9.007 4.953 -49.120 1.00 90.50 429 ASP A C 1
ATOM 3496 O O . ASP A 1 429 ? 9.853 4.675 -48.266 1.00 90.50 429 ASP A O 1
ATOM 3500 N N . SER A 1 430 ? 8.849 6.219 -49.517 1.00 92.56 430 SER A N 1
ATOM 3501 C CA . SER A 1 430 ? 9.633 7.329 -48.967 1.00 92.56 430 SER A CA 1
ATOM 3502 C C . SER A 1 430 ? 8.797 8.534 -48.580 1.00 92.56 430 SER A C 1
ATOM 3504 O O . SER A 1 430 ? 7.830 8.893 -49.248 1.00 92.56 430 SER A O 1
ATOM 3506 N N . PHE A 1 431 ? 9.217 9.181 -47.494 1.00 93.94 431 PHE A N 1
ATOM 3507 C CA . PHE A 1 431 ? 8.558 10.346 -46.917 1.00 93.94 431 PHE A CA 1
ATOM 3508 C C . PHE A 1 431 ? 9.579 11.436 -46.640 1.00 93.94 431 PHE A C 1
ATOM 3510 O O . PHE A 1 431 ? 10.718 11.153 -46.262 1.00 93.94 431 PHE A O 1
ATOM 3517 N N . PHE A 1 432 ? 9.171 12.682 -46.829 1.00 94.38 432 PHE A N 1
ATOM 3518 C CA . PHE A 1 432 ? 10.055 13.831 -46.776 1.00 94.38 432 PHE A CA 1
ATOM 3519 C C . PHE A 1 432 ? 9.449 14.964 -45.956 1.00 94.38 432 PHE A C 1
ATOM 3521 O O . PHE A 1 432 ? 8.280 15.320 -46.125 1.00 94.38 432 PHE A O 1
ATOM 3528 N N . SER A 1 433 ? 10.277 15.537 -45.092 1.00 92.19 433 SER A N 1
ATOM 3529 C CA . SER A 1 433 ? 10.010 16.755 -44.341 1.00 92.19 433 SER A CA 1
ATOM 3530 C C . SER A 1 433 ? 11.141 17.741 -44.603 1.00 92.19 433 SER A C 1
ATOM 3532 O O . SER A 1 433 ? 12.316 17.372 -44.598 1.00 92.19 433 SER A O 1
ATOM 3534 N N . THR A 1 434 ? 10.788 18.998 -44.847 1.00 92.50 434 THR A N 1
ATOM 3535 C CA . THR A 1 434 ? 11.745 20.074 -45.112 1.00 92.50 434 THR A CA 1
ATOM 3536 C C . THR A 1 434 ? 11.365 21.309 -44.323 1.00 92.50 434 THR A C 1
ATOM 3538 O O . THR A 1 434 ? 10.213 21.738 -44.318 1.00 92.50 434 THR A O 1
ATOM 3541 N N . ASN A 1 435 ? 12.361 21.939 -43.716 1.00 88.75 435 ASN A N 1
ATOM 3542 C CA . ASN A 1 435 ? 12.256 23.283 -43.170 1.00 88.75 435 ASN A CA 1
ATOM 3543 C C . ASN A 1 435 ? 13.509 24.104 -43.569 1.00 88.75 435 ASN A C 1
ATOM 3545 O O . ASN A 1 435 ? 14.383 23.588 -44.281 1.00 88.75 435 ASN A O 1
ATOM 3549 N N . PRO A 1 436 ? 13.621 25.389 -43.178 1.00 87.62 436 PRO A N 1
ATOM 3550 C CA . PRO A 1 436 ? 14.772 26.225 -43.536 1.00 87.62 436 PRO A CA 1
ATOM 3551 C C . PRO A 1 436 ? 16.135 25.710 -43.042 1.00 87.62 436 PRO A C 1
ATOM 3553 O O . PRO A 1 436 ? 17.162 26.098 -43.590 1.00 87.62 436 PRO A O 1
ATOM 3556 N N . VAL A 1 437 ? 16.153 24.840 -42.031 1.00 87.81 437 VAL A N 1
ATOM 3557 C CA . VAL A 1 437 ? 17.351 24.410 -41.293 1.00 87.81 437 VAL A CA 1
ATOM 3558 C C . VAL A 1 437 ? 17.717 22.945 -41.563 1.00 87.81 437 VAL A C 1
ATOM 3560 O O . VAL A 1 437 ? 18.879 22.565 -41.437 1.00 87.81 437 VAL A O 1
ATOM 3563 N N . LEU A 1 438 ? 16.748 22.114 -41.951 1.00 90.62 438 LEU A N 1
ATOM 3564 C CA . LEU A 1 438 ? 16.880 20.661 -41.999 1.00 90.62 438 LEU A CA 1
ATOM 3565 C C . LEU A 1 438 ? 15.956 20.047 -43.057 1.00 90.62 438 LEU A C 1
ATOM 3567 O O . LEU A 1 438 ? 14.772 20.379 -43.132 1.00 90.62 438 LEU A O 1
ATOM 3571 N N . ASP A 1 439 ? 16.501 19.110 -43.829 1.00 91.88 439 ASP A N 1
ATOM 3572 C CA . ASP A 1 439 ? 15.724 18.113 -44.567 1.00 91.88 439 ASP A CA 1
ATOM 3573 C C . ASP A 1 439 ? 15.807 16.758 -43.863 1.00 91.88 439 ASP A C 1
ATOM 3575 O O . ASP A 1 439 ? 16.897 16.331 -43.466 1.00 91.88 439 ASP A O 1
ATOM 3579 N N . ILE A 1 440 ? 14.679 16.055 -43.779 1.00 93.38 440 ILE A N 1
ATOM 3580 C CA . ILE A 1 440 ? 14.584 14.692 -43.255 1.00 93.38 440 ILE A CA 1
ATOM 3581 C C . ILE A 1 440 ? 13.882 13.819 -44.288 1.00 93.38 440 ILE A C 1
ATOM 3583 O O . ILE A 1 440 ? 12.755 14.101 -44.695 1.00 93.38 440 ILE A O 1
ATOM 3587 N N . LYS A 1 441 ? 14.536 12.730 -44.691 1.00 95.12 441 LYS A N 1
ATOM 3588 C CA . LYS A 1 441 ? 13.963 11.712 -45.574 1.00 95.12 441 LYS A CA 1
ATOM 3589 C C . LYS A 1 441 ? 13.890 10.366 -44.866 1.00 95.12 441 LYS A C 1
ATOM 3591 O O . LYS A 1 441 ? 14.919 9.833 -44.453 1.00 95.12 441 LYS A O 1
ATOM 3596 N N . LEU A 1 442 ? 12.690 9.805 -44.778 1.00 94.75 442 LEU A N 1
ATOM 3597 C CA . LEU A 1 442 ? 12.415 8.470 -44.252 1.00 94.75 442 LEU A CA 1
ATOM 3598 C C . LEU A 1 442 ? 12.258 7.494 -45.418 1.00 94.75 442 LEU A C 1
ATOM 3600 O O . LEU A 1 442 ? 11.624 7.823 -46.421 1.00 94.75 442 LEU A O 1
ATOM 3604 N N . MET A 1 443 ? 12.813 6.293 -45.281 1.00 95.25 443 MET A N 1
ATOM 3605 C CA . MET A 1 443 ? 12.492 5.156 -46.142 1.00 95.25 443 MET A CA 1
ATOM 3606 C C . MET A 1 443 ? 11.802 4.085 -45.307 1.00 95.25 443 MET A C 1
ATOM 3608 O O . MET A 1 443 ? 12.354 3.626 -44.303 1.00 95.25 443 MET A O 1
ATOM 3612 N N . VAL A 1 444 ? 10.600 3.715 -45.731 1.00 92.12 444 VAL A N 1
ATOM 3613 C CA . VAL A 1 444 ? 9.690 2.816 -45.031 1.00 92.12 444 VAL A CA 1
ATOM 3614 C C . VAL A 1 444 ? 9.545 1.544 -45.847 1.00 92.12 444 VAL A C 1
ATOM 3616 O O . VAL A 1 444 ? 9.274 1.604 -47.037 1.00 92.12 444 VAL A O 1
ATOM 3619 N N . LYS A 1 445 ? 9.697 0.382 -45.221 1.00 90.19 445 LYS A N 1
ATOM 3620 C CA . LYS A 1 445 ? 9.498 -0.910 -45.871 1.00 90.19 445 LYS A CA 1
ATOM 3621 C C . LYS A 1 445 ? 8.627 -1.796 -45.004 1.00 90.19 445 LYS A C 1
ATOM 3623 O O . LYS A 1 445 ? 8.885 -1.964 -43.817 1.00 90.19 445 LYS A O 1
ATOM 3628 N N . SER A 1 446 ? 7.597 -2.389 -45.604 1.00 85.75 446 SER A N 1
ATOM 3629 C CA . SER A 1 446 ? 6.627 -3.244 -44.894 1.00 85.75 446 SER A CA 1
ATOM 3630 C C . SER A 1 446 ? 5.988 -2.561 -43.671 1.00 85.75 446 SER A C 1
ATOM 3632 O O . SER A 1 446 ? 5.677 -3.226 -42.690 1.00 85.75 446 SER A O 1
ATOM 3634 N N . GLY A 1 447 ? 5.828 -1.233 -43.719 1.00 84.56 447 GLY A N 1
ATOM 3635 C CA . GLY A 1 447 ? 5.297 -0.433 -42.610 1.00 84.56 447 GLY A CA 1
ATOM 3636 C C . GLY A 1 447 ? 6.313 -0.035 -41.531 1.00 84.56 447 GLY A C 1
ATOM 3637 O O . GLY A 1 447 ? 5.904 0.556 -40.539 1.00 84.56 447 GLY A O 1
ATOM 3638 N N . TYR A 1 448 ? 7.613 -0.304 -41.709 1.00 90.00 448 TYR A N 1
ATOM 3639 C CA . TYR A 1 448 ? 8.670 0.039 -40.746 1.00 90.00 448 TYR A CA 1
ATOM 3640 C C . TYR A 1 448 ? 9.706 0.992 -41.336 1.00 90.00 448 TYR A C 1
ATOM 3642 O O . TYR A 1 448 ? 10.053 0.873 -42.508 1.00 90.00 448 TYR A O 1
ATOM 3650 N N . ILE A 1 449 ? 10.252 1.908 -40.536 1.00 91.31 449 ILE A N 1
ATOM 3651 C CA . ILE A 1 449 ? 11.306 2.829 -40.991 1.00 91.31 449 ILE A CA 1
ATOM 3652 C C . ILE A 1 449 ? 12.650 2.084 -41.052 1.00 91.31 449 ILE A C 1
ATOM 3654 O O . ILE A 1 449 ? 13.222 1.755 -40.022 1.00 91.31 449 ILE A O 1
ATOM 3658 N N . GLU A 1 450 ? 13.212 1.843 -42.237 1.00 93.81 450 GLU A N 1
ATOM 3659 C CA . GLU A 1 450 ? 14.505 1.141 -42.381 1.00 93.81 450 GLU A CA 1
ATOM 3660 C C . GLU A 1 450 ? 15.712 2.085 -42.454 1.00 93.81 450 GLU A C 1
ATOM 3662 O O . GLU A 1 450 ? 16.855 1.681 -42.202 1.00 93.81 450 GLU A O 1
ATOM 3667 N N . LYS A 1 451 ? 15.478 3.340 -42.848 1.00 95.69 451 LYS A N 1
ATOM 3668 C CA . LYS A 1 451 ? 16.529 4.348 -42.990 1.00 95.69 451 LYS A CA 1
ATOM 3669 C C . LYS A 1 451 ? 15.974 5.757 -42.842 1.00 95.69 451 LYS A C 1
ATOM 3671 O O . LYS A 1 451 ? 14.899 6.067 -43.349 1.00 95.69 451 LYS A O 1
ATOM 3676 N N . ILE A 1 452 ? 16.771 6.614 -42.214 1.00 95.94 452 ILE A N 1
ATOM 3677 C CA . ILE A 1 452 ? 16.507 8.041 -42.045 1.00 95.94 452 ILE A CA 1
ATOM 3678 C C . ILE A 1 452 ? 17.730 8.808 -42.531 1.00 95.94 452 ILE A C 1
ATOM 3680 O O . ILE A 1 452 ? 18.858 8.482 -42.167 1.00 95.94 452 ILE A O 1
ATOM 3684 N N . ALA A 1 453 ? 17.527 9.800 -43.388 1.00 95.38 453 ALA A N 1
ATOM 3685 C CA . ALA A 1 453 ? 18.581 10.673 -43.878 1.00 95.38 453 ALA A CA 1
ATOM 3686 C C . ALA A 1 453 ? 18.281 12.119 -43.490 1.00 95.38 453 ALA A C 1
ATOM 3688 O O . ALA A 1 453 ? 17.253 12.668 -43.879 1.00 95.38 453 ALA A O 1
ATOM 3689 N N . PHE A 1 454 ? 19.212 12.725 -42.767 1.00 93.75 454 PHE A N 1
ATOM 3690 C CA . PHE A 1 454 ? 19.204 14.120 -42.359 1.00 93.75 454 PHE A CA 1
ATOM 3691 C C . PHE A 1 454 ? 20.166 14.909 -43.242 1.00 93.75 454 PHE A C 1
ATOM 3693 O O . PHE A 1 454 ? 21.296 14.473 -43.487 1.00 93.75 454 PHE A O 1
ATOM 3700 N N . LYS A 1 455 ? 19.748 16.087 -43.698 1.00 93.69 455 LYS A N 1
ATOM 3701 C CA . LYS A 1 455 ? 20.621 17.067 -44.350 1.00 93.69 455 LYS A CA 1
ATOM 3702 C C . LYS A 1 455 ? 20.424 18.414 -43.668 1.00 93.69 455 LYS A C 1
ATOM 3704 O O . LYS A 1 455 ? 19.405 19.073 -43.864 1.00 93.69 455 LYS A O 1
ATOM 3709 N N . PHE A 1 456 ? 21.412 18.812 -42.879 1.00 89.62 456 PHE A N 1
ATOM 3710 C CA . PHE A 1 456 ? 21.427 20.092 -42.185 1.00 89.62 456 PHE A CA 1
ATOM 3711 C C . PHE A 1 456 ? 21.798 21.187 -43.189 1.00 89.62 456 PHE A C 1
ATOM 3713 O O . PHE A 1 456 ? 22.825 21.091 -43.860 1.00 89.62 456 PHE A O 1
ATOM 3720 N N . LYS A 1 457 ? 20.926 22.189 -43.344 1.00 87.62 457 LYS A N 1
ATOM 3721 C CA . LYS A 1 457 ? 21.077 23.308 -44.296 1.00 87.62 457 LYS A CA 1
ATOM 3722 C C . LYS A 1 457 ? 21.850 24.491 -43.710 1.00 87.62 457 LYS A C 1
ATOM 3724 O O . LYS A 1 457 ? 22.094 25.474 -44.403 1.00 87.62 457 LYS A O 1
ATOM 3729 N N . THR A 1 458 ? 22.209 24.408 -42.436 1.00 82.44 458 THR A N 1
ATOM 3730 C CA . THR A 1 458 ? 23.092 25.346 -41.745 1.00 82.44 458 THR A CA 1
ATOM 3731 C C . THR A 1 458 ? 24.501 24.778 -41.647 1.00 82.44 458 THR A C 1
ATOM 3733 O O . THR A 1 458 ? 24.696 23.565 -41.726 1.00 82.44 458 THR A O 1
ATOM 3736 N N . ILE A 1 459 ? 25.491 25.655 -41.449 1.00 77.06 459 ILE A N 1
ATOM 3737 C CA . ILE A 1 459 ? 26.851 25.228 -41.105 1.00 77.06 459 ILE A CA 1
ATOM 3738 C C . ILE A 1 459 ? 26.768 24.537 -39.743 1.00 77.06 459 ILE A C 1
ATOM 3740 O O . ILE A 1 459 ? 26.595 25.202 -38.724 1.00 77.06 459 ILE A O 1
ATOM 3744 N N . SER A 1 460 ? 26.856 23.210 -39.754 1.00 79.94 460 SER A N 1
ATOM 3745 C CA . SER A 1 460 ? 26.761 22.372 -38.565 1.00 79.94 460 SER A CA 1
ATOM 3746 C C . SER A 1 460 ? 27.850 21.310 -38.570 1.00 79.94 460 SER A C 1
ATOM 3748 O O . SER A 1 460 ? 28.277 20.836 -39.627 1.00 79.94 460 SER A O 1
ATOM 3750 N N . THR A 1 461 ? 28.303 20.925 -37.385 1.00 81.31 461 THR A N 1
ATOM 3751 C CA . THR A 1 461 ? 29.286 19.862 -37.180 1.00 81.31 461 THR A CA 1
ATOM 3752 C C . THR A 1 461 ? 28.665 18.681 -36.444 1.00 81.31 461 THR A C 1
ATOM 3754 O O . THR A 1 461 ? 27.626 18.792 -35.802 1.00 81.31 461 THR A O 1
ATOM 3757 N N . ARG A 1 462 ? 29.327 17.523 -36.498 1.00 76.19 462 ARG A N 1
ATOM 3758 C CA . ARG A 1 462 ? 28.909 16.315 -35.763 1.00 76.19 462 ARG A CA 1
ATOM 3759 C C . ARG A 1 462 ? 28.993 16.434 -34.232 1.00 76.19 462 ARG A C 1
ATOM 3761 O O . ARG A 1 462 ? 28.709 15.462 -33.548 1.00 76.19 462 ARG A O 1
ATOM 3768 N N . TYR A 1 463 ? 29.498 17.555 -33.719 1.00 81.06 463 TYR A N 1
ATOM 3769 C CA . TYR A 1 463 ? 29.618 17.831 -32.286 1.00 81.06 463 TYR A CA 1
ATOM 3770 C C . TYR A 1 463 ? 28.596 18.868 -31.813 1.00 81.06 463 TYR A C 1
ATOM 3772 O O . TYR A 1 463 ? 28.651 19.300 -30.663 1.00 81.06 463 TYR A O 1
ATOM 3780 N N . ASP A 1 464 ? 27.705 19.307 -32.701 1.00 82.50 464 ASP A N 1
ATOM 3781 C CA . ASP A 1 464 ? 26.697 20.299 -32.371 1.00 82.50 464 ASP A CA 1
ATOM 3782 C C . ASP A 1 464 ? 25.552 19.634 -31.599 1.00 82.50 464 ASP A C 1
ATOM 3784 O O . ASP A 1 464 ? 24.959 18.661 -32.065 1.00 82.50 464 ASP A O 1
ATOM 3788 N N . GLU A 1 465 ? 25.178 20.217 -30.460 1.00 81.31 465 GLU A N 1
ATOM 3789 C CA . GLU A 1 465 ? 24.077 19.734 -29.611 1.00 81.31 465 GLU A CA 1
ATOM 3790 C C . GLU A 1 465 ? 22.754 19.624 -30.387 1.00 81.31 465 GLU A C 1
ATOM 3792 O O . GLU A 1 465 ? 22.023 18.652 -30.240 1.00 81.31 465 GLU A O 1
ATOM 3797 N N . PHE A 1 466 ? 22.493 20.564 -31.304 1.00 81.56 466 PHE A N 1
ATOM 3798 C CA . PHE A 1 466 ? 21.323 20.524 -32.184 1.00 81.56 466 PHE A CA 1
ATOM 3799 C C . PHE A 1 466 ? 21.288 19.279 -33.083 1.00 81.56 466 PHE A C 1
ATOM 3801 O O . PHE A 1 466 ? 20.218 18.713 -33.304 1.00 81.56 466 PHE A O 1
ATOM 3808 N N . VAL A 1 467 ? 22.442 18.852 -33.608 1.00 81.88 467 VAL A N 1
ATOM 3809 C CA . VAL A 1 467 ? 22.549 17.663 -34.466 1.00 81.88 467 VAL A CA 1
ATOM 3810 C C . VAL A 1 467 ? 22.283 16.412 -33.633 1.00 81.88 467 VAL A C 1
ATOM 3812 O O . VAL A 1 467 ? 21.443 15.599 -34.020 1.00 81.88 467 VAL A O 1
ATOM 3815 N N . ASP A 1 468 ? 22.933 16.298 -32.474 1.00 80.12 468 ASP A N 1
ATOM 3816 C CA . ASP A 1 468 ? 22.773 15.158 -31.567 1.00 80.12 468 ASP A CA 1
ATOM 3817 C C . ASP A 1 468 ? 21.331 15.033 -31.041 1.00 80.12 468 ASP A C 1
ATOM 3819 O O . ASP A 1 468 ? 20.759 13.942 -31.075 1.00 80.12 468 ASP A O 1
ATOM 3823 N N . ASP A 1 469 ? 20.710 16.136 -30.612 1.00 77.94 469 ASP A N 1
ATOM 3824 C CA . ASP A 1 469 ? 19.319 16.150 -30.144 1.00 77.94 469 ASP A CA 1
ATOM 3825 C C . ASP A 1 469 ? 18.343 15.767 -31.263 1.00 77.94 469 ASP A C 1
ATOM 3827 O O . ASP A 1 469 ? 17.485 14.908 -31.060 1.00 77.94 469 ASP A O 1
ATOM 3831 N N . THR A 1 470 ? 18.526 16.330 -32.464 1.00 83.69 470 THR A N 1
ATOM 3832 C CA . THR A 1 470 ? 17.685 16.023 -33.632 1.00 83.69 470 THR A CA 1
ATOM 3833 C C . THR A 1 470 ? 17.734 14.540 -33.982 1.00 83.69 470 THR A C 1
ATOM 3835 O O . THR A 1 470 ? 16.708 13.943 -34.293 1.00 83.69 470 THR A O 1
ATOM 3838 N N . ILE A 1 471 ? 18.919 13.930 -33.969 1.00 85.19 471 ILE A N 1
ATOM 3839 C CA . ILE A 1 471 ? 19.086 12.515 -34.322 1.00 85.19 471 ILE A CA 1
ATOM 3840 C C . ILE A 1 471 ? 18.512 11.618 -33.221 1.00 85.19 471 ILE A C 1
ATOM 3842 O O . ILE A 1 471 ? 17.873 10.607 -33.524 1.00 85.19 471 ILE A O 1
ATOM 3846 N N . ARG A 1 472 ? 18.707 11.991 -31.949 1.00 81.00 472 ARG A N 1
ATOM 3847 C CA . ARG A 1 472 ? 18.219 11.238 -30.785 1.00 81.00 472 ARG A CA 1
ATOM 3848 C C . ARG A 1 472 ? 16.704 11.048 -30.808 1.00 81.00 472 ARG A C 1
ATOM 3850 O O . ARG A 1 472 ? 16.242 9.976 -30.424 1.00 81.00 472 ARG A O 1
ATOM 3857 N N . ASP A 1 473 ? 15.955 12.030 -31.302 1.00 83.81 473 ASP A N 1
ATOM 3858 C CA . ASP A 1 473 ? 14.491 11.962 -31.402 1.00 83.81 473 ASP A CA 1
ATOM 3859 C C . ASP A 1 473 ? 13.989 10.832 -32.321 1.00 83.81 473 ASP A C 1
ATOM 3861 O O . ASP A 1 473 ? 12.844 10.402 -32.205 1.00 83.81 473 ASP A O 1
ATOM 3865 N N . TYR A 1 474 ? 14.847 10.309 -33.203 1.00 88.62 474 TYR A N 1
ATOM 3866 C CA . TYR A 1 474 ? 14.509 9.237 -34.142 1.00 88.62 474 TYR A CA 1
ATOM 3867 C C . TYR A 1 474 ? 15.068 7.868 -33.746 1.00 88.62 474 TYR A C 1
ATOM 3869 O O . TYR A 1 474 ? 14.974 6.921 -34.532 1.00 88.62 474 TYR A O 1
ATOM 3877 N N . PHE A 1 475 ? 15.629 7.732 -32.545 1.00 84.31 475 PHE A N 1
ATOM 3878 C CA . PHE A 1 475 ? 16.010 6.444 -31.975 1.00 84.31 475 PHE A CA 1
ATOM 3879 C C . PHE A 1 475 ? 14.901 5.888 -31.065 1.00 84.31 475 PHE A C 1
ATOM 3881 O O . PHE A 1 475 ? 14.218 6.651 -30.381 1.00 84.31 475 PHE A O 1
ATOM 3888 N N . PRO A 1 476 ? 14.718 4.555 -30.995 1.00 80.00 476 PRO A N 1
ATOM 3889 C CA . PRO A 1 476 ? 13.879 3.956 -29.966 1.00 80.00 476 PRO A CA 1
ATOM 3890 C C . PRO A 1 476 ? 14.418 4.264 -28.562 1.00 80.00 476 PRO A C 1
ATOM 3892 O O . PRO A 1 476 ? 15.587 4.581 -28.366 1.00 80.00 476 PRO A O 1
ATOM 3895 N N . SER A 1 477 ? 13.566 4.119 -27.549 1.00 68.75 477 SER A N 1
ATOM 3896 C CA . SER A 1 477 ? 13.906 4.462 -26.160 1.00 68.75 477 SER A CA 1
ATOM 3897 C C . SER A 1 477 ? 15.042 3.633 -25.533 1.00 68.75 477 SER A C 1
ATOM 3899 O O . SER A 1 477 ? 15.575 4.019 -24.492 1.00 68.75 477 SER A O 1
ATOM 3901 N N . GLN A 1 478 ? 15.406 2.493 -26.134 1.00 68.38 478 GLN A N 1
ATOM 3902 C CA . GLN A 1 478 ? 16.488 1.621 -25.669 1.00 68.38 478 GLN A CA 1
ATOM 3903 C C . GLN A 1 478 ? 17.518 1.425 -26.777 1.00 68.38 478 GLN A C 1
ATOM 3905 O O . GLN A 1 478 ? 17.274 0.703 -27.749 1.00 68.38 478 GLN A O 1
ATOM 3910 N N . VAL A 1 479 ? 18.668 2.073 -26.604 1.00 75.38 479 VAL A N 1
ATOM 3911 C CA . VAL A 1 479 ? 19.791 2.015 -27.534 1.00 75.38 479 VAL A CA 1
ATOM 3912 C C . VAL A 1 479 ? 21.089 1.863 -26.758 1.00 75.38 479 VAL A C 1
ATOM 3914 O O . VAL A 1 479 ? 21.364 2.632 -25.836 1.00 75.38 479 VAL A O 1
ATOM 3917 N N . GLU A 1 480 ? 21.903 0.889 -27.152 1.00 76.88 480 GLU A N 1
ATOM 3918 C CA . GLU A 1 480 ? 23.248 0.691 -26.616 1.00 76.88 480 GLU A CA 1
ATOM 3919 C C . GLU A 1 480 ? 24.290 1.114 -27.651 1.00 76.88 480 GLU A C 1
ATOM 3921 O O . GLU A 1 480 ? 24.230 0.703 -28.810 1.00 76.88 480 GLU A O 1
ATOM 3926 N N . ASN A 1 481 ? 25.248 1.947 -27.236 1.00 78.56 481 ASN A N 1
ATOM 3927 C CA . ASN A 1 481 ? 26.359 2.355 -28.091 1.00 78.56 481 ASN A CA 1
ATOM 3928 C C . ASN A 1 481 ? 27.364 1.203 -28.215 1.00 78.56 481 ASN A C 1
ATOM 3930 O O . ASN A 1 481 ? 27.831 0.660 -27.211 1.00 78.56 481 ASN A O 1
ATOM 3934 N N . VAL A 1 482 ? 27.693 0.846 -29.450 1.00 79.38 482 VAL A N 1
ATOM 3935 C CA . VAL A 1 482 ? 28.657 -0.191 -29.800 1.00 79.38 482 VAL A CA 1
ATOM 3936 C C . VAL A 1 482 ? 29.888 0.503 -30.374 1.00 79.38 482 VAL A C 1
ATOM 3938 O O . VAL A 1 482 ? 29.783 1.313 -31.296 1.00 79.38 482 VAL A O 1
ATOM 3941 N N . SER A 1 483 ? 31.068 0.184 -29.838 1.00 69.56 483 SER A N 1
ATOM 3942 C CA . SER A 1 483 ? 32.324 0.783 -30.295 1.00 69.56 483 SER A CA 1
ATOM 3943 C C . SER A 1 483 ? 32.514 0.590 -31.801 1.00 69.56 483 SER A C 1
ATOM 3945 O O . SER A 1 483 ? 32.371 -0.521 -32.316 1.00 69.56 483 SER A O 1
ATOM 3947 N N . SER A 1 484 ? 32.879 1.671 -32.484 1.00 67.94 484 SER A N 1
ATOM 3948 C CA . SER A 1 484 ? 33.249 1.688 -33.896 1.00 67.94 484 SER A CA 1
ATOM 3949 C C . SER A 1 484 ? 34.654 2.269 -34.026 1.00 67.94 484 SER A C 1
ATOM 3951 O O . SER A 1 484 ? 34.951 3.300 -33.421 1.00 67.94 484 SER A O 1
ATOM 3953 N N . ASP A 1 485 ? 35.506 1.611 -34.812 1.00 69.06 485 ASP A N 1
ATOM 3954 C CA . ASP A 1 485 ? 36.871 2.074 -35.101 1.00 69.06 485 ASP A CA 1
ATOM 3955 C C . ASP A 1 485 ? 36.893 3.234 -36.117 1.00 69.06 485 ASP A C 1
ATOM 3957 O O . ASP A 1 485 ? 37.902 3.927 -36.267 1.00 69.06 485 ASP A O 1
ATOM 3961 N N . ASP A 1 486 ? 35.774 3.468 -36.810 1.00 76.25 486 ASP A N 1
ATOM 3962 C CA . ASP A 1 486 ? 35.614 4.537 -37.791 1.00 76.25 486 ASP A CA 1
ATOM 3963 C C . ASP A 1 486 ? 35.014 5.782 -37.127 1.00 76.25 486 ASP A C 1
ATOM 3965 O O . ASP A 1 486 ? 33.916 5.756 -36.570 1.00 76.25 486 ASP A O 1
ATOM 3969 N N . LYS A 1 487 ? 35.741 6.901 -37.210 1.00 71.12 487 LYS A N 1
ATOM 3970 C CA . LYS A 1 487 ? 35.342 8.175 -36.607 1.00 71.12 487 LYS A CA 1
ATOM 3971 C C . LYS A 1 487 ? 34.062 8.745 -37.216 1.00 71.12 487 LYS A C 1
ATOM 3973 O O . LYS A 1 487 ? 33.447 9.571 -36.545 1.00 71.12 487 LYS A O 1
ATOM 3978 N N . ASP A 1 488 ? 33.686 8.368 -38.436 1.00 78.88 488 ASP A N 1
ATOM 3979 C CA . ASP A 1 488 ? 32.496 8.876 -39.137 1.00 78.88 488 ASP A CA 1
ATOM 3980 C C . ASP A 1 488 ? 31.322 7.885 -39.125 1.00 78.88 488 ASP A C 1
ATOM 3982 O O . ASP A 1 488 ? 30.303 8.107 -39.787 1.00 78.88 488 ASP A O 1
ATOM 3986 N N . LEU A 1 489 ? 31.438 6.817 -38.331 1.00 84.19 489 LEU A N 1
ATOM 3987 C CA . LEU A 1 489 ? 30.420 5.793 -38.149 1.00 84.19 489 LEU A CA 1
ATOM 3988 C C . LEU A 1 489 ? 30.223 5.510 -36.658 1.00 84.19 489 LEU A C 1
ATOM 3990 O O . LEU A 1 489 ? 31.148 5.075 -35.976 1.00 84.19 489 LEU A O 1
ATOM 3994 N N . LYS A 1 490 ? 29.003 5.673 -36.155 1.00 87.81 490 LYS A N 1
ATOM 3995 C CA . LYS A 1 490 ? 28.598 5.146 -34.846 1.00 87.81 490 LYS A CA 1
ATOM 3996 C C . LYS A 1 490 ? 27.707 3.926 -35.054 1.00 87.81 490 LYS A C 1
ATOM 3998 O O . LYS A 1 490 ? 26.892 3.891 -35.979 1.00 87.81 490 LYS A O 1
ATOM 4003 N N . LYS A 1 491 ? 27.876 2.911 -34.208 1.00 88.50 491 LYS A N 1
ATOM 4004 C CA . LYS A 1 491 ? 27.049 1.703 -34.219 1.00 88.50 491 LYS A CA 1
ATOM 4005 C C . LYS A 1 491 ? 26.215 1.641 -32.960 1.00 88.50 491 LYS A C 1
ATOM 4007 O O . LYS A 1 491 ? 26.692 1.922 -31.866 1.00 88.50 491 LYS A O 1
ATOM 4012 N N . TYR A 1 492 ? 24.976 1.223 -33.135 1.00 85.44 492 TYR A N 1
ATOM 4013 C CA . TYR A 1 492 ? 24.007 1.113 -32.069 1.00 85.44 492 TYR A CA 1
ATOM 4014 C C . TYR A 1 492 ? 23.313 -0.233 -32.137 1.00 85.44 492 TYR A C 1
ATOM 4016 O O . TYR A 1 492 ? 22.982 -0.714 -33.221 1.00 85.44 492 TYR A O 1
ATOM 4024 N N . TYR A 1 493 ? 23.059 -0.824 -30.979 1.00 83.25 493 TYR A N 1
ATOM 4025 C CA . TYR A 1 493 ? 22.151 -1.953 -30.855 1.00 83.25 493 TYR A CA 1
ATOM 4026 C C . TYR A 1 493 ? 20.795 -1.441 -30.361 1.00 83.25 493 TYR A C 1
ATOM 4028 O O . TYR A 1 493 ? 20.709 -0.826 -29.296 1.00 83.25 493 TYR A O 1
ATOM 4036 N N . LEU A 1 494 ? 19.746 -1.647 -31.162 1.00 82.69 494 LEU A N 1
ATOM 4037 C CA . LEU A 1 494 ? 18.381 -1.229 -30.846 1.00 82.69 494 LEU A CA 1
ATOM 4038 C C . LEU A 1 494 ? 17.697 -2.344 -30.051 1.00 82.69 494 LEU A C 1
ATOM 4040 O O . LEU A 1 494 ? 17.078 -3.239 -30.630 1.00 82.69 494 LEU A O 1
ATOM 4044 N N . THR A 1 495 ? 17.810 -2.307 -28.724 1.00 71.25 495 THR A N 1
ATOM 4045 C CA . THR A 1 495 ? 17.404 -3.411 -27.837 1.00 71.25 495 THR A CA 1
ATOM 4046 C C . THR A 1 495 ? 15.938 -3.819 -28.025 1.00 71.25 495 THR A C 1
ATOM 4048 O O . THR A 1 495 ? 15.646 -5.007 -28.105 1.00 71.25 495 THR A O 1
ATOM 4051 N N . GLN A 1 496 ? 15.023 -2.851 -28.183 1.00 68.81 496 GLN A N 1
ATOM 4052 C CA . GLN A 1 496 ? 13.583 -3.106 -28.390 1.00 68.81 496 GLN A CA 1
ATOM 4053 C C . GLN A 1 496 ? 13.264 -3.849 -29.694 1.00 68.81 496 GLN A C 1
ATOM 4055 O O . GLN A 1 496 ? 12.235 -4.508 -29.799 1.00 68.81 496 GLN A O 1
ATOM 4060 N N . LEU A 1 497 ? 14.127 -3.717 -30.699 1.00 72.69 497 LEU A N 1
ATOM 4061 C CA . LEU A 1 497 ? 13.898 -4.234 -32.047 1.00 72.69 497 LEU A CA 1
ATOM 4062 C C . LEU A 1 497 ? 14.821 -5.411 -32.383 1.00 72.69 497 LEU A C 1
ATOM 4064 O O . LEU A 1 497 ? 14.636 -6.054 -33.412 1.00 72.69 497 LEU A O 1
ATOM 4068 N N . ASN A 1 498 ? 15.802 -5.696 -31.519 1.00 77.19 498 ASN A N 1
ATOM 4069 C CA . ASN A 1 498 ? 16.828 -6.717 -31.703 1.00 77.19 498 ASN A CA 1
ATOM 4070 C C . ASN A 1 498 ? 17.534 -6.626 -33.074 1.00 77.19 498 ASN A C 1
ATOM 4072 O O . ASN A 1 498 ? 17.720 -7.624 -33.769 1.00 77.19 498 ASN A O 1
ATOM 4076 N N . VAL A 1 499 ? 17.907 -5.408 -33.471 1.00 83.38 499 VAL A N 1
ATOM 4077 C CA . VAL A 1 499 ? 18.615 -5.112 -34.727 1.00 83.38 499 VAL A CA 1
ATOM 4078 C C . VAL A 1 499 ? 19.708 -4.080 -34.485 1.00 83.38 499 VAL A C 1
ATOM 4080 O O . VAL A 1 499 ? 19.660 -3.318 -33.515 1.00 83.38 499 VAL A O 1
ATOM 4083 N N . TYR A 1 500 ? 20.693 -4.033 -35.377 1.00 87.62 500 TYR A N 1
ATOM 4084 C CA . TYR A 1 500 ? 21.726 -3.007 -35.342 1.00 87.62 500 TYR A CA 1
ATOM 4085 C C . TYR A 1 500 ? 21.327 -1.800 -36.191 1.00 87.62 500 TYR A C 1
ATOM 4087 O O . TYR A 1 500 ? 20.607 -1.913 -37.184 1.00 87.62 500 TYR A O 1
ATOM 4095 N N . CYS A 1 501 ? 21.806 -0.629 -35.789 1.00 91.69 501 CYS A N 1
ATOM 4096 C CA . CYS A 1 501 ? 21.682 0.610 -36.534 1.00 91.69 501 CYS A CA 1
ATOM 4097 C C . CYS A 1 501 ? 23.053 1.266 -36.675 1.00 91.69 501 CYS A C 1
ATOM 4099 O O . CYS A 1 501 ? 23.808 1.393 -35.712 1.00 91.69 501 CYS A O 1
ATOM 4101 N N . GLU A 1 502 ? 23.355 1.715 -37.883 1.00 93.81 502 GLU A N 1
ATOM 4102 C CA . GLU A 1 502 ? 24.527 2.519 -38.195 1.00 93.81 502 GLU A CA 1
ATOM 4103 C C . GLU A 1 502 ? 24.122 3.981 -38.356 1.00 93.81 502 GLU A C 1
ATOM 4105 O O . GLU A 1 502 ? 23.191 4.290 -39.099 1.00 93.81 502 GLU A O 1
ATOM 4110 N N . GLU A 1 503 ? 24.839 4.872 -37.680 1.00 92.81 503 GLU A N 1
ATOM 4111 C CA . GLU A 1 503 ? 24.778 6.318 -37.866 1.00 92.81 503 GLU A CA 1
ATOM 4112 C C . GLU A 1 503 ? 26.046 6.766 -38.587 1.00 92.81 503 GLU A C 1
ATOM 4114 O O . GLU A 1 503 ? 27.149 6.670 -38.046 1.00 92.81 503 GLU A O 1
ATOM 4119 N N . LYS A 1 504 ? 25.896 7.239 -39.822 1.00 92.94 504 LYS A N 1
ATOM 4120 C CA . LYS A 1 504 ? 27.016 7.635 -40.674 1.00 92.94 504 LYS A CA 1
ATOM 4121 C C . LYS A 1 504 ? 26.986 9.124 -40.976 1.00 92.94 504 LYS A C 1
ATOM 4123 O O . LYS A 1 504 ? 25.980 9.626 -41.481 1.00 92.94 504 LYS A O 1
ATOM 4128 N N . TYR A 1 505 ? 28.110 9.794 -40.749 1.00 91.25 505 TYR A N 1
ATOM 4129 C CA . TYR A 1 505 ? 28.300 11.208 -41.059 1.00 91.25 505 TYR A CA 1
ATOM 4130 C C . TYR A 1 505 ? 28.982 11.380 -42.417 1.00 91.25 505 TYR A C 1
ATOM 4132 O O . TYR A 1 505 ? 29.829 10.588 -42.828 1.00 91.25 505 TYR A O 1
ATOM 4140 N N . SER A 1 506 ? 28.610 12.432 -43.136 1.00 90.56 506 SER A N 1
ATOM 4141 C CA . SER A 1 506 ? 29.299 12.864 -44.352 1.00 90.56 506 SER A CA 1
ATOM 4142 C C . SER A 1 506 ? 29.088 14.356 -44.577 1.00 90.56 506 SER A C 1
ATOM 4144 O O . SER A 1 506 ? 28.076 14.912 -44.156 1.00 90.56 506 SER A O 1
ATOM 4146 N N . VAL A 1 507 ? 30.029 15.010 -45.253 1.00 86.75 507 VAL A N 1
ATOM 4147 C CA . VAL A 1 507 ? 29.903 16.418 -45.650 1.00 86.75 507 VAL A CA 1
ATOM 4148 C C . VAL A 1 507 ? 29.894 16.487 -47.170 1.00 86.75 507 VAL A C 1
ATOM 4150 O O . VAL A 1 507 ? 30.758 15.913 -47.830 1.00 86.75 507 VAL A O 1
ATOM 4153 N N . SER A 1 508 ? 28.911 17.182 -47.733 1.00 80.06 508 SER A N 1
ATOM 4154 C CA . SER A 1 508 ? 28.831 17.453 -49.173 1.00 80.06 508 SER A CA 1
ATOM 4155 C C . SER A 1 508 ? 28.346 18.878 -49.386 1.00 80.06 508 SER A C 1
ATOM 4157 O O . SER A 1 508 ? 27.357 19.263 -48.762 1.00 80.06 508 SER A O 1
ATOM 4159 N N . ASP A 1 509 ? 29.007 19.633 -50.260 1.00 79.25 509 ASP A N 1
ATOM 4160 C CA . ASP A 1 509 ? 28.658 21.028 -50.573 1.00 79.25 509 ASP A CA 1
ATOM 4161 C C . ASP A 1 509 ? 28.603 21.935 -49.327 1.00 79.25 509 ASP A C 1
ATOM 4163 O O . ASP A 1 509 ? 27.751 22.810 -49.210 1.00 79.25 509 ASP A O 1
ATOM 4167 N N . GLY A 1 510 ? 29.483 21.682 -48.349 1.00 77.94 510 GLY A N 1
ATOM 4168 C CA . GLY A 1 510 ? 29.534 22.418 -47.078 1.00 77.94 510 GLY A CA 1
ATOM 4169 C C . GLY A 1 510 ? 28.418 22.080 -46.079 1.00 77.94 510 GLY A C 1
ATOM 4170 O O . GLY A 1 510 ? 28.410 22.635 -44.985 1.00 77.94 510 GLY A O 1
ATOM 4171 N N . MET A 1 511 ? 27.513 21.158 -46.421 1.00 86.12 511 MET A N 1
ATOM 4172 C CA . MET A 1 511 ? 26.381 20.750 -45.585 1.00 86.12 511 MET A CA 1
ATOM 4173 C C . MET A 1 511 ? 26.629 19.391 -44.928 1.00 86.12 511 MET A C 1
ATOM 4175 O O . MET A 1 511 ? 27.083 18.446 -45.588 1.00 86.12 511 MET A O 1
ATOM 4179 N N . LEU A 1 512 ? 26.279 19.275 -43.645 1.00 91.38 512 LEU A N 1
ATOM 4180 C CA . LEU A 1 512 ? 26.350 18.016 -42.906 1.00 91.38 512 LEU A CA 1
ATOM 4181 C C . LEU A 1 512 ? 25.177 17.107 -43.287 1.00 91.38 512 LEU A C 1
ATOM 4183 O O . LEU A 1 512 ? 24.008 17.498 -43.239 1.00 91.38 512 LEU A O 1
ATOM 4187 N N . LYS A 1 513 ? 25.500 15.865 -43.633 1.00 92.69 513 LYS A N 1
ATOM 4188 C CA . LYS A 1 513 ? 24.545 14.787 -43.874 1.00 92.69 513 LYS A CA 1
ATOM 4189 C C . LYS A 1 513 ? 24.761 13.678 -42.862 1.00 92.69 513 LYS A C 1
ATOM 4191 O O . LYS A 1 513 ? 25.888 13.210 -42.691 1.00 92.69 513 LYS A O 1
ATOM 4196 N N . VAL A 1 514 ? 23.670 13.217 -42.263 1.00 93.06 514 VAL A N 1
ATOM 4197 C CA . VAL A 1 514 ? 23.679 12.082 -41.339 1.00 93.06 514 VAL A CA 1
ATOM 4198 C C . VAL A 1 514 ? 22.686 11.037 -41.814 1.00 93.06 514 VAL A C 1
ATOM 4200 O O . VAL A 1 514 ? 21.577 11.369 -42.225 1.00 93.06 514 VAL A O 1
ATOM 4203 N N . VAL A 1 515 ? 23.086 9.771 -41.805 1.00 95.44 515 VAL A N 1
ATOM 4204 C CA . VAL A 1 515 ? 22.222 8.657 -42.203 1.00 95.44 515 VAL A CA 1
ATOM 4205 C C . VAL A 1 515 ? 22.149 7.645 -41.075 1.00 95.44 515 VAL A C 1
ATOM 4207 O O . VAL A 1 515 ? 23.173 7.072 -40.717 1.00 95.44 515 VAL A O 1
ATOM 4210 N N . LEU A 1 516 ? 20.936 7.390 -40.589 1.00 94.56 516 LEU A N 1
ATOM 4211 C CA . LEU A 1 516 ? 20.604 6.227 -39.774 1.00 94.56 516 LEU A CA 1
ATOM 4212 C C . LEU A 1 516 ? 20.140 5.101 -40.689 1.00 94.56 516 LEU A C 1
ATOM 4214 O O . LEU A 1 516 ? 19.269 5.309 -41.539 1.00 94.56 516 LEU A O 1
ATOM 4218 N N . ARG A 1 517 ? 20.700 3.906 -40.538 1.00 94.69 517 ARG A N 1
ATOM 4219 C CA . ARG A 1 517 ? 20.310 2.744 -41.339 1.00 94.69 517 ARG A CA 1
ATOM 4220 C C . ARG A 1 517 ? 20.350 1.478 -40.504 1.00 94.69 517 ARG A C 1
ATOM 4222 O O . ARG A 1 517 ? 21.362 1.198 -39.869 1.00 94.69 517 ARG A O 1
ATOM 4229 N N . LEU A 1 518 ? 19.291 0.678 -40.595 1.00 91.19 518 LEU A N 1
ATOM 4230 C CA . LEU A 1 518 ? 19.300 -0.662 -40.021 1.00 91.19 518 LEU A CA 1
ATOM 4231 C C . LEU A 1 518 ? 20.287 -1.573 -40.754 1.00 91.19 518 LEU A C 1
ATOM 4233 O O . LEU A 1 518 ? 20.333 -1.616 -41.990 1.00 91.19 518 LEU A O 1
ATOM 4237 N N . THR A 1 519 ? 21.044 -2.334 -39.980 1.00 84.88 519 THR A N 1
ATOM 4238 C CA . THR A 1 519 ? 21.950 -3.373 -40.456 1.00 84.88 519 THR A CA 1
ATOM 4239 C C . THR A 1 519 ? 21.538 -4.718 -39.866 1.00 84.88 519 THR A C 1
ATOM 4241 O O . THR A 1 519 ? 21.026 -4.797 -38.748 1.00 84.88 519 THR A O 1
ATOM 4244 N N . LYS A 1 520 ? 21.667 -5.765 -40.686 1.00 60.28 520 LYS A N 1
ATOM 4245 C CA . LYS A 1 520 ? 21.366 -7.142 -40.286 1.00 60.28 520 LYS A CA 1
ATOM 4246 C C . LYS A 1 520 ? 22.518 -7.747 -39.511 1.00 60.28 520 LYS A C 1
ATOM 4248 O O . LYS A 1 520 ? 23.672 -7.487 -39.923 1.00 60.28 520 LYS A O 1
#

Sequence (520 aa):
MIDFRENFQLPSLNNAIDEELHKLDKSWTSEDYDATLNLAKSIVESTCKFVYYQKNSGVDLTGNLDKLLKNMMKSLNIDIGNNNFFLKLKSIIIKIGEARNHTILAHGHRKQNRLIQKEEARFYSAACIDFSTYFLKVFSKTKSNRYRIGELIEPEGREYINLSIQGHKVQLRECLGYVNFACIEFGEKVSLESAIQNATTVINQVLPRDTDWQNREKIEASDNKFKVYSQGYDRDYDVVFEEVNEGWLICIDNVNTEFTDYSVKGFRDFSSVDKKYSLGNSSLSVIKNRKELNRLISDKNATNIRKLSIKLIKDIVKEVCRQNGWEKPIGDVKTQVRTVASKFKTVIGRDDLLWNVLNEMLELIMQPRLRLEKSEDYILYAAFVDDICVFLINLNTIYKRKEKEIPVNVIGGVFNLDDMLNFSRDGDDSFFSTNPVLDIKLMVKSGYIEKIAFKFKTISTRYDEFVDDTIRDYFPSQVENVSSDDKDLKKYYLTQLNVYCEEKYSVSDGMLKVVLRLTK

Radius of gyration: 30.57 Å; Cα contacts (8 Å, |Δi|>4): 821; chains: 1; bounding box: 80×50×87 Å

Nearest PDB structures (foldseek):
  2hsb-assembly1_A  TM=6.987E-01  e=2.224E+00  Archaeoglobus fulgidus
  2q00-assembly2_B  TM=6.078E-01  e=1.547E+00  Saccharolobus solfataricus P2
  1o3u-assembly1_A-2  TM=6.973E-01  e=3.199E+00  Thermotoga maritima
  2kte-assembly1_A  TM=3.062E-01  e=2.549E+00  Bacillus subtilis

Secondary structure (DSSP, 8-state):
---GGGGS------HHHHHHHHHHHHHHHTT-HHHHHHHHHHHHHHHHHHHHHTTSTT------HHHHHHHHHHHTT--TTT-HHHHHHHHHHHHHHHHHHTSGGGSSS---S-PPPHHHHHHHHHHHHHHHHHHHHHHHHT-S--SSTTSB---SS-SEEEEEETTEEEEEEEETTEEEEEEEEE-----HHHHHHHTHHHHHHHS-TT--GGG-EE-TT-SSEEEEEETTTTEEEEEEEEEETTEEEEEEE---THHHHHTTTTTS--S-HHHHT--GGGHHHHHHHHHHHHHHHHTT-HHHHHHHHHHHHHHHHHHHHHHTTPPPPPSSHHHHHHHHHGGGTTT-S-HHHHHHHHHHHHHHHH-TT----SHHHHHHHHHHHHHHHHHHHHHHHHHHHHHHS--BSSTTSBP-GGG-TT-EE-SSSEEEEE-SSEEEEEEEETTEEEEEEEEE-SS--TT-HHHHHHHHTTS-S-EEEE--S-TTEEEEEETTTTEEEEEEEEEETTEEEEEEEEE-

pLDDT: mean 82.34, std 11.4, range [30.05, 95.94]